Protein AF-A0A2E6H029-F1 (afdb_monomer_lite)

Foldseek 3Di:
DDDPPDPVVVVVVVVVVVVVVVVVVLLVLLLAPRSLLVDDALVSNVVSLVCNLVSPCVVDDDPLSNLLSVLLVLLLLLCDDPNVVLLVVLPDDSSLLNLLSVLQQQLVDPRLLCLQAPDDPLSQLLVQLLLLHDDPLSSVLQQVLQVVDDNLASHAWNNPDDSNLRNVLCVQQVVVSVVRSLSSSLSSLSSCVVVVNDDSVSSSSSCLQNALLQDACFFPNVCCQVPVCCVRRVVDPSQQCGNPSHNQFDPDHDNSRGGGGRHQGRALSSLSSSLSSLLCCLALSVLLNVLSVCVPPPDDALLRSSCCSLAVSLVSSLGRLVVSLVCLVPPPRRDPSSSVSSNVSSVVSSVLSVLSNVLSVVAWDWDQDPNWTKIWGRPDPPFTWIWTDDDQWTWTQGRVRDIDTDRDSVVRSVVVSVSVSVSSVVSCVVSNDSRGPVD

Sequence (439 aa):
MRNWRPLWVALTILCCAFGVYAEVSSFLSHETSQGFEAVGTKPEFESAYSKRLSIFEKTRKTKAEQSSIQHQKDVVLSVRGKLKLELEKSGFSFVNYKKGVIDSDMGKLPEFKKLLYEKSEKSDQLLSFLKLQGGEKSKKVLAEVLEKFPVKQRALLNPALSNDQLRALFKKHPVLQHYLHEFPGMADPLHFFQTGLITREEFKKQLLTNMFHNGPHAGFWKFYSEGTIPGLVGKDPKAKNFFLNTAYEGEKTKNGFISPRYPGPLSYEGYVHVVFDRLSQGTKGGVEKIFAEIRKFPGQSDVEKMASLLFDNPPGTLEQLSALYDLAEEDPYLNENERKAIKKLIQDTQSRLNLYIAFVARHFELKIEKNIPVLLLRTNQNDFLIFKSFAKEHTVKDQKSVVQNISDPIQFGDKLSNHVIELLSIEESKNGYPFSNLE

Secondary structure (DSSP, 8-state):
-----SHHHHHHHHHHHHHHHHHHHHHHHTTSHHHHTT--SHHHHHHHHHHHHHHHHHH--SHHHHHHHHHHHHHHHTS-HHHHHHHHHTT--HHHHHHHHHHHTGGGSHHHHGGGTS--HHHHHHHHHHTT-S-HHHHHHHHHHTTTS-GGG-BSS-TTS-HHHHHHHHHH-HHHHHHTTTSGGGHHHHHHHHTTSS-HHHHHHHHHHHTTTT-SS-HHHHHIIIIIHHHHHTT-GGGTTTTTTBTTEEEEEETTEEEE-PPPPSSHHHHHHHHHHHHHHTSHHHHHHHHHHHTT-TTS-HHHHHHHHHHTHHHHHHHHHHHHHHHHHH-TTS-HHHHHHHHHHHHHHHHHHHHHHHHHHHHEEEEEETTEEEEEEE-SSS-EEEEEEETTEEEEE-TT--EEE---HHHHHHHHHHHHHHHHHHHHHHH--TTT---

Radius of gyration: 24.57 Å; chains: 1; bounding box: 67×54×86 Å

Structure (mmCIF, N/CA/C/O backbone):
data_AF-A0A2E6H029-F1
#
_entry.id   AF-A0A2E6H029-F1
#
loop_
_atom_site.group_PDB
_atom_site.id
_atom_site.type_symbol
_atom_site.label_atom_id
_atom_site.label_alt_id
_atom_site.label_comp_id
_atom_site.label_asym_id
_atom_site.label_entity_id
_atom_site.label_seq_id
_atom_site.pdbx_PDB_ins_code
_atom_site.Cartn_x
_atom_site.Cartn_y
_atom_site.Cartn_z
_atom_site.occupancy
_atom_site.B_iso_or_equiv
_atom_site.auth_seq_id
_atom_site.auth_comp_id
_atom_site.auth_asym_id
_atom_site.auth_atom_id
_atom_site.pdbx_PDB_model_num
ATOM 1 N N . MET A 1 1 ? 44.359 29.288 54.928 1.00 48.56 1 MET A N 1
ATOM 2 C CA . MET A 1 1 ? 44.219 29.102 53.466 1.00 48.56 1 MET A CA 1
ATOM 3 C C . MET A 1 1 ? 44.594 27.673 53.098 1.00 48.56 1 MET A C 1
ATOM 5 O O . MET A 1 1 ? 45.777 27.367 53.103 1.00 48.56 1 MET A O 1
ATOM 9 N N . ARG A 1 2 ? 43.613 26.791 52.855 1.00 34.56 2 ARG A N 1
ATOM 10 C CA . ARG A 1 2 ? 43.801 25.474 52.210 1.00 34.56 2 ARG A CA 1
ATOM 11 C C . ARG A 1 2 ? 42.442 24.928 51.731 1.00 34.56 2 ARG A C 1
ATOM 13 O O . ARG A 1 2 ? 41.652 24.406 52.503 1.00 34.56 2 ARG A O 1
ATOM 20 N N . ASN A 1 3 ? 42.185 25.193 50.451 1.00 35.59 3 ASN A N 1
ATOM 21 C CA . ASN A 1 3 ? 41.462 24.430 49.425 1.00 35.59 3 ASN A CA 1
ATOM 22 C C . ASN A 1 3 ? 40.243 23.565 49.806 1.00 35.59 3 ASN A C 1
ATOM 24 O O . ASN A 1 3 ? 40.339 22.348 49.922 1.00 35.59 3 ASN A O 1
ATOM 28 N N . TRP A 1 4 ? 39.058 24.183 49.786 1.00 34.75 4 TRP A N 1
ATOM 29 C CA . TRP A 1 4 ? 37.748 23.520 49.669 1.00 34.75 4 TRP A CA 1
ATOM 30 C C . TRP A 1 4 ? 37.366 23.252 48.196 1.00 34.75 4 TRP A C 1
ATOM 32 O O . TRP A 1 4 ? 36.380 23.779 47.686 1.00 34.75 4 TRP A O 1
ATOM 42 N N . ARG A 1 5 ? 38.165 22.461 47.467 1.00 44.66 5 ARG A N 1
ATOM 43 C CA . ARG A 1 5 ? 37.866 22.084 46.067 1.00 44.66 5 ARG A CA 1
ATOM 44 C C . ARG A 1 5 ? 38.109 20.598 45.725 1.00 44.66 5 ARG A C 1
ATOM 46 O O . ARG A 1 5 ? 38.836 20.327 44.775 1.00 44.66 5 ARG A O 1
ATOM 53 N N . PRO A 1 6 ? 37.467 19.629 46.414 1.00 40.50 6 PRO A N 1
ATOM 54 C CA . PRO A 1 6 ? 37.199 18.364 45.718 1.00 40.50 6 PRO A CA 1
ATOM 55 C C . PRO A 1 6 ? 35.755 17.849 45.817 1.00 40.50 6 PRO A C 1
ATOM 57 O O . PRO A 1 6 ? 35.423 16.906 45.108 1.00 40.50 6 PRO A O 1
ATOM 60 N N . LEU A 1 7 ? 34.863 18.462 46.609 1.00 34.12 7 LEU A N 1
ATOM 61 C CA . LEU A 1 7 ? 33.496 17.933 46.745 1.00 34.12 7 LEU A CA 1
ATOM 62 C C . LEU A 1 7 ? 32.581 18.283 45.557 1.00 34.12 7 LEU A C 1
ATOM 64 O O . LEU A 1 7 ? 31.758 17.470 45.154 1.00 34.12 7 LEU A O 1
ATOM 68 N N . TRP A 1 8 ? 32.765 19.457 44.943 1.00 35.12 8 TRP A N 1
ATOM 69 C CA . TRP A 1 8 ? 31.944 19.881 43.801 1.00 35.12 8 TRP A CA 1
ATOM 70 C C . TRP A 1 8 ? 32.292 19.144 42.503 1.00 35.12 8 TRP A C 1
ATOM 72 O O . TRP A 1 8 ? 31.400 18.855 41.721 1.00 35.12 8 TRP A O 1
ATOM 82 N N . VAL A 1 9 ? 33.555 18.760 42.286 1.00 38.84 9 VAL A N 1
ATOM 83 C CA . VAL A 1 9 ? 33.947 17.997 41.084 1.00 38.84 9 VAL A CA 1
ATOM 84 C C . VAL A 1 9 ? 33.462 16.544 41.172 1.00 38.84 9 VAL A C 1
ATOM 86 O O . VAL A 1 9 ? 33.012 15.992 40.173 1.00 38.84 9 VAL A O 1
ATOM 89 N N . ALA A 1 10 ? 33.458 15.947 42.370 1.00 33.72 10 ALA A N 1
ATOM 90 C CA . ALA A 1 10 ? 32.924 14.601 42.579 1.00 33.72 10 ALA A CA 1
ATOM 91 C C . ALA A 1 10 ? 31.389 14.539 42.430 1.00 33.72 10 ALA A C 1
ATOM 93 O O . ALA A 1 10 ? 30.881 13.582 41.847 1.00 33.72 10 ALA A O 1
ATOM 94 N N . LEU A 1 11 ? 30.653 15.573 42.871 1.00 33.94 11 LEU A N 1
ATOM 95 C CA . LEU A 1 11 ? 29.199 15.645 42.664 1.00 33.94 11 LEU A CA 1
ATOM 96 C C . LEU A 1 11 ? 28.828 15.899 41.195 1.00 33.94 11 LEU A C 1
ATOM 98 O O . LEU A 1 11 ? 27.877 15.302 40.697 1.00 33.94 11 LEU A O 1
ATOM 102 N N . THR A 1 12 ? 29.597 16.716 40.468 1.00 36.88 12 THR A N 1
ATOM 103 C CA . THR A 1 12 ? 29.352 16.945 39.035 1.00 36.88 12 THR A CA 1
ATOM 104 C C . THR A 1 12 ? 29.661 15.700 38.200 1.00 36.88 12 THR A C 1
ATOM 106 O O . THR A 1 12 ? 28.928 15.411 37.262 1.00 36.88 12 THR A O 1
ATOM 109 N N . ILE A 1 13 ? 30.669 14.895 38.560 1.00 36.84 13 ILE A N 1
ATOM 110 C CA . ILE A 1 13 ? 30.972 13.643 37.844 1.00 36.84 13 ILE A CA 1
ATOM 111 C C . ILE A 1 13 ? 29.916 12.558 38.122 1.00 36.84 13 ILE A C 1
ATOM 113 O O . ILE A 1 13 ? 29.551 11.834 37.197 1.00 36.84 13 ILE A O 1
ATOM 117 N N . LEU A 1 14 ? 29.341 12.485 39.331 1.00 29.81 14 LEU A N 1
ATOM 118 C CA . LEU A 1 14 ? 28.211 11.580 39.596 1.00 29.81 14 LEU A CA 1
ATOM 119 C C . LEU A 1 14 ? 26.913 12.034 38.903 1.00 29.81 14 LEU A C 1
ATOM 121 O O . LEU A 1 14 ? 26.197 11.195 38.361 1.00 29.81 14 LEU A O 1
ATOM 125 N N . CYS A 1 15 ? 26.631 13.338 38.826 1.00 31.47 15 CYS A N 1
ATOM 126 C CA . CYS A 1 15 ? 25.456 13.841 38.103 1.00 31.47 15 CYS A CA 1
ATOM 127 C C . CYS A 1 15 ? 25.608 13.755 36.571 1.00 31.47 15 CYS A C 1
ATOM 129 O O . CYS A 1 15 ? 24.626 13.500 35.875 1.00 31.47 15 CYS A O 1
ATOM 131 N N . CYS A 1 16 ? 26.822 13.882 36.026 1.00 29.86 16 CYS A N 1
ATOM 132 C CA . CYS A 1 16 ? 27.069 13.702 34.591 1.00 29.86 16 CYS A CA 1
ATOM 133 C C . CYS A 1 16 ? 27.113 12.222 34.168 1.00 29.86 16 CYS A C 1
ATOM 135 O O . CYS A 1 16 ? 26.721 11.907 33.048 1.00 29.86 16 CYS A O 1
ATOM 137 N N . ALA A 1 17 ? 27.519 11.298 35.046 1.00 30.66 17 ALA A N 1
ATOM 138 C CA . ALA A 1 17 ? 27.530 9.867 34.727 1.00 30.66 17 ALA A CA 1
ATOM 139 C C . ALA A 1 17 ? 26.124 9.231 34.746 1.00 30.66 17 ALA A C 1
ATOM 141 O O . ALA A 1 17 ? 25.851 8.344 33.938 1.00 30.66 17 ALA A O 1
ATOM 142 N N . PHE A 1 18 ? 25.209 9.712 35.599 1.00 33.84 18 PHE A N 1
ATOM 143 C CA . PHE A 1 18 ? 23.820 9.228 35.628 1.00 33.84 18 PHE A CA 1
ATOM 144 C C . PHE A 1 18 ? 22.892 9.925 34.617 1.00 33.84 18 PHE A C 1
ATOM 146 O O . PHE A 1 18 ? 21.914 9.318 34.186 1.00 33.84 18 PHE A O 1
ATOM 153 N N . GLY A 1 19 ? 23.217 11.144 34.168 1.00 29.95 19 GLY A N 1
ATOM 154 C CA . GLY A 1 19 ? 22.464 11.834 33.110 1.00 29.95 19 GLY A CA 1
ATOM 155 C C . GLY A 1 19 ? 22.690 11.262 31.706 1.00 29.95 19 GLY A C 1
ATOM 156 O O . GLY A 1 19 ? 21.767 11.222 30.902 1.00 29.95 19 GLY A O 1
ATOM 157 N N . VAL A 1 20 ? 23.890 10.747 31.417 1.00 32.84 20 VAL A N 1
ATOM 158 C CA . VAL A 1 20 ? 24.241 10.272 30.064 1.00 32.84 20 VAL A CA 1
ATOM 159 C C . VAL A 1 20 ? 23.870 8.798 29.837 1.00 32.84 20 VAL A C 1
ATOM 161 O O . VAL A 1 20 ? 23.586 8.403 28.710 1.00 32.84 20 VAL A O 1
ATOM 164 N N . TYR A 1 21 ? 23.772 7.972 30.886 1.00 30.25 21 TYR A N 1
ATOM 165 C CA . TYR A 1 21 ? 23.313 6.579 30.734 1.00 30.25 21 TYR A CA 1
ATOM 166 C C . TYR A 1 21 ? 21.780 6.428 30.681 1.00 30.25 21 TYR A C 1
ATOM 168 O O . TYR A 1 21 ? 21.275 5.473 30.079 1.00 30.25 21 TYR A O 1
ATOM 176 N N . ALA A 1 22 ? 21.027 7.381 31.243 1.00 32.62 22 ALA A N 1
ATOM 177 C CA . ALA A 1 22 ? 19.568 7.415 31.126 1.00 32.62 22 ALA A CA 1
ATOM 178 C C . ALA A 1 22 ? 19.094 7.875 29.732 1.00 32.62 22 ALA A C 1
ATOM 180 O O . ALA A 1 22 ? 18.080 7.386 29.242 1.00 32.62 22 ALA A O 1
ATOM 181 N N . GLU A 1 23 ? 19.845 8.747 29.049 1.00 35.28 23 GLU A N 1
ATOM 182 C CA . GLU A 1 23 ? 19.497 9.188 27.690 1.00 35.28 23 GLU A CA 1
ATOM 183 C C . GLU A 1 23 ? 19.846 8.168 26.601 1.00 35.28 23 GLU A C 1
ATOM 185 O O . GLU A 1 23 ? 19.119 8.061 25.617 1.00 35.28 23 GLU A O 1
ATOM 190 N N . VAL A 1 24 ? 20.910 7.374 26.759 1.00 33.78 24 VAL A N 1
ATOM 191 C CA . VAL A 1 24 ? 21.267 6.365 25.744 1.00 33.78 24 VAL A CA 1
ATOM 192 C C . VAL A 1 24 ? 20.360 5.131 25.842 1.00 33.78 24 VAL A C 1
ATOM 194 O O . VAL A 1 24 ? 19.965 4.581 24.817 1.00 33.78 24 VAL A O 1
ATOM 197 N N . SER A 1 25 ? 19.958 4.719 27.051 1.00 37.50 25 SER A N 1
ATOM 198 C CA . SER A 1 25 ? 19.023 3.595 27.231 1.00 37.50 25 SER A CA 1
ATOM 199 C C . SER A 1 25 ? 17.579 3.939 26.842 1.00 37.50 25 SER A C 1
ATOM 201 O O . SER A 1 25 ? 16.901 3.094 26.253 1.00 37.50 25 SER A O 1
ATOM 203 N N . SER A 1 26 ? 17.123 5.178 27.072 1.00 44.03 26 SER A N 1
ATOM 204 C CA . SER A 1 26 ? 15.805 5.626 26.603 1.00 44.03 26 SER A CA 1
ATOM 205 C C . SER A 1 26 ? 15.755 5.717 25.076 1.00 44.03 26 SER A C 1
ATOM 207 O O . SER A 1 26 ? 14.803 5.222 24.474 1.00 44.03 26 SER A O 1
ATOM 209 N N . PHE A 1 27 ? 16.823 6.196 24.422 1.00 38.56 27 PHE A N 1
ATOM 210 C CA . PHE A 1 27 ? 16.902 6.223 22.958 1.00 38.56 27 PHE A CA 1
ATOM 211 C C . PHE A 1 27 ? 16.937 4.828 22.318 1.00 38.56 27 PHE A C 1
ATOM 213 O O . PHE A 1 27 ? 16.273 4.620 21.303 1.00 38.56 27 PHE A O 1
ATOM 220 N N . LEU A 1 28 ? 17.665 3.875 22.918 1.00 37.53 28 LEU A N 1
ATOM 221 C CA . LEU A 1 28 ? 17.724 2.481 22.450 1.00 37.53 28 LEU A CA 1
ATOM 222 C C . LEU A 1 28 ? 16.385 1.748 22.625 1.00 37.53 28 LEU A C 1
ATOM 224 O O . LEU A 1 28 ? 16.067 0.846 21.853 1.00 37.53 28 LEU A O 1
ATOM 228 N N . SER A 1 29 ? 15.565 2.143 23.604 1.00 47.00 29 SER A N 1
ATOM 229 C CA . SER A 1 29 ? 14.238 1.550 23.784 1.00 47.00 29 SER A CA 1
ATOM 230 C C . SER A 1 29 ? 13.334 1.825 22.565 1.00 47.00 29 SER A C 1
ATOM 232 O O . SER A 1 29 ? 12.658 0.920 22.066 1.00 47.00 29 SER A O 1
ATOM 234 N N . HIS A 1 30 ? 13.391 3.029 21.991 1.00 49.38 30 HIS A N 1
ATOM 235 C CA . HIS A 1 30 ? 12.529 3.446 20.878 1.00 49.38 30 HIS A CA 1
ATOM 236 C C . HIS A 1 30 ? 12.839 2.760 19.531 1.00 49.38 30 HIS A C 1
ATOM 238 O O . HIS A 1 30 ? 12.130 2.989 18.549 1.00 49.38 30 HIS A O 1
ATOM 244 N N . GLU A 1 31 ? 13.872 1.913 19.462 1.00 52.59 31 GLU A N 1
ATOM 245 C CA . GLU A 1 31 ? 14.258 1.166 18.256 1.00 52.59 31 GLU A CA 1
ATOM 246 C C . GLU A 1 31 ? 13.305 0.014 17.912 1.00 52.59 31 GLU A C 1
ATOM 248 O O . GLU A 1 31 ? 13.332 -0.503 16.792 1.00 52.59 31 GLU A O 1
ATOM 253 N N . THR A 1 32 ? 12.452 -0.380 18.859 1.00 56.41 32 THR A N 1
ATOM 254 C CA . THR A 1 32 ? 11.498 -1.485 18.716 1.00 56.41 32 THR A CA 1
ATOM 255 C C . THR A 1 32 ? 10.083 -1.035 19.071 1.00 56.41 32 THR A C 1
ATOM 257 O O . THR A 1 32 ? 9.880 -0.011 19.725 1.00 56.41 32 THR A O 1
ATOM 260 N N . SER A 1 33 ? 9.080 -1.836 18.697 1.00 53.53 33 SER A N 1
ATOM 261 C CA . SER A 1 33 ? 7.697 -1.650 19.162 1.00 53.53 33 SER A CA 1
ATOM 262 C C . SER A 1 33 ? 7.573 -1.602 20.689 1.00 53.53 33 SER A C 1
ATOM 264 O O . SER A 1 33 ? 6.618 -1.026 21.198 1.00 53.53 33 SER A O 1
ATOM 266 N N . GLN A 1 34 ? 8.509 -2.228 21.413 1.00 55.34 34 GLN A N 1
ATOM 267 C CA . GLN A 1 34 ? 8.464 -2.369 22.866 1.00 55.34 34 GLN A CA 1
ATOM 268 C C . GLN A 1 34 ? 8.900 -1.098 23.590 1.00 55.34 34 GLN A C 1
ATOM 270 O O . GLN A 1 34 ? 8.267 -0.728 24.567 1.00 55.34 34 GLN A O 1
ATOM 275 N N . GLY A 1 35 ? 9.922 -0.374 23.129 1.00 55.62 35 GLY A N 1
ATOM 276 C CA . GLY A 1 35 ? 10.305 0.862 23.823 1.00 55.62 35 GLY A CA 1
ATOM 277 C C . GLY A 1 35 ? 9.636 2.125 23.296 1.00 55.62 35 GLY A C 1
ATOM 278 O O . GLY A 1 35 ? 9.845 3.193 23.857 1.00 55.62 35 GLY A O 1
ATOM 279 N N . PHE A 1 36 ? 8.753 2.033 22.297 1.00 63.09 36 PHE A N 1
ATOM 280 C CA . PHE A 1 36 ? 7.742 3.078 22.106 1.00 63.09 36 PHE A CA 1
ATOM 281 C C . PHE A 1 36 ? 6.708 3.067 23.255 1.00 63.09 36 PHE A C 1
ATOM 283 O O . PHE A 1 36 ? 6.218 4.121 23.635 1.00 63.09 36 PHE A O 1
ATOM 290 N N . GLU A 1 37 ? 6.447 1.919 23.897 1.00 59.94 37 GLU A N 1
ATOM 291 C CA . GLU A 1 37 ? 5.558 1.824 25.077 1.00 59.94 37 GLU A CA 1
ATOM 292 C C . GLU A 1 37 ? 6.132 2.522 26.321 1.00 59.94 37 GLU A C 1
ATOM 294 O O . GLU A 1 37 ? 5.383 2.902 27.213 1.00 59.94 37 GLU A O 1
ATOM 299 N N . ALA A 1 38 ? 7.453 2.727 26.379 1.00 62.34 38 ALA A N 1
ATOM 300 C CA . ALA A 1 38 ? 8.123 3.395 27.496 1.00 62.34 38 ALA A CA 1
ATOM 301 C C . ALA A 1 38 ? 7.963 4.929 27.485 1.00 62.34 38 ALA A C 1
ATOM 303 O O . ALA A 1 38 ? 8.427 5.600 28.405 1.00 62.34 38 ALA A O 1
ATOM 304 N N . VAL A 1 39 ? 7.332 5.491 26.448 1.00 67.44 39 VAL A N 1
ATOM 305 C CA . VAL A 1 39 ? 7.093 6.932 26.328 1.00 67.44 39 VAL A CA 1
ATOM 306 C C . VAL A 1 39 ? 6.044 7.375 27.347 1.00 67.44 39 VAL A C 1
ATOM 308 O O . VAL A 1 39 ? 4.885 6.965 27.277 1.00 67.44 39 VAL A O 1
ATOM 311 N N . GLY A 1 40 ? 6.446 8.244 28.276 1.00 68.75 40 GLY A N 1
ATOM 312 C CA . GLY A 1 40 ? 5.588 8.704 29.370 1.00 68.75 40 GLY A CA 1
ATOM 313 C C . GLY A 1 40 ? 4.965 10.079 29.139 1.00 68.75 40 GLY A C 1
ATOM 314 O O . GLY A 1 40 ? 3.975 10.417 29.790 1.00 68.75 40 GLY A O 1
ATOM 315 N N . THR A 1 41 ? 5.523 10.887 28.229 1.00 76.56 41 THR A N 1
ATOM 316 C CA . THR A 1 41 ? 5.075 12.271 28.015 1.00 76.56 41 THR A CA 1
ATOM 317 C C . THR A 1 41 ? 4.799 12.605 26.549 1.00 76.56 41 THR A C 1
ATOM 319 O O . THR A 1 41 ? 5.361 12.026 25.619 1.00 76.56 41 THR A O 1
ATOM 322 N N . LYS A 1 42 ? 3.900 13.572 26.314 1.00 73.94 42 LYS A N 1
ATOM 323 C CA . LYS A 1 42 ? 3.527 14.002 24.957 1.00 73.94 42 LYS A CA 1
ATOM 324 C C . LYS A 1 42 ? 4.716 14.570 24.157 1.00 73.94 42 LYS A C 1
ATOM 326 O O . LYS A 1 42 ? 4.836 14.232 22.981 1.00 73.94 42 LYS A O 1
ATOM 331 N N . PRO A 1 43 ? 5.623 15.380 24.740 1.00 76.88 43 PRO A N 1
ATOM 332 C CA . PRO A 1 43 ? 6.827 15.823 24.035 1.00 76.88 43 PRO A CA 1
ATOM 333 C C . PRO A 1 43 ? 7.768 14.675 23.643 1.00 76.88 43 PRO A C 1
ATOM 335 O O . PRO A 1 43 ? 8.304 14.682 22.533 1.00 76.88 43 PRO A O 1
ATOM 338 N N . GLU A 1 44 ? 7.947 13.676 24.515 1.00 74.81 44 GLU A N 1
ATOM 339 C CA . GLU A 1 44 ? 8.730 12.472 24.199 1.00 74.81 44 GLU A CA 1
ATOM 340 C C . GLU A 1 44 ? 8.108 11.703 23.033 1.00 74.81 44 GLU A C 1
ATOM 342 O O . GLU A 1 44 ? 8.820 11.344 22.098 1.00 74.81 44 GLU A O 1
ATOM 347 N N . PHE A 1 45 ? 6.781 11.535 23.038 1.00 75.19 45 PHE A N 1
ATOM 348 C CA . PHE A 1 45 ? 6.040 10.901 21.948 1.00 75.19 45 PHE A CA 1
ATOM 349 C C . PHE A 1 45 ? 6.279 11.599 20.608 1.00 75.19 45 PHE A C 1
ATOM 351 O O . PHE A 1 45 ? 6.687 10.953 19.643 1.00 75.19 45 PHE A O 1
ATOM 358 N N . GLU A 1 46 ? 6.083 12.917 20.536 1.00 76.56 46 GLU A N 1
ATOM 359 C CA . GLU A 1 46 ? 6.267 13.667 19.287 1.00 76.56 46 GLU A CA 1
ATOM 360 C C . GLU A 1 46 ? 7.728 13.625 18.802 1.00 76.56 46 GLU A C 1
ATOM 362 O O . GLU A 1 46 ? 7.995 13.451 17.608 1.00 76.56 46 GLU A O 1
ATOM 367 N N . SER A 1 47 ? 8.691 13.714 19.728 1.00 76.50 47 SER A N 1
ATOM 368 C CA . SER A 1 47 ? 10.122 13.587 19.427 1.00 76.50 47 SER A CA 1
ATOM 369 C C . SER A 1 47 ? 10.459 12.200 18.873 1.00 76.50 47 SER A C 1
ATOM 371 O O . SER A 1 47 ? 11.078 12.099 17.807 1.00 76.50 47 SER A O 1
ATOM 373 N N . ALA A 1 48 ? 10.003 11.136 19.536 1.00 73.81 48 ALA A N 1
ATOM 374 C CA . ALA A 1 48 ? 10.226 9.756 19.121 1.00 73.81 48 ALA A CA 1
ATOM 375 C C . ALA A 1 48 ? 9.597 9.484 17.746 1.00 73.81 48 ALA A C 1
ATOM 377 O O . ALA A 1 48 ? 10.246 8.922 16.861 1.00 73.81 48 ALA A O 1
ATOM 378 N N . TYR A 1 49 ? 8.381 9.985 17.514 1.00 78.00 49 TYR A N 1
ATOM 379 C CA . TYR A 1 49 ? 7.684 9.845 16.239 1.00 78.00 49 TYR A CA 1
ATOM 380 C C . TYR A 1 49 ? 8.427 10.554 15.099 1.00 78.00 49 TYR A C 1
ATOM 382 O O . TYR A 1 49 ? 8.599 10.012 14.005 1.00 78.00 49 TYR A O 1
ATOM 390 N N . SER A 1 50 ? 8.941 11.760 15.358 1.00 76.75 50 SER A N 1
ATOM 391 C CA . SER A 1 50 ? 9.668 12.544 14.355 1.00 76.75 50 SER A CA 1
ATOM 392 C C . SER A 1 50 ? 10.957 11.870 13.866 1.00 76.75 50 SER A C 1
ATOM 394 O O . SER A 1 50 ? 11.316 12.044 12.698 1.00 76.75 50 SER A O 1
ATOM 396 N N . LYS A 1 51 ? 11.610 11.084 14.737 1.00 79.88 51 LYS A N 1
ATOM 397 C CA . LYS A 1 51 ? 12.892 10.397 14.498 1.00 79.88 51 LYS A CA 1
ATOM 398 C C . LYS A 1 51 ? 12.731 8.939 14.067 1.00 79.88 51 LYS A C 1
ATOM 400 O O . LYS A 1 51 ? 13.719 8.316 13.682 1.00 79.88 51 LYS A O 1
ATOM 405 N N . ARG A 1 52 ? 11.508 8.404 14.098 1.00 83.31 52 ARG A N 1
ATOM 406 C CA . ARG A 1 52 ? 11.211 6.972 13.965 1.00 83.31 52 ARG A CA 1
ATOM 407 C C . ARG A 1 52 ? 11.827 6.318 12.728 1.00 83.31 52 ARG A C 1
ATOM 409 O O . ARG A 1 52 ? 12.557 5.340 12.858 1.00 83.31 52 ARG A O 1
ATOM 416 N N . LEU A 1 53 ? 11.603 6.887 11.541 1.00 82.06 53 LEU A N 1
ATOM 417 C CA . LEU A 1 53 ? 12.153 6.342 10.290 1.00 82.06 53 LEU A CA 1
ATOM 418 C C . LEU A 1 53 ? 13.685 6.346 10.271 1.00 82.06 53 LEU A C 1
ATOM 420 O O . LEU A 1 53 ? 14.299 5.386 9.815 1.00 82.06 53 LEU A O 1
ATOM 424 N N . SER A 1 54 ? 14.309 7.405 10.790 1.00 80.38 54 SER A N 1
ATOM 425 C CA . SER A 1 54 ? 15.771 7.511 10.870 1.00 80.38 54 SER A CA 1
ATOM 426 C C . SER A 1 54 ? 16.370 6.524 11.872 1.00 80.38 54 SER A C 1
ATOM 428 O O . SER A 1 54 ? 17.483 6.049 11.670 1.00 80.38 54 SER A O 1
ATOM 430 N N . ILE A 1 55 ? 15.649 6.217 12.953 1.00 78.75 55 ILE A N 1
ATOM 431 C CA . ILE A 1 55 ? 16.046 5.182 13.911 1.00 78.75 55 ILE A CA 1
ATOM 432 C C . ILE A 1 55 ? 15.958 3.809 13.244 1.00 78.75 55 ILE A C 1
ATOM 434 O O . ILE A 1 55 ? 16.935 3.067 13.253 1.00 78.75 55 ILE A O 1
ATOM 438 N N . PHE A 1 56 ? 14.828 3.491 12.608 1.00 81.69 56 PHE A N 1
ATOM 439 C CA . PHE A 1 56 ? 14.657 2.202 11.943 1.00 81.69 56 PHE A CA 1
ATOM 440 C C . PHE A 1 56 ? 15.710 1.965 10.869 1.00 81.69 56 PHE A C 1
ATOM 442 O O . PHE A 1 56 ? 16.323 0.905 10.874 1.00 81.69 56 PHE A O 1
ATOM 449 N N . GLU A 1 57 ? 15.988 2.946 10.015 1.00 80.25 57 GLU A N 1
ATOM 450 C CA . GLU A 1 57 ? 17.032 2.838 8.993 1.00 80.25 57 GLU A CA 1
ATOM 451 C C . GLU A 1 57 ? 18.394 2.409 9.564 1.00 80.25 57 GLU A C 1
ATOM 453 O O . GLU A 1 57 ? 19.050 1.545 8.987 1.00 80.25 57 GLU A O 1
ATOM 458 N N . LYS A 1 58 ? 18.797 2.955 10.720 1.00 79.31 58 LYS A N 1
ATOM 459 C CA . LYS A 1 58 ? 20.078 2.625 11.367 1.00 79.31 58 LYS A CA 1
ATOM 460 C C . LYS A 1 58 ? 20.122 1.208 11.936 1.00 79.31 58 LYS A C 1
ATOM 462 O O . LYS A 1 58 ? 21.207 0.648 12.069 1.00 79.31 58 LYS A O 1
ATOM 467 N N . THR A 1 59 ? 18.971 0.635 12.282 1.00 75.25 59 THR A N 1
ATOM 468 C CA . THR A 1 59 ? 18.881 -0.668 12.959 1.00 75.25 59 THR A CA 1
ATOM 469 C C . THR A 1 59 ? 18.550 -1.826 12.017 1.00 75.25 59 THR A C 1
ATOM 471 O O . THR A 1 59 ? 18.714 -2.991 12.393 1.00 75.25 59 THR A O 1
ATOM 474 N N . ARG A 1 60 ? 18.117 -1.546 10.777 1.00 82.12 60 ARG A N 1
ATOM 475 C CA . ARG A 1 60 ? 17.749 -2.580 9.798 1.00 82.12 60 ARG A CA 1
ATOM 476 C C . ARG A 1 60 ? 18.962 -3.268 9.177 1.00 82.12 60 ARG A C 1
ATOM 478 O O . ARG A 1 60 ? 19.909 -2.625 8.727 1.00 82.12 60 ARG A O 1
ATOM 485 N N . LYS A 1 61 ? 18.880 -4.600 9.080 1.00 75.06 61 LYS A N 1
ATOM 486 C CA . LYS A 1 61 ? 19.971 -5.460 8.587 1.00 75.06 61 LYS A CA 1
ATOM 487 C C . LYS A 1 61 ? 19.743 -5.991 7.176 1.00 75.06 61 LYS A C 1
ATOM 489 O O . LYS A 1 61 ? 20.700 -6.409 6.531 1.00 75.06 61 LYS A O 1
ATOM 494 N N . THR A 1 62 ? 18.498 -6.021 6.697 1.00 78.56 62 THR A N 1
ATOM 495 C CA . THR A 1 62 ? 18.184 -6.557 5.367 1.00 78.56 62 THR A CA 1
ATOM 496 C C . THR A 1 62 ? 17.899 -5.445 4.361 1.00 78.56 62 THR A C 1
ATOM 498 O O . THR A 1 62 ? 17.288 -4.432 4.703 1.00 78.56 62 THR A O 1
ATOM 501 N N . LYS A 1 63 ? 18.280 -5.663 3.093 1.00 75.00 63 LYS A N 1
ATOM 502 C CA . LYS A 1 63 ? 17.970 -4.734 1.992 1.00 75.00 63 LYS A CA 1
ATOM 503 C C . LYS A 1 63 ? 16.465 -4.462 1.876 1.00 75.00 63 LYS A C 1
ATOM 505 O O . LYS A 1 63 ? 16.075 -3.322 1.699 1.00 75.00 63 LYS A O 1
ATOM 510 N N . ALA A 1 64 ? 15.624 -5.486 2.042 1.00 73.81 64 ALA A N 1
ATOM 511 C CA . ALA A 1 64 ? 14.169 -5.336 1.954 1.00 73.81 64 ALA A CA 1
ATOM 512 C C . ALA A 1 64 ? 13.609 -4.394 3.035 1.00 73.81 64 ALA A C 1
ATOM 514 O O . ALA A 1 64 ? 12.786 -3.532 2.741 1.00 73.81 64 ALA A O 1
ATOM 515 N N . GLU A 1 65 ? 14.079 -4.515 4.281 1.00 80.25 65 GLU A N 1
ATOM 516 C CA . GLU A 1 65 ? 13.671 -3.598 5.348 1.00 80.25 65 GLU A CA 1
ATOM 517 C C . GLU A 1 65 ? 14.188 -2.176 5.095 1.00 80.25 65 GLU A C 1
ATOM 519 O O . GLU A 1 65 ? 13.433 -1.221 5.254 1.00 80.25 65 GLU A O 1
ATOM 524 N N . GLN A 1 66 ? 15.446 -2.028 4.666 1.00 82.38 66 GLN A N 1
ATOM 525 C CA . GLN A 1 66 ? 16.035 -0.724 4.343 1.00 82.38 66 GLN A CA 1
ATOM 526 C C . GLN A 1 66 ? 15.274 -0.027 3.207 1.00 82.38 66 GLN A C 1
ATOM 528 O O . GLN A 1 66 ? 14.860 1.119 3.370 1.00 82.38 66 GLN A O 1
ATOM 533 N N . SER A 1 67 ? 14.997 -0.731 2.106 1.00 77.12 67 SER A N 1
ATOM 534 C CA . SER A 1 67 ? 14.201 -0.214 0.987 1.00 77.12 67 SER A CA 1
ATOM 535 C C . SER A 1 67 ? 12.771 0.133 1.406 1.00 77.12 67 SER A C 1
ATOM 537 O O . SER A 1 67 ? 12.232 1.141 0.959 1.00 77.12 67 SER A O 1
ATOM 539 N N . SER A 1 68 ? 12.153 -0.646 2.303 1.00 80.06 68 SER A N 1
ATOM 540 C CA . SER A 1 68 ? 10.819 -0.322 2.822 1.00 80.06 68 SER A CA 1
ATOM 541 C C . SER A 1 68 ? 10.811 0.957 3.665 1.00 80.06 68 SER A C 1
ATOM 543 O O . SER A 1 68 ? 9.858 1.728 3.563 1.00 80.06 68 SER A O 1
ATOM 545 N N . ILE A 1 69 ? 11.838 1.191 4.491 1.00 84.75 69 ILE A N 1
ATOM 546 C CA . ILE A 1 69 ? 11.967 2.426 5.282 1.00 84.75 69 ILE A CA 1
ATOM 547 C C . ILE A 1 69 ? 12.272 3.622 4.376 1.00 84.75 69 ILE A C 1
ATOM 549 O O . ILE A 1 69 ? 11.685 4.688 4.560 1.00 84.75 69 ILE A O 1
ATOM 553 N N . GLN A 1 70 ? 13.145 3.448 3.383 1.00 81.50 70 GLN A N 1
ATOM 554 C CA . GLN A 1 70 ? 13.453 4.504 2.422 1.00 81.50 70 GLN A CA 1
ATOM 555 C C . GLN A 1 70 ? 12.212 4.906 1.616 1.00 81.50 70 GLN A C 1
ATOM 557 O O . GLN A 1 70 ? 11.911 6.089 1.520 1.00 81.50 70 GLN A O 1
ATOM 562 N N . HIS A 1 71 ? 11.424 3.935 1.149 1.00 82.56 71 HIS A N 1
ATOM 563 C CA . HIS A 1 71 ? 10.154 4.193 0.464 1.00 82.56 71 HIS A CA 1
ATOM 564 C C . HIS A 1 71 ? 9.194 5.046 1.304 1.00 82.56 71 HIS A C 1
ATOM 566 O O . HIS A 1 71 ? 8.643 6.020 0.801 1.00 82.56 71 HIS A O 1
ATOM 572 N N . GLN A 1 72 ? 9.031 4.744 2.598 1.00 85.94 72 GLN A N 1
ATOM 573 C CA . GLN A 1 72 ? 8.198 5.569 3.486 1.00 85.94 72 GLN A CA 1
ATOM 574 C C . GLN A 1 72 ? 8.723 7.004 3.600 1.00 85.94 72 GLN A C 1
ATOM 576 O O . GLN A 1 72 ? 7.940 7.954 3.606 1.00 85.94 72 GLN A O 1
ATOM 581 N N . LYS A 1 73 ? 10.048 7.189 3.678 1.00 85.81 73 LYS A N 1
ATOM 582 C CA . LYS A 1 73 ? 10.646 8.530 3.689 1.00 85.81 73 LYS A CA 1
ATOM 583 C C . LYS A 1 73 ? 10.355 9.272 2.394 1.00 85.81 73 LYS A C 1
ATOM 585 O O . LYS A 1 73 ? 9.982 10.439 2.460 1.00 85.81 73 LYS A O 1
ATOM 590 N N . ASP A 1 74 ? 10.491 8.607 1.253 1.00 82.19 74 ASP A N 1
ATOM 591 C CA . ASP A 1 74 ? 10.246 9.207 -0.057 1.00 82.19 74 ASP A CA 1
ATOM 592 C C . ASP A 1 74 ? 8.784 9.654 -0.187 1.00 82.19 74 ASP A C 1
ATOM 594 O O . ASP A 1 74 ? 8.531 10.803 -0.558 1.00 82.19 74 ASP A O 1
ATOM 598 N N . VAL A 1 75 ? 7.834 8.812 0.242 1.00 86.81 75 VAL A N 1
ATOM 599 C CA . VAL A 1 75 ? 6.396 9.139 0.304 1.00 86.81 75 VAL A CA 1
ATOM 600 C C . VAL A 1 75 ? 6.123 10.329 1.238 1.00 86.81 75 VAL A C 1
ATOM 602 O O . VAL A 1 75 ? 5.343 11.226 0.915 1.00 86.81 75 VAL A O 1
ATOM 605 N N . VAL A 1 76 ? 6.789 10.418 2.394 1.00 87.69 76 VAL A N 1
ATOM 606 C CA . VAL A 1 76 ? 6.655 11.593 3.278 1.00 87.69 76 VAL A CA 1
ATOM 607 C C . VAL A 1 76 ? 7.234 12.852 2.626 1.00 87.69 76 VAL A C 1
ATOM 609 O O . VAL A 1 76 ? 6.628 13.922 2.696 1.00 87.69 76 VAL A O 1
ATOM 612 N N . LEU A 1 77 ? 8.394 12.736 1.979 1.00 85.31 77 LEU A N 1
ATOM 613 C CA . LEU A 1 77 ? 9.089 13.842 1.315 1.00 85.31 77 LEU A CA 1
ATOM 614 C C . LEU A 1 77 ? 8.371 14.332 0.052 1.00 85.31 77 LEU A C 1
ATOM 616 O O . LEU A 1 77 ? 8.646 15.442 -0.395 1.00 85.31 77 LEU A O 1
ATOM 620 N N . SER A 1 78 ? 7.426 13.552 -0.469 1.00 82.81 78 SER A N 1
ATOM 621 C CA . SER A 1 78 ? 6.538 13.912 -1.582 1.00 82.81 78 SER A CA 1
ATOM 622 C C . SER A 1 78 ? 5.661 15.110 -1.302 1.00 82.81 78 SER A C 1
ATOM 624 O O . SER A 1 78 ? 5.339 15.880 -2.204 1.00 82.81 78 SER A O 1
ATOM 626 N N . VAL A 1 79 ? 5.294 15.290 -0.037 1.00 87.62 79 VAL A N 1
ATOM 627 C CA . VAL A 1 79 ? 4.427 16.377 0.392 1.00 87.62 79 VAL A CA 1
ATOM 628 C C . VAL A 1 79 ? 5.282 17.461 1.028 1.00 87.62 79 VAL A C 1
ATOM 630 O O . VAL A 1 79 ? 5.407 17.569 2.248 1.00 87.62 79 VAL A O 1
ATOM 633 N N . ARG A 1 80 ? 5.905 18.280 0.181 1.00 84.94 80 ARG A N 1
ATOM 634 C CA . ARG A 1 80 ? 6.782 19.381 0.602 1.00 84.94 80 ARG A CA 1
ATOM 635 C C . ARG A 1 80 ? 6.549 20.647 -0.217 1.00 84.94 80 ARG A C 1
ATOM 637 O O . ARG A 1 80 ? 5.766 20.650 -1.163 1.00 84.94 80 ARG A O 1
ATOM 644 N N . GLY A 1 81 ? 7.227 21.726 0.175 1.00 85.12 81 GLY A N 1
ATOM 645 C CA . GLY A 1 81 ? 7.248 22.982 -0.575 1.00 85.12 81 GLY A CA 1
ATOM 646 C C . GLY A 1 81 ? 5.850 23.530 -0.872 1.00 85.12 81 GLY A C 1
ATOM 647 O O . GLY A 1 81 ? 4.980 23.551 0.001 1.00 85.12 81 GLY A O 1
ATOM 648 N N . LYS A 1 82 ? 5.646 23.966 -2.117 1.00 85.00 82 LYS A N 1
ATOM 649 C CA . LYS A 1 82 ? 4.394 24.567 -2.586 1.00 85.00 82 LYS A CA 1
ATOM 650 C C . LYS A 1 82 ? 3.215 23.598 -2.544 1.00 85.00 82 LYS A C 1
ATOM 652 O O . LYS A 1 82 ? 2.166 23.985 -2.043 1.00 85.00 82 LYS A O 1
ATOM 657 N N . LEU A 1 83 ? 3.395 22.345 -2.962 1.00 87.31 83 LEU A N 1
ATOM 658 C CA . LEU A 1 83 ? 2.347 21.323 -2.878 1.00 87.31 83 LEU A CA 1
ATOM 659 C C . LEU A 1 83 ? 1.811 21.167 -1.454 1.00 87.31 83 LEU A C 1
ATOM 661 O O . LEU A 1 83 ? 0.601 21.161 -1.245 1.00 87.31 83 LEU A O 1
ATOM 665 N N . LYS A 1 84 ? 2.703 21.064 -0.462 1.00 90.31 84 LYS A N 1
ATOM 666 C CA . LYS A 1 84 ? 2.283 20.975 0.941 1.00 90.31 84 LYS A CA 1
ATOM 667 C C . LYS A 1 84 ? 1.401 22.169 1.317 1.00 90.31 84 LYS A C 1
ATOM 669 O O . LYS A 1 84 ? 0.330 21.970 1.879 1.00 90.31 84 LYS A O 1
ATOM 674 N N . LEU A 1 85 ? 1.823 23.386 0.966 1.00 89.06 85 LEU A N 1
ATOM 675 C CA . LEU A 1 85 ? 1.059 24.606 1.239 1.00 89.06 85 LEU A CA 1
ATOM 676 C C . LEU A 1 85 ? -0.291 24.628 0.502 1.00 89.06 85 LEU A C 1
ATOM 678 O O . LEU A 1 85 ? -1.271 25.140 1.037 1.00 89.06 85 LEU A O 1
ATOM 682 N N . GLU A 1 86 ? -0.361 24.098 -0.719 1.00 89.56 86 GLU A N 1
ATOM 683 C CA . GLU A 1 86 ? -1.605 23.988 -1.489 1.00 89.56 86 GLU A CA 1
ATOM 684 C C . GLU A 1 86 ? -2.591 23.003 -0.857 1.00 89.56 86 GLU A C 1
ATOM 686 O O . GLU A 1 86 ? -3.770 23.330 -0.731 1.00 89.56 86 GLU A O 1
ATOM 691 N N . LEU A 1 87 ? -2.115 21.843 -0.402 1.00 92.56 87 LEU A N 1
ATOM 692 C CA . LEU A 1 87 ? -2.944 20.870 0.308 1.00 92.56 87 LEU A CA 1
ATOM 693 C C . LEU A 1 87 ? -3.402 21.420 1.667 1.00 92.56 87 LEU A C 1
ATOM 695 O O . LEU A 1 87 ? -4.565 21.264 2.037 1.00 92.56 87 LEU A O 1
ATOM 699 N N . GLU A 1 88 ? -2.519 22.094 2.413 1.00 94.31 88 GLU A N 1
ATOM 700 C CA . GLU A 1 88 ? -2.853 22.688 3.719 1.00 94.31 88 GLU A CA 1
ATOM 701 C C . GLU A 1 88 ? -3.951 23.759 3.593 1.00 94.31 88 GLU A C 1
ATOM 703 O O . GLU A 1 88 ? -4.817 23.854 4.464 1.00 94.31 88 GLU A O 1
ATOM 708 N N . LYS A 1 89 ? -3.999 24.508 2.479 1.00 93.69 89 LYS A N 1
ATOM 709 C CA . LYS A 1 89 ? -5.081 25.473 2.200 1.00 93.69 89 LYS A CA 1
ATOM 710 C C . LYS A 1 89 ? -6.462 24.829 2.073 1.00 93.69 89 LYS A C 1
ATOM 712 O O . LYS A 1 89 ? -7.453 25.513 2.316 1.00 93.69 89 LYS A O 1
ATOM 717 N N . SER A 1 90 ? -6.548 23.555 1.697 1.00 93.12 90 SER A N 1
ATOM 718 C CA . SER A 1 90 ? -7.814 22.816 1.629 1.00 93.12 90 SER A CA 1
ATOM 719 C C . SER A 1 90 ? -8.097 21.963 2.869 1.00 93.12 90 SER A C 1
ATOM 721 O O . SER A 1 90 ? -9.075 21.227 2.867 1.00 93.12 90 SER A O 1
ATOM 723 N N . GLY A 1 91 ? -7.302 22.092 3.939 1.00 91.94 91 GLY A N 1
ATOM 724 C CA . GLY A 1 91 ? -7.557 21.435 5.229 1.00 91.94 91 GLY A CA 1
ATOM 725 C C . GLY A 1 91 ? -6.668 20.229 5.541 1.00 91.94 91 GLY A C 1
ATOM 726 O O . GLY A 1 91 ? -6.839 19.610 6.588 1.00 91.94 91 GLY A O 1
ATOM 727 N N . PHE A 1 92 ? -5.694 19.909 4.684 1.00 95.00 92 PHE A N 1
ATOM 728 C CA . PHE A 1 92 ? -4.757 18.803 4.901 1.00 95.00 92 PHE A CA 1
ATOM 729 C C . PHE A 1 92 ? -3.881 19.024 6.140 1.00 95.00 92 PHE A C 1
ATOM 731 O O . PHE A 1 92 ? -3.316 20.103 6.326 1.00 95.00 92 PHE A O 1
ATOM 738 N N . SER A 1 93 ? -3.671 17.976 6.941 1.00 94.50 93 SER A N 1
ATOM 739 C CA . SER A 1 93 ? -2.696 17.989 8.031 1.00 94.50 93 SER A CA 1
ATOM 740 C C . SER A 1 93 ? -1.465 17.140 7.716 1.00 94.50 93 SER A C 1
ATOM 742 O O . SER A 1 93 ? -1.474 15.915 7.856 1.00 94.50 93 SER A O 1
ATOM 744 N N . PHE A 1 94 ? -0.339 17.798 7.419 1.00 91.88 94 PHE A N 1
ATOM 745 C CA . PHE A 1 94 ? 0.933 17.102 7.182 1.00 91.88 94 PHE A CA 1
ATOM 746 C C . PHE A 1 94 ? 1.393 16.254 8.380 1.00 91.88 94 PHE A C 1
ATOM 748 O O . PHE A 1 94 ? 2.015 15.208 8.208 1.00 91.88 94 PHE A O 1
ATOM 755 N N . VAL A 1 95 ? 1.075 16.684 9.605 1.00 90.38 95 VAL A N 1
ATOM 756 C CA . VAL A 1 95 ? 1.411 15.931 10.821 1.00 90.38 95 VAL A CA 1
ATOM 757 C C . VAL A 1 95 ? 0.656 14.602 10.864 1.00 90.38 95 VAL A C 1
ATOM 759 O O . VAL A 1 95 ? 1.276 13.572 11.126 1.00 90.38 95 VAL A O 1
ATOM 762 N N . ASN A 1 96 ? -0.650 14.604 10.576 1.00 91.88 96 ASN A N 1
ATOM 763 C CA . ASN A 1 96 ? -1.449 13.374 10.560 1.00 91.88 96 ASN A CA 1
ATOM 764 C C . ASN A 1 96 ? -1.052 12.473 9.395 1.00 91.88 96 ASN A C 1
ATOM 766 O O . ASN A 1 96 ? -0.875 11.278 9.601 1.00 91.88 96 ASN A O 1
ATOM 770 N N . TYR A 1 97 ? -0.829 13.056 8.214 1.00 93.25 97 TYR A N 1
ATOM 771 C CA . TYR A 1 97 ? -0.300 12.360 7.043 1.00 93.25 97 TYR A CA 1
ATOM 772 C C . TYR A 1 97 ? 0.992 11.608 7.359 1.00 93.25 97 TYR A C 1
ATOM 774 O O . TYR A 1 97 ? 1.058 10.392 7.201 1.00 93.25 97 TYR A O 1
ATOM 782 N N . LYS A 1 98 ? 2.003 12.313 7.884 1.00 91.31 98 LYS A N 1
ATOM 783 C CA . LYS A 1 98 ? 3.291 11.710 8.237 1.00 91.31 98 LYS A CA 1
ATOM 784 C C . LYS A 1 98 ? 3.119 10.573 9.245 1.00 91.31 98 LYS A C 1
ATOM 786 O O . LYS A 1 98 ? 3.807 9.565 9.126 1.00 91.31 98 LYS A O 1
ATOM 791 N N . LYS A 1 99 ? 2.220 10.733 10.223 1.00 89.94 99 LYS A N 1
ATOM 792 C CA . LYS A 1 99 ? 1.895 9.675 11.186 1.00 89.94 99 LYS A CA 1
ATOM 793 C C . LYS A 1 99 ? 1.256 8.462 10.501 1.00 89.94 99 LYS A C 1
ATOM 795 O O . LYS A 1 99 ? 1.770 7.358 10.596 1.00 89.94 99 LYS A O 1
ATOM 800 N N . GLY A 1 100 ? 0.218 8.665 9.700 1.00 91.00 100 GLY A N 1
ATOM 801 C CA . GLY A 1 100 ? -0.424 7.562 8.986 1.00 91.00 100 GLY A CA 1
ATOM 802 C C . GLY A 1 100 ? 0.517 6.790 8.057 1.00 91.00 100 GLY A C 1
ATOM 803 O O . GLY A 1 100 ? 0.496 5.567 8.097 1.00 91.00 100 GLY A O 1
ATOM 804 N N . VAL A 1 101 ? 1.378 7.478 7.293 1.00 90.38 101 VAL A N 1
ATOM 805 C CA . VAL A 1 101 ? 2.377 6.840 6.405 1.00 90.38 101 VAL A CA 1
ATOM 806 C C . VAL A 1 101 ? 3.379 5.999 7.194 1.00 90.38 101 VAL A C 1
ATOM 808 O O . VAL A 1 101 ? 3.734 4.896 6.785 1.00 90.38 101 VAL A O 1
ATOM 811 N N . ILE A 1 102 ? 3.866 6.534 8.318 1.00 89.06 102 ILE A N 1
ATOM 812 C CA . ILE A 1 102 ? 4.820 5.816 9.160 1.00 89.06 102 ILE A CA 1
ATOM 813 C C . ILE A 1 102 ? 4.150 4.571 9.729 1.00 89.06 102 ILE A C 1
ATOM 815 O O . ILE A 1 102 ? 4.718 3.495 9.584 1.00 89.06 102 ILE A O 1
ATOM 819 N N . ASP A 1 103 ? 2.959 4.701 10.322 1.00 89.62 103 ASP A N 1
ATOM 820 C CA . ASP A 1 103 ? 2.263 3.594 10.982 1.00 89.62 103 ASP A CA 1
ATOM 821 C C . ASP A 1 103 ? 1.825 2.496 9.998 1.00 89.62 103 ASP A C 1
ATOM 823 O O . ASP A 1 103 ? 1.964 1.309 10.302 1.00 89.62 103 ASP A O 1
ATOM 827 N N . SER A 1 104 ? 1.350 2.857 8.805 1.00 88.38 104 SER A N 1
ATOM 828 C CA . SER A 1 104 ? 0.762 1.906 7.854 1.00 88.38 104 SER A CA 1
ATOM 829 C C . SER A 1 104 ? 1.721 0.839 7.354 1.00 88.38 104 SER A C 1
ATOM 831 O O . SER A 1 104 ? 1.318 -0.302 7.142 1.00 88.38 104 SER A O 1
ATOM 833 N N . ASP A 1 105 ? 2.999 1.178 7.209 1.00 87.06 105 ASP A N 1
ATOM 834 C CA . ASP A 1 105 ? 4.017 0.254 6.722 1.00 87.06 105 ASP A CA 1
ATOM 835 C C . ASP A 1 105 ? 4.804 -0.420 7.855 1.00 87.06 105 ASP A C 1
ATOM 837 O O . ASP A 1 105 ? 5.638 -1.294 7.597 1.00 87.06 105 ASP A O 1
ATOM 841 N N . MET A 1 106 ? 4.530 -0.091 9.121 1.00 83.75 106 MET A N 1
ATOM 842 C CA . MET A 1 106 ? 5.238 -0.687 10.258 1.00 83.75 106 MET A CA 1
ATOM 843 C C . MET A 1 106 ? 5.076 -2.195 10.336 1.00 83.75 106 MET A C 1
ATOM 845 O O . MET A 1 106 ? 6.031 -2.901 10.657 1.00 83.75 106 MET A O 1
ATOM 849 N N . GLY A 1 107 ? 3.894 -2.716 10.001 1.00 86.06 107 GLY A N 1
ATOM 850 C CA . GLY A 1 107 ? 3.662 -4.156 9.964 1.00 86.06 107 GLY A CA 1
ATOM 851 C C . GLY A 1 107 ? 4.406 -4.871 8.840 1.00 86.06 107 GLY A C 1
ATOM 852 O O . GLY A 1 107 ? 4.224 -6.072 8.677 1.00 86.06 107 GLY A O 1
ATOM 853 N N . LYS A 1 108 ? 5.273 -4.196 8.070 1.00 85.38 108 LYS A N 1
ATOM 854 C CA . LYS A 1 108 ? 6.275 -4.849 7.212 1.00 85.38 108 LYS A CA 1
ATOM 855 C C . LYS A 1 108 ? 7.504 -5.306 8.008 1.00 85.38 108 LYS A C 1
ATOM 857 O O . LYS A 1 108 ? 8.167 -6.257 7.582 1.00 85.38 108 LYS A O 1
ATOM 862 N N . LEU A 1 109 ? 7.765 -4.714 9.174 1.00 85.19 109 LEU A N 1
ATOM 863 C CA . LEU A 1 109 ? 8.908 -5.032 10.030 1.00 85.19 109 LEU A CA 1
ATOM 864 C C . LEU A 1 109 ? 8.647 -6.276 10.904 1.00 85.19 109 LEU A C 1
ATOM 866 O O . LEU A 1 109 ? 7.531 -6.443 11.409 1.00 85.19 109 LEU A O 1
ATOM 870 N N . PRO A 1 110 ? 9.644 -7.161 11.111 1.00 86.31 110 PRO A N 1
ATOM 871 C CA . PRO A 1 110 ? 9.456 -8.422 11.833 1.00 86.31 110 PRO A CA 1
ATOM 872 C C . PRO A 1 110 ? 8.882 -8.270 13.246 1.00 86.31 110 PRO A C 1
ATOM 874 O O . PRO A 1 110 ? 8.005 -9.038 13.634 1.00 86.31 110 PRO A O 1
ATOM 877 N N . GLU A 1 111 ? 9.343 -7.286 14.015 1.00 85.38 111 GLU A N 1
ATOM 878 C CA . GLU A 1 111 ? 8.909 -7.062 15.396 1.00 85.38 111 GLU A CA 1
ATOM 879 C C . GLU A 1 111 ? 7.430 -6.661 15.500 1.00 85.38 111 GLU A C 1
ATOM 881 O O . GLU A 1 111 ? 6.747 -7.086 16.429 1.00 85.38 111 GLU A O 1
ATOM 886 N N . PHE A 1 112 ? 6.904 -5.939 14.507 1.00 89.25 112 PHE A N 1
ATOM 887 C CA . PHE A 1 112 ? 5.491 -5.570 14.446 1.00 89.25 112 PHE A CA 1
ATOM 888 C C . PHE A 1 112 ? 4.643 -6.700 13.859 1.00 89.25 112 PHE A C 1
ATOM 890 O O . PHE A 1 112 ? 3.571 -6.995 14.384 1.00 89.25 112 PHE A O 1
ATOM 897 N N . LYS A 1 113 ? 5.136 -7.414 12.834 1.00 91.31 113 LYS A N 1
ATOM 898 C CA . LYS A 1 113 ? 4.455 -8.599 12.270 1.00 91.31 113 LYS A CA 1
ATOM 899 C C . LYS A 1 113 ? 4.113 -9.634 13.334 1.00 91.31 113 LYS A C 1
ATOM 901 O O . LYS A 1 113 ? 3.020 -10.200 13.314 1.00 91.31 113 LYS A O 1
ATOM 906 N N . LYS A 1 114 ? 5.027 -9.851 14.284 1.00 94.06 114 LYS A N 1
ATOM 907 C CA . LYS A 1 114 ? 4.842 -10.778 15.407 1.00 94.06 114 LYS A CA 1
ATOM 908 C C . LYS A 1 114 ? 3.591 -10.493 16.229 1.00 94.06 114 LYS A C 1
ATOM 910 O O . LYS A 1 114 ? 2.995 -11.443 16.723 1.00 94.06 114 LYS A O 1
ATOM 915 N N . LEU A 1 115 ? 3.120 -9.245 16.304 1.00 95.19 115 LEU A N 1
ATOM 916 C CA . LEU A 1 115 ? 1.881 -8.902 17.015 1.00 95.19 115 LEU A CA 1
ATOM 917 C C . LEU A 1 115 ? 0.643 -9.618 16.451 1.00 95.19 115 LEU A C 1
ATOM 919 O O . LEU A 1 115 ? -0.339 -9.787 17.172 1.00 95.19 115 LEU A O 1
ATOM 923 N N . LEU A 1 116 ? 0.685 -10.081 15.196 1.00 96.62 116 LEU A N 1
ATOM 924 C CA . LEU A 1 116 ? -0.411 -10.830 14.578 1.00 96.62 116 LEU A CA 1
ATOM 925 C C . LEU A 1 116 ? -0.420 -12.322 14.944 1.00 96.62 116 LEU A C 1
ATOM 927 O O . LEU A 1 116 ? -1.467 -12.957 14.838 1.0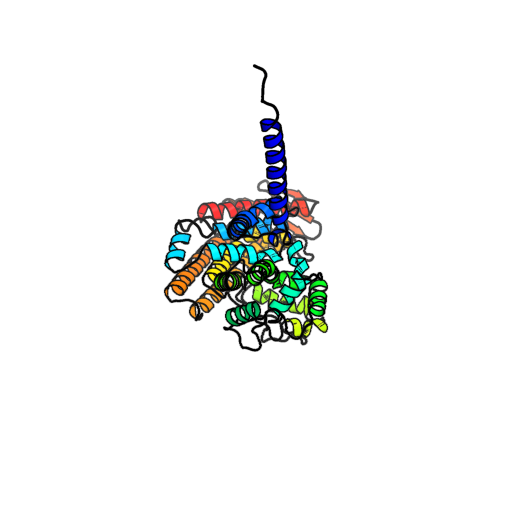0 96.62 116 LEU A O 1
ATOM 931 N N . TYR A 1 117 ? 0.715 -12.909 15.347 1.00 96.06 117 TYR A N 1
ATOM 932 C CA . TYR A 1 117 ? 0.840 -14.370 15.476 1.00 96.06 117 TYR A CA 1
ATOM 933 C C . TYR A 1 117 ? 1.564 -14.880 16.732 1.00 96.06 117 TYR A C 1
ATOM 935 O O . TYR A 1 117 ? 1.429 -16.060 17.062 1.00 96.06 117 TYR A O 1
ATOM 943 N N . GLU A 1 118 ? 2.305 -14.037 17.450 1.00 95.69 118 GLU A N 1
ATOM 944 C CA . GLU A 1 118 ? 2.898 -14.354 18.753 1.00 95.69 118 GLU A CA 1
ATOM 945 C C . GLU A 1 118 ? 1.987 -13.840 19.872 1.00 95.69 118 GLU A C 1
ATOM 947 O O . GLU A 1 118 ? 1.396 -12.764 19.781 1.00 95.69 118 GLU A O 1
ATOM 952 N N . LYS A 1 119 ? 1.823 -14.639 20.930 1.00 96.12 119 LYS A N 1
ATOM 953 C CA . LYS A 1 119 ? 0.963 -14.277 22.058 1.00 96.12 119 LYS A CA 1
ATOM 954 C C . LYS A 1 119 ? 1.690 -13.299 22.979 1.00 96.12 119 LYS A C 1
ATOM 956 O O . LYS A 1 119 ? 2.778 -13.595 23.459 1.00 96.12 119 LYS A O 1
ATOM 961 N N . SER A 1 120 ? 1.056 -12.164 23.239 1.00 93.94 120 SER A N 1
ATOM 962 C CA . SER A 1 120 ? 1.479 -11.140 24.195 1.00 93.94 120 SER A CA 1
ATOM 963 C C . SER A 1 120 ? 0.272 -10.282 24.577 1.00 93.94 120 SER A C 1
ATOM 965 O O . SER A 1 120 ? -0.728 -10.277 23.855 1.00 93.94 120 SER A O 1
ATOM 967 N N . GLU A 1 121 ? 0.368 -9.526 25.670 1.00 91.50 121 GLU A N 1
ATOM 968 C CA . GLU A 1 121 ? -0.690 -8.597 26.090 1.00 91.50 121 GLU A CA 1
ATOM 969 C C . GLU A 1 121 ? -1.020 -7.578 24.990 1.00 91.50 121 GLU A C 1
ATOM 971 O O . GLU A 1 121 ? -2.181 -7.401 24.624 1.00 91.50 121 GLU A O 1
ATOM 976 N N . LYS A 1 122 ? 0.008 -6.993 24.367 1.00 89.94 122 LYS A N 1
ATOM 977 C CA . LYS A 1 122 ? -0.148 -6.059 23.245 1.00 89.94 122 LYS A CA 1
ATOM 978 C C . LYS A 1 122 ? -0.778 -6.703 22.010 1.00 89.94 122 LYS A C 1
ATOM 980 O O . LYS A 1 122 ? -1.615 -6.087 21.354 1.00 89.94 122 LYS A O 1
ATOM 985 N N . SER A 1 123 ? -0.425 -7.954 21.705 1.00 94.81 123 SER A N 1
ATOM 986 C CA . SER A 1 123 ? -1.088 -8.718 20.641 1.00 94.81 123 SER A CA 1
ATOM 987 C C . SER A 1 123 ? -2.569 -8.944 20.965 1.00 94.81 123 SER A C 1
ATOM 989 O O . SER A 1 123 ? -3.420 -8.745 20.102 1.00 94.81 123 SER A O 1
ATOM 991 N N . ASP A 1 124 ? -2.905 -9.324 22.202 1.00 95.62 124 ASP A N 1
ATOM 992 C CA . ASP A 1 124 ? -4.299 -9.520 22.615 1.00 95.62 124 ASP A CA 1
ATOM 993 C C . ASP A 1 124 ? -5.104 -8.217 22.572 1.00 95.62 124 ASP A C 1
ATOM 995 O O . ASP A 1 124 ? -6.240 -8.221 22.089 1.00 95.62 124 ASP A O 1
ATOM 999 N N . GLN A 1 125 ? -4.513 -7.102 23.005 1.00 94.88 125 GLN A N 1
ATOM 1000 C CA . GLN A 1 125 ? -5.110 -5.771 22.930 1.00 94.88 125 GLN A CA 1
ATOM 1001 C C . GLN A 1 125 ? -5.397 -5.373 21.474 1.00 94.88 125 GLN A C 1
ATOM 1003 O O . GLN A 1 125 ? -6.523 -4.982 21.161 1.00 94.88 125 GLN A O 1
ATOM 1008 N N . LEU A 1 126 ? -4.414 -5.535 20.579 1.00 96.25 126 LEU A N 1
ATOM 1009 C CA . LEU A 1 126 ? -4.550 -5.234 19.155 1.00 96.25 126 LEU A CA 1
ATOM 1010 C C . LEU A 1 126 ? -5.616 -6.112 18.488 1.00 96.25 126 LEU A C 1
ATOM 1012 O O . LEU A 1 126 ? -6.559 -5.592 17.899 1.00 96.25 126 LEU A O 1
ATOM 1016 N N . LEU A 1 127 ? -5.504 -7.441 18.585 1.00 98.06 127 LEU A N 1
ATOM 1017 C CA . LEU A 1 127 ? -6.428 -8.361 17.910 1.00 98.06 127 LEU A CA 1
ATOM 1018 C C . LEU A 1 127 ? -7.865 -8.218 18.427 1.00 98.06 127 LEU A C 1
ATOM 1020 O O . LEU A 1 127 ? -8.810 -8.333 17.647 1.00 98.06 127 LEU A O 1
ATOM 1024 N N . SER A 1 128 ? -8.044 -7.933 19.720 1.00 97.75 128 SER A N 1
ATOM 1025 C CA . SER A 1 128 ? -9.369 -7.644 20.277 1.00 97.75 128 SER A CA 1
ATOM 1026 C C . SER A 1 128 ? -9.921 -6.341 19.708 1.00 97.75 128 SER A C 1
ATOM 1028 O O . SER A 1 128 ? -11.038 -6.337 19.195 1.00 97.75 128 SER A O 1
ATOM 1030 N N . PHE A 1 129 ? -9.125 -5.267 19.708 1.00 97.69 129 PHE A N 1
ATOM 1031 C CA . PHE A 1 129 ? -9.519 -3.980 19.137 1.00 97.69 129 PHE A CA 1
ATOM 1032 C C . PHE A 1 129 ? -9.959 -4.112 17.672 1.00 97.69 129 PHE A C 1
ATOM 1034 O O . PHE A 1 129 ? -11.050 -3.667 17.326 1.00 97.69 129 PHE A O 1
ATOM 1041 N N . LEU A 1 130 ? -9.186 -4.820 16.840 1.00 97.69 130 LEU A N 1
ATOM 1042 C CA . LEU A 1 130 ? -9.495 -5.049 15.420 1.00 97.69 130 LEU A CA 1
ATOM 1043 C C . LEU A 1 130 ? -10.792 -5.844 15.193 1.00 97.69 130 LEU A C 1
ATOM 1045 O O . LEU A 1 130 ? -11.402 -5.741 14.131 1.00 97.69 130 LEU A O 1
ATOM 1049 N N . LYS A 1 131 ? -11.245 -6.614 16.185 1.00 97.50 131 LYS A N 1
ATOM 1050 C CA . LYS A 1 131 ? -12.535 -7.321 16.179 1.00 97.50 131 LYS A CA 1
ATOM 1051 C C . LYS A 1 131 ? -13.696 -6.494 16.743 1.00 97.50 131 LYS A C 1
ATOM 1053 O O . LYS A 1 131 ? -14.769 -7.049 16.971 1.00 97.50 131 LYS A O 1
ATOM 1058 N N . LEU A 1 132 ? -13.493 -5.205 17.042 1.00 95.38 132 LEU A N 1
ATOM 1059 C CA . LEU A 1 132 ? -14.411 -4.401 17.862 1.00 95.38 132 LEU A CA 1
ATOM 1060 C C . LEU A 1 132 ? -14.710 -5.054 19.230 1.00 95.38 132 LEU A C 1
ATOM 1062 O O . LEU A 1 132 ? -15.840 -5.044 19.730 1.00 95.38 132 LEU A O 1
ATOM 1066 N N . GLN A 1 133 ? -13.685 -5.636 19.847 1.00 92.12 133 GLN A N 1
ATOM 1067 C CA . GLN A 1 133 ? -13.702 -6.224 21.188 1.00 92.12 133 GLN A CA 1
ATOM 1068 C C . GLN A 1 133 ? -12.657 -5.523 22.079 1.00 92.12 133 GLN A C 1
ATOM 1070 O O . GLN A 1 133 ? -11.789 -4.799 21.596 1.00 92.12 133 GLN A O 1
ATOM 1075 N N . GLY A 1 134 ? -12.729 -5.726 23.396 1.00 85.50 134 GLY A N 1
ATOM 1076 C CA . GLY A 1 134 ? -11.805 -5.106 24.354 1.00 85.50 134 GLY A CA 1
ATOM 1077 C C . GLY A 1 134 ? -12.300 -3.761 24.898 1.00 85.50 134 GLY A C 1
ATOM 1078 O O . GLY A 1 134 ? -13.484 -3.613 25.191 1.00 85.50 134 GLY A O 1
ATOM 1079 N N . GLY A 1 135 ? -11.387 -2.804 25.091 1.00 86.88 135 GLY A N 1
ATOM 1080 C CA . GLY A 1 135 ? -11.661 -1.540 25.784 1.00 86.88 135 GLY A CA 1
ATOM 1081 C C . GLY A 1 135 ? -12.776 -0.703 25.144 1.00 86.88 135 GLY A C 1
ATOM 1082 O O . GLY A 1 135 ? -12.711 -0.347 23.969 1.00 86.88 135 GLY A O 1
ATOM 1083 N N . GLU A 1 136 ? -13.776 -0.322 25.942 1.00 89.62 136 GLU A N 1
ATOM 1084 C CA . GLU A 1 136 ? -14.991 0.349 25.450 1.00 89.62 136 GLU A CA 1
ATOM 1085 C C . GLU A 1 136 ? -14.700 1.686 24.746 1.00 89.62 136 GLU A C 1
ATOM 1087 O O . GLU A 1 136 ? -15.315 2.015 23.732 1.00 89.62 136 GLU A O 1
ATOM 1092 N N . LYS A 1 137 ? -13.721 2.455 25.241 1.00 93.44 137 LYS A N 1
ATOM 1093 C CA . LYS A 1 137 ? -13.348 3.749 24.646 1.00 93.44 137 LYS A CA 1
ATOM 1094 C C . LYS A 1 137 ? -12.746 3.593 23.246 1.00 93.44 137 LYS A C 1
ATOM 1096 O O . LYS A 1 137 ? -13.154 4.310 22.339 1.00 93.44 137 LYS A O 1
ATOM 1101 N N . SER A 1 138 ? -11.794 2.676 23.054 1.00 94.19 138 SER A N 1
ATOM 1102 C CA . SER A 1 138 ? -11.129 2.470 21.756 1.00 94.19 138 SER A CA 1
ATOM 1103 C C . SER A 1 138 ? -12.064 1.819 20.744 1.00 94.19 138 SER A C 1
ATOM 1105 O O . SER A 1 138 ? -12.110 2.254 19.595 1.00 94.19 138 SER A O 1
ATOM 1107 N N . LYS A 1 139 ? -12.889 0.861 21.183 1.00 94.50 139 LYS A N 1
ATOM 1108 C CA . LYS A 1 139 ? -13.921 0.241 20.346 1.00 94.50 139 LYS A CA 1
ATOM 1109 C C . LYS A 1 139 ? -14.883 1.268 19.746 1.00 94.50 139 LYS A C 1
ATOM 1111 O O . LYS A 1 139 ? -15.185 1.177 18.559 1.00 94.50 139 LYS A O 1
ATOM 1116 N N . LYS A 1 140 ? -15.354 2.243 20.536 1.00 95.12 140 LYS A N 1
ATOM 1117 C CA . LYS A 1 140 ? -16.239 3.310 20.035 1.00 95.12 140 LYS A CA 1
ATOM 1118 C C . LYS A 1 140 ? -15.577 4.119 18.924 1.00 95.12 140 LYS A C 1
ATOM 1120 O O . LYS A 1 140 ? -16.193 4.320 17.885 1.00 95.12 140 LYS A O 1
ATOM 1125 N N . VAL A 1 141 ? -14.309 4.495 19.103 1.00 96.69 141 VAL A N 1
ATOM 1126 C CA . VAL A 1 141 ? -13.563 5.232 18.072 1.00 96.69 141 VAL A CA 1
ATOM 1127 C C . VAL A 1 141 ? -13.436 4.410 16.789 1.00 96.69 141 VAL A C 1
ATOM 1129 O O . VAL A 1 141 ? -13.702 4.940 15.717 1.00 96.69 141 VAL A O 1
ATOM 1132 N N . LEU A 1 142 ? -13.099 3.119 16.873 1.00 96.75 142 LEU A N 1
ATOM 1133 C CA . LEU A 1 142 ? -13.013 2.275 15.675 1.00 96.75 142 LEU A CA 1
ATOM 1134 C C . LEU A 1 142 ? -14.372 2.109 14.979 1.00 96.75 142 LEU A C 1
ATOM 1136 O O . LEU A 1 142 ? -14.442 2.164 13.755 1.00 96.75 142 LEU A O 1
ATOM 1140 N N . ALA A 1 143 ? -15.454 1.943 15.744 1.00 95.44 143 ALA A N 1
ATOM 1141 C CA . ALA A 1 143 ? -16.801 1.829 15.189 1.00 95.44 143 ALA A CA 1
ATOM 1142 C C . ALA A 1 143 ? -17.236 3.097 14.436 1.00 95.44 143 ALA A C 1
ATOM 1144 O O . ALA A 1 143 ? -17.934 2.987 13.430 1.00 95.44 143 ALA A O 1
ATOM 1145 N N . GLU A 1 144 ? -16.811 4.274 14.904 1.00 95.06 144 GLU A N 1
ATOM 1146 C CA . GLU A 1 144 ? -17.010 5.548 14.205 1.00 95.06 144 GLU A CA 1
ATOM 1147 C C . GLU A 1 144 ? -16.128 5.678 12.963 1.00 95.06 144 GLU A C 1
ATOM 1149 O O . GLU A 1 144 ? -16.610 6.070 11.911 1.00 95.06 144 GLU A O 1
ATOM 1154 N N . VAL A 1 145 ? -14.844 5.315 13.049 1.00 95.19 145 VAL A N 1
ATOM 1155 C CA . VAL A 1 145 ? -13.930 5.301 11.888 1.00 95.19 145 VAL A CA 1
ATOM 1156 C C . VAL A 1 145 ? -14.478 4.421 10.760 1.00 95.19 145 VAL A C 1
ATOM 1158 O O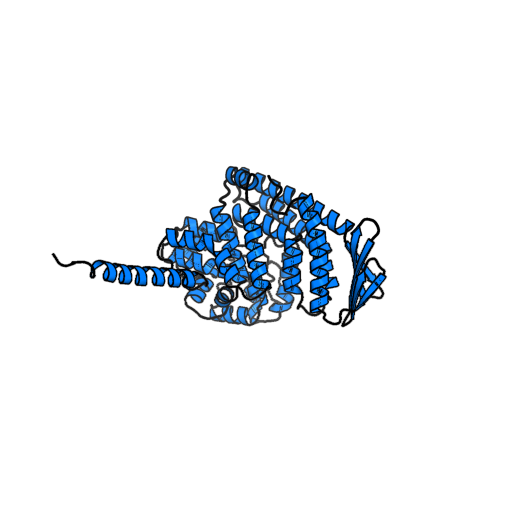 . VAL A 1 145 ? -14.304 4.723 9.582 1.00 95.19 145 VAL A O 1
ATOM 1161 N N . LEU A 1 146 ? -15.172 3.341 11.119 1.00 95.38 146 LEU A N 1
ATOM 1162 C CA . LEU A 1 146 ? -15.765 2.385 10.191 1.00 95.38 146 LEU A CA 1
ATOM 1163 C C . LEU A 1 146 ? -17.260 2.616 9.951 1.00 95.38 146 LEU A C 1
ATOM 1165 O O . LEU A 1 146 ? -17.939 1.737 9.421 1.00 95.38 146 LEU A O 1
ATOM 1169 N N . GLU A 1 147 ? -17.800 3.786 10.297 1.00 93.38 147 GLU A N 1
ATOM 1170 C CA . GLU A 1 147 ? -19.241 4.034 10.204 1.00 93.38 147 GLU A CA 1
ATOM 1171 C C . GLU A 1 147 ? -19.781 3.975 8.767 1.00 93.38 147 GLU A C 1
ATOM 1173 O O . GLU A 1 147 ? -20.937 3.592 8.568 1.00 93.38 147 GLU A O 1
ATOM 1178 N N . LYS A 1 148 ? -18.923 4.245 7.770 1.00 88.44 148 LYS A N 1
ATOM 1179 C CA . LYS A 1 148 ? -19.250 4.128 6.339 1.00 88.44 148 LYS A CA 1
ATOM 1180 C C . LYS A 1 148 ? -19.569 2.699 5.892 1.00 88.44 148 LYS A C 1
ATOM 1182 O O . LYS A 1 148 ? -20.219 2.507 4.869 1.00 88.44 148 LYS A O 1
ATOM 1187 N N . PHE A 1 149 ? -19.121 1.695 6.644 1.00 92.06 149 PHE A N 1
ATOM 1188 C CA . PHE A 1 149 ? -19.411 0.295 6.354 1.00 92.06 149 PHE A CA 1
ATOM 1189 C C . PHE A 1 149 ? -20.728 -0.133 7.021 1.00 92.06 149 PHE A C 1
ATOM 1191 O O . PHE A 1 149 ? -21.079 0.379 8.095 1.00 92.06 149 PHE A O 1
ATOM 1198 N N . PRO A 1 150 ? -21.457 -1.108 6.442 1.00 92.19 150 PRO A N 1
ATOM 1199 C CA . PRO A 1 150 ? -22.620 -1.709 7.088 1.00 92.19 150 PRO A CA 1
ATOM 1200 C C . PRO A 1 150 ? -22.283 -2.173 8.505 1.00 92.19 150 PRO A C 1
ATOM 1202 O O . PRO A 1 150 ? -21.197 -2.696 8.729 1.00 92.19 150 PRO A O 1
ATOM 1205 N N . VAL A 1 151 ? -23.218 -2.051 9.454 1.00 91.06 151 VAL A N 1
ATOM 1206 C CA . VAL A 1 151 ? -22.990 -2.373 10.883 1.00 91.06 151 VAL A CA 1
ATOM 1207 C C . VAL A 1 151 ? -22.319 -3.739 11.082 1.00 91.06 151 VAL A C 1
ATOM 1209 O O . VAL A 1 151 ? -21.387 -3.860 11.874 1.00 91.06 151 VAL A O 1
ATOM 1212 N N . LYS A 1 152 ? -22.737 -4.751 10.312 1.00 91.50 152 LYS A N 1
ATOM 1213 C CA . LYS A 1 152 ? -22.177 -6.112 10.354 1.00 91.50 152 LYS A CA 1
ATOM 1214 C C . LYS A 1 152 ? -20.718 -6.228 9.876 1.00 91.50 152 LYS A C 1
ATOM 1216 O O . LYS A 1 152 ? -20.078 -7.221 10.177 1.00 91.50 152 LYS A O 1
ATOM 1221 N N . GLN A 1 153 ? -20.204 -5.240 9.146 1.00 92.94 153 GLN A N 1
ATOM 1222 C CA . GLN A 1 153 ? -18.872 -5.199 8.524 1.00 92.94 153 GLN A CA 1
ATOM 1223 C C . GLN A 1 153 ? -17.936 -4.173 9.179 1.00 92.94 153 GLN A C 1
ATOM 1225 O O . GLN A 1 153 ? -16.858 -3.902 8.665 1.00 92.94 153 GLN A O 1
ATOM 1230 N N . ARG A 1 154 ? -18.301 -3.598 10.331 1.00 93.62 154 ARG A N 1
ATOM 1231 C CA . ARG A 1 154 ? -17.483 -2.567 10.999 1.00 93.62 154 ARG A CA 1
ATOM 1232 C C . ARG A 1 154 ? -16.298 -3.114 11.802 1.00 93.62 154 ARG A C 1
ATOM 1234 O O . ARG A 1 154 ? -15.710 -2.377 12.580 1.00 93.62 154 ARG A O 1
ATOM 1241 N N . ALA A 1 155 ? -15.944 -4.388 11.653 1.00 96.75 155 ALA A N 1
ATOM 1242 C CA . ALA A 1 155 ? -14.719 -4.947 12.221 1.00 96.75 155 ALA A CA 1
ATOM 1243 C C . ALA A 1 155 ? -13.619 -5.049 11.152 1.00 96.75 155 ALA A C 1
ATOM 1245 O O . ALA A 1 155 ? -13.895 -5.090 9.957 1.00 96.75 155 ALA A O 1
ATOM 1246 N N . LEU A 1 156 ? -12.360 -5.120 11.571 1.00 97.38 156 LEU A N 1
ATOM 1247 C CA . LEU A 1 156 ? -11.212 -5.335 10.679 1.00 97.38 156 LEU A CA 1
ATOM 1248 C C . LEU A 1 156 ? -10.759 -6.793 10.654 1.00 97.38 156 LEU A C 1
ATOM 1250 O O . LEU A 1 156 ? -10.213 -7.258 9.657 1.00 97.38 156 LEU A O 1
ATOM 1254 N N . LEU A 1 157 ? -11.040 -7.526 11.729 1.00 97.94 157 LEU A N 1
ATOM 1255 C CA . LEU A 1 157 ? -10.901 -8.975 11.821 1.00 97.94 157 LEU A CA 1
ATOM 1256 C C . LEU A 1 157 ? -12.244 -9.592 12.193 1.00 97.94 157 LEU A C 1
ATOM 1258 O O . LEU A 1 157 ? -13.035 -8.970 12.901 1.00 97.94 157 LEU A O 1
ATOM 1262 N N . ASN A 1 158 ? -12.490 -10.826 11.746 1.00 97.69 158 ASN A N 1
ATOM 1263 C CA . ASN A 1 158 ? -13.756 -11.497 12.019 1.00 97.69 158 ASN A CA 1
ATOM 1264 C C . ASN A 1 158 ? -13.996 -11.605 13.544 1.00 97.69 158 ASN A C 1
ATOM 1266 O O . ASN A 1 158 ? -13.230 -12.290 14.235 1.00 97.69 158 ASN A O 1
ATOM 1270 N N . PRO A 1 159 ? -15.071 -10.989 14.075 1.00 96.31 159 PRO A N 1
ATOM 1271 C CA . PRO A 1 159 ? -15.344 -10.953 15.510 1.00 96.31 159 PRO A CA 1
ATOM 1272 C C . PRO A 1 159 ? -15.667 -12.326 16.117 1.00 96.31 159 PRO A C 1
ATOM 1274 O O . PRO A 1 159 ? -15.533 -12.499 17.328 1.00 96.31 159 PRO A O 1
ATOM 1277 N N . ALA A 1 160 ? -16.066 -13.308 15.304 1.00 96.44 160 ALA A N 1
ATOM 1278 C CA . ALA A 1 160 ? -16.363 -14.666 15.753 1.00 96.44 160 ALA A CA 1
ATOM 1279 C C . ALA A 1 160 ? -15.104 -15.520 15.992 1.00 96.44 160 ALA A C 1
ATOM 1281 O O . ALA A 1 160 ? -15.197 -16.575 16.618 1.00 96.44 160 ALA A O 1
ATOM 1282 N N . LEU A 1 161 ? -13.933 -15.096 15.500 1.00 97.19 161 LEU A N 1
ATOM 1283 C CA . LEU A 1 161 ? -12.680 -15.820 15.708 1.00 97.19 161 LEU A CA 1
ATOM 1284 C C . LEU A 1 161 ? -12.011 -15.401 17.026 1.00 97.19 161 LEU A C 1
ATOM 1286 O O . LEU A 1 161 ? -11.880 -14.215 17.356 1.00 97.19 161 LEU A O 1
ATOM 1290 N N . SER A 1 162 ? -11.531 -16.384 17.788 1.00 97.50 162 SER A N 1
ATOM 1291 C CA . SER A 1 162 ? -10.691 -16.123 18.958 1.00 97.50 162 SER A CA 1
ATOM 1292 C C . SER A 1 162 ? -9.317 -15.589 18.535 1.00 97.50 162 SER A C 1
ATOM 1294 O O . SER A 1 162 ? -8.860 -15.823 17.412 1.00 97.50 162 SER A O 1
ATOM 1296 N N . ASN A 1 163 ? -8.618 -14.890 19.436 1.00 98.31 163 ASN A N 1
ATOM 1297 C CA . ASN A 1 163 ? -7.271 -14.387 19.137 1.00 98.31 163 ASN A CA 1
ATOM 1298 C C . ASN A 1 163 ? -6.311 -15.537 18.798 1.00 98.31 163 ASN A C 1
ATOM 1300 O O . ASN A 1 163 ? -5.505 -15.412 17.884 1.00 98.31 163 ASN A O 1
ATOM 1304 N N . ASP A 1 164 ? -6.439 -16.688 19.462 1.00 98.38 164 ASP A N 1
ATOM 1305 C CA . ASP A 1 164 ? -5.595 -17.854 19.183 1.00 98.38 164 ASP A CA 1
ATOM 1306 C C . ASP A 1 164 ? -5.909 -18.491 17.818 1.00 98.38 164 ASP A C 1
ATOM 1308 O O . ASP A 1 164 ? -4.993 -18.933 17.121 1.00 98.38 164 ASP A O 1
ATOM 1312 N N . GLN A 1 165 ? -7.173 -18.473 17.374 1.00 98.12 165 GLN A N 1
ATOM 1313 C CA . GLN A 1 165 ? -7.532 -18.871 16.007 1.00 98.12 165 GLN A CA 1
ATOM 1314 C C . GLN A 1 165 ? -6.934 -17.916 14.968 1.00 98.12 165 GLN A C 1
ATOM 1316 O O . GLN A 1 165 ? -6.368 -18.377 13.976 1.00 98.12 165 GLN A O 1
ATOM 1321 N N . LEU A 1 166 ? -7.013 -16.602 15.206 1.00 98.31 166 LEU A N 1
ATOM 1322 C CA . LEU A 1 166 ? -6.407 -15.592 14.335 1.00 98.31 166 LEU A CA 1
ATOM 1323 C C . LEU A 1 166 ? -4.889 -15.774 14.244 1.00 98.31 166 LEU A C 1
ATOM 1325 O O . LEU A 1 166 ? -4.356 -15.859 13.139 1.00 98.31 166 LEU A O 1
ATOM 1329 N N . ARG A 1 167 ? -4.200 -15.932 15.380 1.00 98.44 167 ARG A N 1
ATOM 1330 C CA . ARG A 1 167 ? -2.753 -16.197 15.419 1.00 98.44 167 ARG A CA 1
ATOM 1331 C C . ARG A 1 167 ? -2.381 -17.451 14.641 1.00 98.44 167 ARG A C 1
ATOM 1333 O O . ARG A 1 167 ? -1.417 -17.435 13.879 1.00 98.44 167 ARG A O 1
ATOM 1340 N N . ALA A 1 168 ? -3.150 -18.531 14.798 1.00 98.19 168 ALA A N 1
ATOM 1341 C CA . ALA A 1 168 ? -2.924 -19.768 14.058 1.00 98.19 168 ALA A CA 1
ATOM 1342 C C . ALA A 1 168 ? -3.064 -19.564 12.541 1.00 98.19 168 ALA A C 1
ATOM 1344 O O . ALA A 1 168 ? -2.246 -20.084 11.781 1.00 98.19 168 ALA A O 1
ATOM 1345 N N . LEU A 1 169 ? -4.056 -18.783 12.097 1.00 97.94 169 LEU A N 1
ATOM 1346 C CA . LEU A 1 169 ? -4.244 -18.447 10.685 1.00 97.94 169 LEU A CA 1
ATOM 1347 C C . LEU A 1 169 ? -3.116 -17.559 10.154 1.00 97.94 169 LEU A C 1
ATOM 1349 O O . LEU A 1 169 ? -2.540 -17.897 9.124 1.00 97.94 169 LEU A O 1
ATOM 1353 N N . PHE A 1 170 ? -2.735 -16.497 10.867 1.00 97.81 170 PHE A N 1
ATOM 1354 C CA . PHE A 1 170 ? -1.612 -15.643 10.472 1.00 97.81 170 PHE A CA 1
ATOM 1355 C C . PHE A 1 170 ? -0.296 -16.419 10.406 1.00 97.81 170 PHE A C 1
ATOM 1357 O O . PHE A 1 170 ? 0.452 -16.266 9.442 1.00 97.81 170 PHE A O 1
ATOM 1364 N N . LYS A 1 171 ? -0.014 -17.285 11.388 1.00 96.56 171 LYS A N 1
ATOM 1365 C CA . LYS A 1 171 ? 1.201 -18.113 11.413 1.00 96.56 171 LYS A CA 1
ATOM 1366 C C . LYS A 1 171 ? 1.241 -19.111 10.256 1.00 96.56 171 LYS A C 1
ATOM 1368 O O . LYS A 1 171 ? 2.301 -19.332 9.679 1.00 96.56 171 LYS A O 1
ATOM 1373 N N . LYS A 1 172 ? 0.096 -19.716 9.928 1.00 97.06 172 LYS A N 1
ATOM 1374 C CA . LYS A 1 172 ? -0.025 -20.689 8.835 1.00 97.06 172 LYS A CA 1
ATOM 1375 C C . LYS A 1 172 ? 0.005 -20.030 7.454 1.00 97.06 172 LYS A C 1
ATOM 1377 O O . LYS A 1 172 ? 0.543 -20.622 6.524 1.00 97.06 172 LYS A O 1
ATOM 1382 N N . HIS A 1 173 ? -0.544 -18.822 7.330 1.00 95.38 173 HIS A N 1
ATOM 1383 C CA . HIS A 1 173 ? -0.701 -18.101 6.066 1.00 95.38 173 HIS A CA 1
ATOM 1384 C C . HIS A 1 173 ? 0.000 -16.733 6.115 1.00 95.38 173 HIS A C 1
ATOM 1386 O O . HIS A 1 173 ? -0.673 -15.707 6.245 1.00 95.38 173 HIS A O 1
ATOM 1392 N N . PRO A 1 174 ? 1.340 -16.671 5.959 1.00 91.50 174 PRO A N 1
ATOM 1393 C CA . PRO A 1 174 ? 2.093 -15.410 5.980 1.00 91.50 174 PRO A CA 1
ATOM 1394 C C . PRO A 1 174 ? 1.600 -14.363 4.974 1.00 91.50 174 PRO A C 1
ATOM 1396 O O . PRO A 1 174 ? 1.719 -13.167 5.222 1.00 91.50 174 PRO A O 1
ATOM 1399 N N . VAL A 1 175 ? 0.981 -14.794 3.870 1.00 89.62 175 VAL A N 1
ATOM 1400 C CA . VAL A 1 175 ? 0.342 -13.906 2.886 1.00 89.62 175 VAL A CA 1
ATOM 1401 C C . VAL A 1 175 ? -0.694 -12.963 3.523 1.00 89.62 175 VAL A C 1
ATOM 1403 O O . VAL A 1 175 ? -0.793 -11.810 3.119 1.00 89.62 175 VAL A O 1
ATOM 1406 N N . LEU A 1 176 ? -1.405 -13.397 4.574 1.00 94.38 176 LEU A N 1
ATOM 1407 C CA . LEU A 1 176 ? -2.350 -12.548 5.309 1.00 94.38 176 LEU A CA 1
ATOM 1408 C C . LEU A 1 176 ? -1.638 -11.464 6.126 1.00 94.38 176 LEU A C 1
ATOM 1410 O O . LEU A 1 176 ? -2.163 -10.364 6.256 1.00 94.38 176 LEU A O 1
ATOM 1414 N N . GLN A 1 177 ? -0.439 -11.751 6.645 1.00 93.25 177 GLN A N 1
ATOM 1415 C CA . GLN A 1 177 ? 0.378 -10.760 7.356 1.00 93.25 177 GLN A CA 1
ATOM 1416 C C . GLN A 1 177 ? 0.841 -9.654 6.400 1.00 93.25 177 GLN A C 1
ATOM 1418 O O . GLN A 1 177 ? 0.870 -8.488 6.771 1.00 93.25 177 GLN A O 1
ATOM 1423 N N . HIS A 1 178 ? 1.182 -10.023 5.161 1.00 88.06 178 HIS A N 1
ATOM 1424 C CA . HIS A 1 178 ? 1.535 -9.067 4.113 1.00 88.06 178 HIS A CA 1
ATOM 1425 C C . HIS A 1 178 ? 0.326 -8.268 3.628 1.00 88.06 178 HIS A C 1
ATOM 1427 O O . HIS A 1 178 ? 0.434 -7.062 3.443 1.00 88.06 178 HIS A O 1
ATOM 1433 N N . TYR A 1 179 ? -0.822 -8.919 3.445 1.00 91.31 179 TYR A N 1
ATOM 1434 C CA . TYR A 1 179 ? -2.044 -8.258 2.993 1.00 91.31 179 TYR A CA 1
ATOM 1435 C C . TYR A 1 179 ? -2.579 -7.249 4.021 1.00 91.31 179 TYR A C 1
ATOM 1437 O O . TYR A 1 179 ? -3.059 -6.191 3.641 1.00 91.31 179 TYR A O 1
ATOM 1445 N N . LEU A 1 180 ? -2.451 -7.550 5.318 1.00 94.62 180 LEU A N 1
ATOM 1446 C CA . LEU A 1 180 ? -2.980 -6.747 6.429 1.00 94.62 180 LEU A CA 1
ATOM 1447 C C . LEU A 1 180 ? -1.870 -6.056 7.236 1.00 94.62 180 LEU A C 1
ATOM 1449 O O . LEU A 1 180 ? -1.965 -5.914 8.456 1.00 94.62 180 LEU A O 1
ATOM 1453 N N . HIS A 1 181 ? -0.788 -5.652 6.571 1.00 92.25 181 HIS A N 1
ATOM 1454 C CA . HIS A 1 181 ? 0.390 -5.079 7.231 1.00 92.25 181 HIS A CA 1
ATOM 1455 C C . HIS A 1 181 ? 0.142 -3.706 7.880 1.00 92.25 181 HIS A C 1
ATOM 1457 O O . HIS A 1 181 ? 0.942 -3.281 8.706 1.00 92.25 181 HIS A O 1
ATOM 1463 N N . GLU A 1 182 ? -0.971 -3.041 7.572 1.00 93.31 182 GLU A N 1
ATOM 1464 C CA . GLU A 1 182 ? -1.406 -1.823 8.271 1.00 93.31 182 GLU A CA 1
ATOM 1465 C C . GLU A 1 182 ? -1.876 -2.105 9.712 1.00 93.31 182 GLU A C 1
ATOM 1467 O O . GLU A 1 182 ? -1.845 -1.225 10.575 1.00 93.31 182 GLU A O 1
ATOM 1472 N N . PHE A 1 183 ? -2.253 -3.355 10.024 1.00 95.62 183 PHE A N 1
ATOM 1473 C CA . PHE A 1 183 ? -2.817 -3.700 11.330 1.00 95.62 183 PHE A CA 1
ATOM 1474 C C . PHE A 1 183 ? -1.847 -3.533 12.499 1.00 95.62 183 PHE A C 1
ATOM 1476 O O . PHE A 1 183 ? -2.211 -2.872 13.475 1.00 95.62 183 PHE A O 1
ATOM 1483 N N . PRO A 1 184 ? -0.614 -4.067 12.439 1.00 93.62 184 PRO A N 1
ATOM 1484 C CA . PRO A 1 184 ? 0.362 -3.853 13.500 1.00 93.62 184 PRO A CA 1
ATOM 1485 C C . PRO A 1 184 ? 0.695 -2.384 13.775 1.00 93.62 184 PRO A C 1
ATOM 1487 O O . PRO A 1 184 ? 1.018 -2.053 14.914 1.00 93.62 184 PRO A O 1
ATOM 1490 N N . GLY A 1 185 ? 0.579 -1.508 12.771 1.00 89.75 185 GLY A N 1
ATOM 1491 C CA . GLY A 1 185 ? 0.809 -0.067 12.908 1.00 89.75 185 GLY A CA 1
ATOM 1492 C C . GLY A 1 185 ? -0.118 0.623 13.906 1.00 89.75 185 GLY A C 1
ATOM 1493 O O . GLY A 1 185 ? 0.218 1.666 14.451 1.00 89.75 185 GLY A O 1
ATOM 1494 N N . MET A 1 186 ? -1.273 0.023 14.208 1.00 91.56 186 MET A N 1
ATOM 1495 C CA . MET A 1 186 ? -2.234 0.570 15.170 1.00 91.56 186 MET A CA 1
ATOM 1496 C C . MET A 1 186 ? -1.898 0.247 16.629 1.00 91.56 186 MET A C 1
ATOM 1498 O O . MET A 1 186 ? -2.530 0.802 17.525 1.00 91.56 186 MET A O 1
ATOM 1502 N N . ALA A 1 187 ? -0.934 -0.639 16.895 1.00 91.69 187 ALA A N 1
ATOM 1503 C CA . ALA A 1 187 ? -0.670 -1.119 18.249 1.00 91.69 187 ALA A CA 1
ATOM 1504 C C . ALA A 1 187 ? -0.188 -0.007 19.195 1.00 91.69 187 ALA A C 1
ATOM 1506 O O . ALA A 1 187 ? -0.675 0.085 20.322 1.00 91.69 187 ALA A O 1
ATOM 1507 N N . ASP A 1 188 ? 0.729 0.854 18.742 1.00 87.69 188 ASP A N 1
ATOM 1508 C CA . ASP A 1 188 ? 1.247 1.950 19.574 1.00 87.69 188 ASP A CA 1
ATOM 1509 C C . ASP A 1 188 ? 0.214 3.075 19.750 1.00 87.69 188 ASP A C 1
ATOM 1511 O O . ASP A 1 188 ? -0.065 3.426 20.898 1.00 87.69 188 ASP A O 1
ATOM 1515 N N . PRO A 1 189 ? -0.437 3.593 18.681 1.00 89.81 189 PRO A N 1
ATOM 1516 C CA . PRO A 1 189 ? -1.552 4.532 18.823 1.00 89.81 189 PRO A CA 1
ATOM 1517 C C . PRO A 1 189 ? -2.640 4.046 19.785 1.00 89.81 189 PRO A C 1
ATOM 1519 O O . PRO A 1 189 ? -3.129 4.808 20.620 1.00 89.81 189 PRO A O 1
ATOM 1522 N N . LEU A 1 190 ? -3.001 2.761 19.697 1.00 93.00 190 LEU A N 1
ATOM 1523 C CA . LEU A 1 190 ? -3.992 2.143 20.570 1.00 93.00 190 LEU A CA 1
ATOM 1524 C C . LEU A 1 190 ? -3.538 2.155 22.030 1.00 93.00 190 LEU A C 1
ATOM 1526 O O . LEU A 1 190 ? -4.326 2.520 22.903 1.00 93.00 190 LEU A O 1
ATOM 1530 N N . HIS A 1 191 ? -2.290 1.766 22.292 1.00 89.25 191 HIS A N 1
ATOM 1531 C CA . HIS A 1 191 ? -1.719 1.791 23.632 1.00 89.25 191 HIS A CA 1
ATOM 1532 C C . HIS A 1 191 ? -1.745 3.212 24.213 1.00 89.25 191 HIS A C 1
ATOM 1534 O O . HIS A 1 191 ? -2.308 3.421 25.286 1.00 89.25 191 HIS A O 1
ATOM 1540 N N . PHE A 1 192 ? -1.247 4.205 23.472 1.00 88.00 192 PHE A N 1
ATOM 1541 C CA . PHE A 1 192 ? -1.201 5.601 23.920 1.00 88.00 192 PHE A CA 1
ATOM 1542 C C . PHE A 1 192 ? -2.570 6.223 24.149 1.00 88.00 192 PHE A C 1
ATOM 1544 O O . PHE A 1 192 ? -2.744 7.044 25.049 1.00 88.00 192 PHE A O 1
ATOM 1551 N N . PHE A 1 193 ? -3.562 5.841 23.350 1.00 92.44 193 PHE A N 1
ATOM 1552 C CA . PHE A 1 193 ? -4.924 6.287 23.589 1.00 92.44 193 PHE A CA 1
ATOM 1553 C C . PHE A 1 193 ? -5.489 5.677 24.877 1.00 92.44 193 PHE A C 1
ATOM 1555 O O . PHE A 1 193 ? -6.148 6.364 25.659 1.00 92.44 193 PHE A O 1
ATOM 1562 N N . GLN A 1 194 ? -5.211 4.397 25.134 1.00 89.38 194 GLN A N 1
ATOM 1563 C CA . GLN A 1 194 ? -5.679 3.721 26.345 1.00 89.38 194 GLN A CA 1
ATOM 1564 C C . GLN A 1 194 ? -5.003 4.240 27.618 1.00 89.38 194 GLN A C 1
ATOM 1566 O O . GLN A 1 194 ? -5.667 4.320 28.651 1.00 89.38 194 GLN A O 1
ATOM 1571 N N . THR A 1 195 ? -3.735 4.648 27.542 1.00 87.00 195 THR A N 1
ATOM 1572 C CA . THR A 1 195 ? -3.002 5.260 28.662 1.00 87.00 195 THR A CA 1
ATOM 1573 C C . THR A 1 195 ? -3.260 6.762 28.816 1.00 87.00 195 THR A C 1
ATOM 1575 O O . THR A 1 195 ? -2.805 7.366 29.783 1.00 87.00 195 THR A O 1
ATOM 1578 N N . GLY A 1 196 ? -4.029 7.374 27.907 1.00 89.69 196 GLY A N 1
ATOM 1579 C CA . GLY A 1 196 ? -4.394 8.793 27.963 1.00 89.69 196 GLY A CA 1
ATOM 1580 C C . GLY A 1 196 ? -3.303 9.752 27.480 1.00 89.69 196 GLY A C 1
ATOM 1581 O O . GLY A 1 196 ? -3.433 10.960 27.672 1.00 89.69 196 GLY A O 1
ATOM 1582 N N . LEU A 1 197 ? -2.251 9.236 26.842 1.00 88.62 197 LEU A N 1
ATOM 1583 C CA . LEU A 1 197 ? -1.159 10.037 26.293 1.00 88.62 197 LEU A CA 1
ATOM 1584 C C . LEU A 1 197 ? -1.589 10.841 25.057 1.00 88.62 197 LEU A C 1
ATOM 1586 O O . LEU A 1 197 ? -1.138 11.971 24.860 1.00 88.62 197 LEU A O 1
ATOM 1590 N N . ILE A 1 198 ? -2.476 10.269 24.238 1.00 90.56 198 ILE A N 1
ATOM 1591 C CA . ILE A 1 198 ? -3.103 10.958 23.105 1.00 90.56 198 ILE A CA 1
ATOM 1592 C C . ILE A 1 198 ? -4.611 11.075 23.306 1.00 90.56 198 ILE A C 1
ATOM 1594 O O . ILE A 1 198 ? -5.259 10.236 23.934 1.00 90.56 198 ILE A O 1
ATOM 1598 N N . THR A 1 199 ? -5.183 12.135 22.751 1.00 94.19 199 THR A N 1
ATOM 1599 C CA . THR A 1 199 ? -6.622 12.387 22.790 1.00 94.19 199 THR A CA 1
ATOM 1600 C C . THR A 1 199 ? -7.384 11.455 21.848 1.00 94.19 199 THR A C 1
ATOM 1602 O O . THR A 1 199 ? -6.833 10.853 20.926 1.00 94.19 199 THR A O 1
ATOM 1605 N N . ARG A 1 200 ? -8.704 11.386 22.042 1.00 96.25 200 ARG A N 1
ATOM 1606 C CA . ARG A 1 200 ? -9.621 10.667 21.149 1.00 96.25 200 ARG A CA 1
ATOM 1607 C C . ARG A 1 200 ? -9.520 11.141 19.697 1.00 96.25 200 ARG A C 1
ATOM 1609 O O . ARG A 1 200 ? -9.504 10.308 18.797 1.00 96.25 200 ARG A O 1
ATOM 1616 N N . GLU A 1 201 ? -9.441 12.453 19.478 1.00 95.44 201 GLU A N 1
ATOM 1617 C CA . GLU A 1 201 ? -9.355 13.030 18.131 1.00 95.44 201 GLU A CA 1
ATOM 1618 C C . GLU A 1 201 ? -8.021 12.713 17.455 1.00 95.44 201 GLU A C 1
ATOM 1620 O O . GLU A 1 201 ? -7.994 12.391 16.269 1.00 95.44 201 GLU A O 1
ATOM 1625 N N . GLU A 1 202 ? -6.917 12.743 18.205 1.00 93.12 202 GLU A N 1
ATOM 1626 C CA . GLU A 1 202 ? -5.605 12.329 17.694 1.00 93.12 202 GLU A CA 1
ATOM 1627 C C . GLU A 1 202 ? -5.603 10.846 17.312 1.00 93.12 202 GLU A C 1
ATOM 1629 O O . GLU A 1 202 ? -5.126 10.496 16.233 1.00 93.12 202 GLU A O 1
ATOM 1634 N N . PHE A 1 203 ? -6.192 9.983 18.147 1.00 94.81 203 PHE A N 1
ATOM 1635 C CA . PHE A 1 203 ? -6.317 8.559 17.845 1.00 94.81 203 PHE A CA 1
ATOM 1636 C C . PHE A 1 203 ? -7.201 8.306 16.616 1.00 94.81 203 PHE A C 1
ATOM 1638 O O . PHE A 1 203 ? -6.796 7.583 15.708 1.00 94.81 203 PHE A O 1
ATOM 1645 N N . LYS A 1 204 ? -8.370 8.959 16.530 1.00 95.81 204 LYS A N 1
ATOM 1646 C CA . LYS A 1 204 ? -9.269 8.869 15.368 1.00 95.81 204 LYS A CA 1
ATOM 1647 C C . LYS A 1 204 ? -8.549 9.264 14.074 1.00 95.81 204 LYS A C 1
ATOM 1649 O O . LYS A 1 204 ? -8.614 8.527 13.096 1.00 95.81 204 LYS A O 1
ATOM 1654 N N . LYS A 1 205 ? -7.814 10.382 14.077 1.00 93.50 205 LYS A N 1
ATOM 1655 C CA . LYS A 1 205 ? -7.043 10.864 12.915 1.00 93.50 205 LYS A CA 1
ATOM 1656 C C . LYS A 1 205 ? -5.942 9.893 12.483 1.00 93.50 205 LYS A C 1
ATOM 1658 O O . LYS A 1 205 ? -5.760 9.683 11.283 1.00 93.50 205 LYS A O 1
ATOM 1663 N N . GLN A 1 206 ? -5.240 9.276 13.435 1.00 92.06 206 GLN A N 1
ATOM 1664 C CA . GLN A 1 206 ? -4.228 8.259 13.131 1.00 92.06 206 GLN A CA 1
ATOM 1665 C C . GLN A 1 206 ? -4.850 7.018 12.479 1.00 92.06 206 GLN A C 1
ATOM 1667 O O . GLN A 1 206 ? -4.345 6.564 11.456 1.00 92.06 206 GLN A O 1
ATOM 1672 N N . LEU A 1 207 ? -5.985 6.525 12.992 1.00 94.69 207 LEU A N 1
ATOM 1673 C CA . LEU A 1 207 ? -6.702 5.398 12.382 1.00 94.69 207 LEU A CA 1
ATOM 1674 C C . LEU A 1 207 ? -7.155 5.709 10.950 1.00 94.69 207 LEU A C 1
ATOM 1676 O O . LEU A 1 207 ? -6.890 4.923 10.045 1.00 94.69 207 LEU A O 1
ATOM 1680 N N . LEU A 1 208 ? -7.788 6.869 10.739 1.00 94.31 208 LEU A N 1
ATOM 1681 C CA . LEU A 1 208 ? -8.297 7.272 9.423 1.00 94.31 208 LEU A CA 1
ATOM 1682 C C . LEU A 1 208 ? -7.194 7.370 8.357 1.00 94.31 208 LEU A C 1
ATOM 1684 O O . LEU A 1 208 ? -7.441 7.053 7.198 1.00 94.31 208 LEU A O 1
ATOM 1688 N N . THR A 1 209 ? -5.990 7.797 8.752 1.00 92.00 209 THR A N 1
ATOM 1689 C CA . THR A 1 209 ? -4.868 7.999 7.822 1.00 92.00 209 THR A CA 1
ATOM 1690 C C . THR A 1 209 ? -4.056 6.722 7.577 1.00 92.00 209 THR A C 1
ATOM 1692 O O . THR A 1 209 ? -3.527 6.529 6.484 1.00 92.00 209 THR A O 1
ATOM 1695 N N . ASN A 1 210 ? -3.931 5.855 8.587 1.00 91.88 210 ASN A N 1
ATOM 1696 C CA . ASN A 1 210 ? -3.218 4.577 8.488 1.00 91.88 210 ASN A CA 1
ATOM 1697 C C . ASN A 1 210 ? -3.998 3.568 7.620 1.00 91.88 210 ASN A C 1
ATOM 1699 O O . ASN A 1 210 ? -3.440 2.896 6.748 1.00 91.88 210 ASN A O 1
ATOM 1703 N N . MET A 1 211 ? -5.304 3.459 7.862 1.00 91.50 211 MET A N 1
ATOM 1704 C CA . MET A 1 211 ? -6.110 2.388 7.293 1.00 91.50 211 MET A CA 1
ATOM 1705 C C . MET A 1 211 ? -6.369 2.563 5.800 1.00 91.50 211 MET A C 1
ATOM 1707 O O . MET A 1 211 ? -6.652 3.652 5.303 1.00 91.50 211 MET A O 1
ATOM 1711 N N . PHE A 1 212 ? -6.370 1.431 5.104 1.00 93.38 212 PHE A N 1
ATOM 1712 C CA . PHE A 1 212 ? -6.787 1.306 3.718 1.00 93.38 212 PHE A CA 1
ATOM 1713 C C . PHE A 1 212 ? -5.915 2.021 2.671 1.00 93.38 212 PHE A C 1
ATOM 1715 O O . PHE A 1 212 ? -6.370 2.265 1.554 1.00 93.38 212 PHE A O 1
ATOM 1722 N N . HIS A 1 213 ? -4.642 2.291 2.977 1.00 90.19 213 HIS A N 1
ATOM 1723 C CA . HIS A 1 213 ? -3.712 2.983 2.063 1.00 90.19 213 HIS A CA 1
ATOM 1724 C C . HIS A 1 213 ? -3.365 2.196 0.776 1.00 90.19 213 HIS A C 1
ATOM 1726 O O . HIS A 1 213 ? -2.826 2.735 -0.191 1.00 90.19 213 HIS A O 1
ATOM 1732 N N . ASN A 1 214 ? -3.679 0.902 0.747 1.00 88.69 214 ASN A N 1
ATOM 1733 C CA . ASN A 1 214 ? -3.554 0.055 -0.439 1.00 88.69 214 ASN A CA 1
ATOM 1734 C C . ASN A 1 214 ? -4.797 0.085 -1.337 1.00 88.69 214 ASN A C 1
ATOM 1736 O O . ASN A 1 214 ? -4.755 -0.391 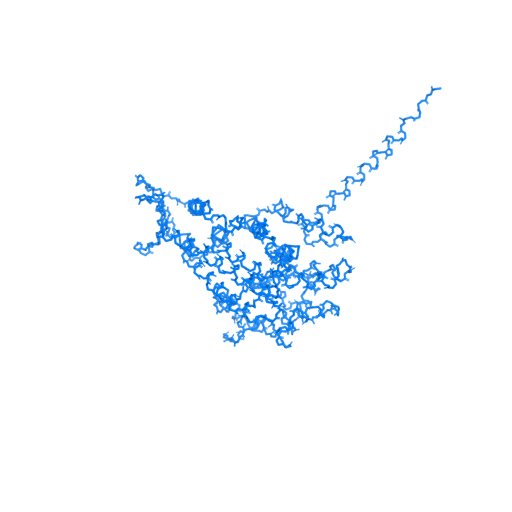-2.467 1.00 88.69 214 ASN A O 1
ATOM 1740 N N . GLY A 1 215 ? -5.906 0.635 -0.849 1.00 89.12 215 GLY A N 1
ATOM 1741 C CA . GLY A 1 215 ? -7.133 0.761 -1.615 1.00 89.12 215 GLY A CA 1
ATOM 1742 C C . GLY A 1 215 ? -7.059 1.764 -2.766 1.00 89.12 215 GLY A C 1
ATOM 1743 O O . GLY A 1 215 ? -6.123 2.558 -2.839 1.00 89.12 215 GLY A O 1
ATOM 1744 N N . PRO A 1 216 ? -8.088 1.792 -3.630 1.00 92.75 216 PRO A N 1
ATOM 1745 C CA . PRO A 1 216 ? -9.263 0.915 -3.623 1.00 92.75 216 PRO A CA 1
ATOM 1746 C C . PRO A 1 216 ? -8.993 -0.448 -4.294 1.00 92.75 216 PRO A C 1
ATOM 1748 O O . PRO A 1 216 ? -7.933 -0.682 -4.871 1.00 92.75 216 PRO A O 1
ATOM 1751 N N . HIS A 1 217 ? -9.970 -1.363 -4.236 1.00 92.69 217 HIS A N 1
ATOM 1752 C CA . HIS A 1 217 ? -9.942 -2.692 -4.880 1.00 92.69 217 HIS A CA 1
ATOM 1753 C C . HIS A 1 217 ? -9.956 -2.620 -6.422 1.00 92.69 217 HIS A C 1
ATOM 1755 O O . HIS A 1 217 ? -10.937 -2.977 -7.076 1.00 92.69 217 HIS A O 1
ATOM 1761 N N . ALA A 1 218 ? -8.851 -2.166 -7.004 1.00 91.81 218 ALA A N 1
ATOM 1762 C CA . ALA A 1 218 ? -8.594 -2.060 -8.440 1.00 91.81 218 ALA A CA 1
ATOM 1763 C C . ALA A 1 218 ? -7.144 -2.479 -8.752 1.00 91.81 218 ALA A C 1
ATOM 1765 O O . ALA A 1 218 ? -6.338 -2.654 -7.828 1.00 91.81 218 ALA A O 1
ATOM 1766 N N . GLY A 1 219 ? -6.808 -2.682 -10.032 1.00 87.31 219 GLY A N 1
ATOM 1767 C CA . GLY A 1 219 ? -5.448 -3.014 -10.483 1.00 87.31 219 GLY A CA 1
ATOM 1768 C C . GLY A 1 219 ? -4.801 -4.175 -9.710 1.00 87.31 219 GLY A C 1
ATOM 1769 O O . GLY A 1 219 ? -5.419 -5.227 -9.508 1.00 87.31 219 GLY A O 1
ATOM 1770 N N . PHE A 1 220 ? -3.568 -3.977 -9.222 1.00 82.31 220 PHE A N 1
ATOM 1771 C CA . PHE A 1 220 ? -2.808 -4.997 -8.480 1.00 82.31 220 PHE A CA 1
ATOM 1772 C C . PHE A 1 220 ? -3.572 -5.564 -7.274 1.00 82.31 220 PHE A C 1
ATOM 1774 O O . PHE A 1 220 ? -3.622 -6.779 -7.089 1.00 82.31 220 PHE A O 1
ATOM 1781 N N . TRP A 1 221 ? -4.208 -4.712 -6.468 1.00 86.94 221 TRP A N 1
ATOM 1782 C CA . TRP A 1 221 ? -4.907 -5.147 -5.256 1.00 86.94 221 TRP A CA 1
ATOM 1783 C C . TRP A 1 221 ? -6.167 -5.951 -5.561 1.00 86.94 221 TRP A C 1
ATOM 1785 O O . TRP A 1 221 ? -6.437 -6.934 -4.875 1.00 86.94 221 TRP A O 1
ATOM 1795 N N . LYS A 1 222 ? -6.881 -5.631 -6.644 1.00 90.06 222 LYS A N 1
ATOM 1796 C CA . LYS A 1 222 ? -7.980 -6.473 -7.134 1.00 90.06 222 LYS A CA 1
ATOM 1797 C C . LYS A 1 222 ? -7.483 -7.847 -7.576 1.00 90.06 222 LYS A C 1
ATOM 1799 O O . LYS A 1 222 ? -8.050 -8.861 -7.168 1.00 90.06 222 LYS A O 1
ATOM 1804 N N . PHE A 1 223 ? -6.403 -7.892 -8.359 1.00 86.88 223 PHE A N 1
ATOM 1805 C CA . PHE A 1 223 ? -5.762 -9.149 -8.759 1.00 86.88 223 PHE A CA 1
ATOM 1806 C C . PHE A 1 223 ? -5.338 -9.979 -7.539 1.00 86.88 223 PHE A C 1
ATOM 1808 O O . PHE A 1 223 ? -5.637 -11.172 -7.453 1.00 86.88 223 PHE A O 1
ATOM 1815 N N . TYR A 1 224 ? -4.687 -9.345 -6.566 1.00 85.94 224 TYR A N 1
ATOM 1816 C CA . TYR A 1 224 ? -4.192 -10.015 -5.372 1.00 85.94 224 TYR A CA 1
ATOM 1817 C C . TYR A 1 224 ? -5.335 -10.589 -4.525 1.00 85.94 224 TYR A C 1
ATOM 1819 O O . TYR A 1 224 ? -5.270 -11.735 -4.073 1.0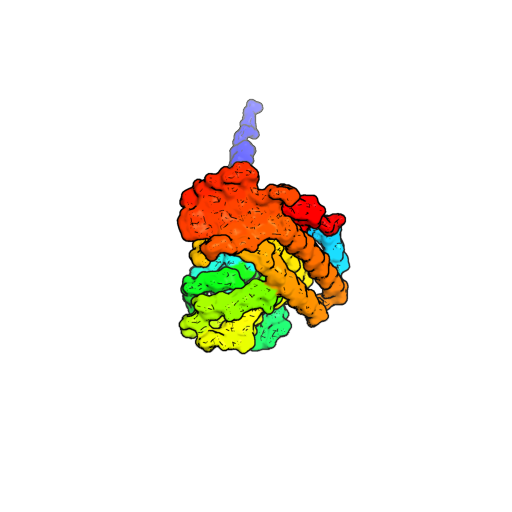0 85.94 224 TYR A O 1
ATOM 1827 N N . SER A 1 225 ? -6.412 -9.826 -4.363 1.00 90.12 225 SER A N 1
ATOM 1828 C CA . SER A 1 225 ? -7.575 -10.198 -3.563 1.00 90.12 225 SER A CA 1
ATOM 1829 C C . SER A 1 225 ? -8.485 -11.240 -4.217 1.00 90.12 225 SER A C 1
ATOM 1831 O O . SER A 1 225 ? -9.028 -12.092 -3.517 1.00 90.12 225 SER A O 1
ATOM 1833 N N . GLU A 1 226 ? -8.647 -11.225 -5.544 1.00 89.44 226 GLU A N 1
ATOM 1834 C CA . GLU A 1 226 ? -9.508 -12.182 -6.264 1.00 89.44 226 GLU A CA 1
ATOM 1835 C C . GLU A 1 226 ? -8.751 -13.436 -6.749 1.00 89.44 226 GLU A C 1
ATOM 1837 O O . GLU A 1 226 ? -9.340 -14.512 -6.912 1.00 89.44 226 GLU A O 1
ATOM 1842 N N . GLY A 1 227 ? -7.440 -13.318 -6.968 1.00 85.25 227 GLY A N 1
ATOM 1843 C CA . GLY A 1 227 ? -6.574 -14.386 -7.464 1.00 85.25 227 GLY A CA 1
ATOM 1844 C C . GLY A 1 227 ? -5.703 -14.998 -6.371 1.00 85.25 227 GLY A C 1
ATOM 1845 O O . GLY A 1 227 ? -5.897 -16.157 -5.986 1.00 85.25 227 GLY A O 1
ATOM 1846 N N . THR A 1 228 ? -4.744 -14.214 -5.875 1.00 85.81 228 THR A N 1
ATOM 1847 C CA . THR A 1 228 ? -3.648 -14.687 -5.014 1.00 85.81 228 THR A CA 1
ATOM 1848 C C . THR A 1 228 ? -4.132 -15.159 -3.646 1.00 85.81 228 THR A C 1
ATOM 1850 O O . THR A 1 228 ? -3.849 -16.294 -3.254 1.00 85.81 228 THR A O 1
ATOM 1853 N N . ILE A 1 229 ? -4.901 -14.336 -2.927 1.00 91.00 229 ILE A N 1
ATOM 1854 C CA . ILE A 1 229 ? -5.382 -14.669 -1.581 1.00 91.00 229 ILE A CA 1
ATOM 1855 C C . ILE A 1 229 ? -6.264 -15.931 -1.590 1.00 91.00 229 ILE A C 1
ATOM 1857 O O . ILE A 1 229 ? -5.943 -16.871 -0.856 1.00 91.00 229 ILE A O 1
ATOM 1861 N N . PRO A 1 230 ? -7.304 -16.055 -2.440 1.00 91.31 230 PRO A N 1
ATOM 1862 C CA . PRO A 1 230 ? -8.094 -17.282 -2.516 1.00 91.31 230 PRO A CA 1
ATOM 1863 C C . PRO A 1 230 ? -7.272 -18.507 -2.937 1.00 91.31 230 PRO A C 1
ATOM 1865 O O . PRO A 1 230 ? -7.543 -19.612 -2.470 1.00 91.31 230 PRO A O 1
ATOM 1868 N N . GLY A 1 231 ? -6.265 -18.334 -3.802 1.00 88.94 231 GLY A N 1
ATOM 1869 C CA . GLY A 1 231 ? -5.386 -19.420 -4.244 1.00 88.94 231 GLY A CA 1
ATOM 1870 C C . GLY A 1 231 ? -4.491 -19.978 -3.134 1.00 88.94 231 GLY A C 1
ATOM 1871 O O . GLY A 1 231 ? -4.312 -21.196 -3.052 1.00 88.94 231 GLY A O 1
ATOM 1872 N N . LEU A 1 232 ? -3.967 -19.103 -2.270 1.00 88.75 232 LEU A N 1
ATOM 1873 C CA . LEU A 1 232 ? -3.037 -19.463 -1.194 1.00 88.75 232 LEU A CA 1
ATOM 1874 C C . LEU A 1 232 ? -3.742 -19.845 0.113 1.00 88.75 232 LEU A C 1
ATOM 1876 O O . LEU A 1 232 ? -3.288 -20.745 0.814 1.00 88.75 232 LEU A O 1
ATOM 1880 N N . VAL A 1 233 ? -4.861 -19.191 0.428 1.00 92.75 233 VAL A N 1
ATOM 1881 C CA . VAL A 1 233 ? -5.551 -19.323 1.723 1.00 92.75 233 VAL A CA 1
ATOM 1882 C C . VAL A 1 233 ? -6.866 -20.091 1.595 1.00 92.75 233 VAL A C 1
ATOM 1884 O O . VAL A 1 233 ? -7.229 -20.857 2.487 1.00 92.75 233 VAL A O 1
ATOM 1887 N N . GLY A 1 234 ? -7.574 -19.945 0.472 1.00 89.94 234 GLY A N 1
ATOM 1888 C CA . GLY A 1 234 ? -8.967 -20.383 0.326 1.00 89.94 234 GLY A CA 1
ATOM 1889 C C . GLY A 1 234 ? -9.204 -21.895 0.365 1.00 89.94 234 GLY A C 1
ATOM 1890 O O . GLY A 1 234 ? -10.344 -22.330 0.509 1.00 89.94 234 GLY A O 1
ATOM 1891 N N . LYS A 1 235 ? -8.147 -22.713 0.279 1.00 90.62 235 LYS A N 1
ATOM 1892 C CA . LYS A 1 235 ? -8.231 -24.173 0.466 1.00 90.62 235 LYS A CA 1
ATOM 1893 C C . LYS A 1 235 ? -8.276 -24.589 1.938 1.00 90.62 235 LYS A C 1
ATOM 1895 O O . LYS A 1 235 ? -8.626 -25.730 2.221 1.00 90.62 235 LYS A O 1
ATOM 1900 N N . ASP A 1 236 ? -7.913 -23.707 2.871 1.00 94.25 236 ASP A N 1
ATOM 1901 C CA . ASP A 1 236 ? -7.945 -24.001 4.301 1.00 94.25 236 ASP A CA 1
ATOM 1902 C C . ASP A 1 236 ? -9.373 -23.857 4.855 1.00 94.25 236 ASP A C 1
ATOM 1904 O O . ASP A 1 236 ? -9.895 -22.740 4.914 1.00 94.25 236 ASP A O 1
ATOM 1908 N N . PRO A 1 237 ? -10.008 -24.944 5.335 1.00 92.94 237 PRO A N 1
ATOM 1909 C CA . PRO A 1 237 ? -11.350 -24.871 5.905 1.00 92.94 237 PRO A CA 1
ATOM 1910 C C . PRO A 1 237 ? -11.455 -23.891 7.078 1.00 92.94 237 PRO A C 1
ATOM 1912 O O . PRO A 1 237 ? -12.502 -23.273 7.257 1.00 92.94 237 PRO A O 1
ATOM 1915 N N . LYS A 1 238 ? -10.371 -23.708 7.849 1.00 94.88 238 LYS A N 1
ATOM 1916 C CA . LYS A 1 238 ? -10.337 -22.783 8.992 1.00 94.88 238 LYS A CA 1
ATOM 1917 C C . LYS A 1 238 ? -10.287 -21.314 8.567 1.00 94.88 238 LYS A C 1
ATOM 1919 O O . LYS A 1 238 ? -10.598 -20.449 9.377 1.00 94.88 238 LYS A O 1
ATOM 1924 N N . ALA A 1 239 ? -9.906 -21.031 7.322 1.00 94.69 239 ALA A N 1
ATOM 1925 C CA . ALA A 1 239 ? -9.772 -19.674 6.806 1.00 94.69 239 ALA A CA 1
ATOM 1926 C C . ALA A 1 239 ? -10.998 -19.196 6.012 1.00 94.69 239 ALA A C 1
ATOM 1928 O O . ALA A 1 239 ? -11.071 -18.018 5.679 1.00 94.69 239 ALA A O 1
ATOM 1929 N N . LYS A 1 240 ? -11.973 -20.075 5.726 1.00 93.44 240 LYS A N 1
ATOM 1930 C CA . LYS A 1 240 ? -13.154 -19.770 4.891 1.00 93.44 240 LYS A CA 1
ATOM 1931 C C . LYS A 1 240 ? -13.868 -18.473 5.275 1.00 93.44 240 LYS A C 1
ATOM 1933 O O . LYS A 1 240 ? -14.210 -17.676 4.406 1.00 93.44 240 LYS A O 1
ATOM 1938 N N . ASN A 1 241 ? -14.014 -18.256 6.580 1.00 93.19 241 ASN A N 1
ATOM 1939 C CA . ASN A 1 241 ? -14.718 -17.109 7.143 1.00 93.19 241 ASN A CA 1
ATOM 1940 C C . ASN A 1 241 ? -13.773 -15.999 7.618 1.00 93.19 241 ASN A C 1
ATOM 1942 O O . ASN A 1 241 ? -14.215 -15.119 8.343 1.00 93.19 241 ASN A O 1
ATOM 1946 N N . PHE A 1 242 ? -12.484 -16.018 7.272 1.00 96.50 242 PHE A N 1
ATOM 1947 C CA . PHE A 1 242 ? -11.514 -15.065 7.825 1.00 96.50 242 PHE A CA 1
ATOM 1948 C C . PHE A 1 242 ? -11.906 -13.595 7.584 1.00 96.50 242 PHE A C 1
ATOM 1950 O O . PHE A 1 242 ? -11.800 -12.785 8.499 1.00 96.50 242 PHE A O 1
ATOM 1957 N N . PHE A 1 243 ? -12.433 -13.281 6.396 1.00 96.81 243 PHE A N 1
ATOM 1958 C CA . PHE A 1 243 ? -12.893 -11.937 6.026 1.00 96.81 243 PHE A CA 1
ATOM 1959 C C . PHE A 1 243 ? -14.394 -11.693 6.253 1.00 96.81 243 PHE A C 1
ATOM 1961 O O . PHE A 1 243 ? -14.873 -10.594 5.986 1.00 96.81 243 PHE A O 1
ATOM 1968 N N . LEU A 1 244 ? -15.145 -12.682 6.749 1.00 95.31 244 LEU A N 1
ATOM 1969 C CA . LEU A 1 244 ? -16.577 -12.525 7.023 1.00 95.31 244 LEU A CA 1
ATOM 1970 C C . LEU A 1 244 ? -16.814 -11.464 8.104 1.00 95.31 244 LEU A C 1
ATOM 1972 O O . LEU A 1 244 ? -16.135 -11.495 9.134 1.00 95.31 244 LEU A O 1
ATOM 1976 N N . ASN A 1 245 ? -17.822 -10.605 7.919 1.00 95.19 245 ASN A N 1
ATOM 1977 C CA . ASN A 1 245 ? -18.189 -9.542 8.858 1.00 95.19 245 ASN A CA 1
ATOM 1978 C C . ASN A 1 245 ? -17.048 -8.542 9.107 1.00 95.19 245 ASN A C 1
ATOM 1980 O O . ASN A 1 245 ? -16.915 -7.989 10.200 1.00 95.19 245 ASN A O 1
ATOM 1984 N N . THR A 1 246 ? -16.204 -8.322 8.097 1.00 97.25 246 THR A N 1
ATOM 1985 C CA . THR A 1 246 ? -15.120 -7.334 8.150 1.00 97.25 246 THR A CA 1
ATOM 1986 C C . THR A 1 246 ? -15.295 -6.264 7.082 1.00 97.25 246 THR A C 1
ATOM 1988 O O . THR A 1 246 ? -15.993 -6.482 6.095 1.00 97.25 246 THR A O 1
ATOM 1991 N N . ALA A 1 247 ? -14.601 -5.136 7.223 1.00 96.25 247 ALA A N 1
ATOM 1992 C CA . ALA A 1 247 ? -14.563 -4.092 6.202 1.00 96.25 247 ALA A CA 1
ATOM 1993 C C . ALA A 1 247 ? -13.985 -4.602 4.867 1.00 96.25 247 ALA A C 1
ATOM 1995 O O . ALA A 1 247 ? -14.251 -4.020 3.822 1.00 96.25 247 ALA A O 1
ATOM 1996 N N . TYR A 1 248 ? -13.232 -5.708 4.899 1.00 96.25 248 TYR A N 1
ATOM 1997 C CA . TYR A 1 248 ? -12.667 -6.371 3.726 1.00 96.25 248 TYR A CA 1
ATOM 1998 C C . TYR A 1 248 ? -13.588 -7.444 3.140 1.00 96.25 248 TYR A C 1
ATOM 2000 O O . TYR A 1 248 ? -13.172 -8.135 2.216 1.00 96.25 248 TYR A O 1
ATOM 2008 N N . GLU A 1 249 ? -14.790 -7.667 3.674 1.00 95.25 249 GLU A N 1
ATOM 2009 C CA . GLU A 1 249 ? -15.693 -8.702 3.168 1.00 95.25 249 GLU A CA 1
ATOM 2010 C C . GLU A 1 249 ? -16.068 -8.414 1.704 1.00 95.25 249 GLU A C 1
ATOM 2012 O O . GLU A 1 249 ? -16.738 -7.428 1.402 1.00 95.25 249 GLU A O 1
ATOM 2017 N N . GLY A 1 250 ? -15.624 -9.269 0.780 1.00 91.12 250 GLY A N 1
ATOM 2018 C CA . GLY A 1 250 ? -16.010 -9.184 -0.623 1.00 91.12 250 GLY A CA 1
ATOM 2019 C C . GLY A 1 250 ? -17.287 -9.966 -0.924 1.00 91.12 250 GLY A C 1
ATOM 2020 O O . GLY A 1 250 ? -17.658 -10.905 -0.226 1.00 91.12 250 GLY A O 1
ATOM 2021 N N . GLU A 1 251 ? -17.943 -9.606 -2.024 1.00 84.31 251 GLU A N 1
ATOM 2022 C CA . GLU A 1 251 ? -19.197 -10.234 -2.466 1.00 84.31 251 GLU A CA 1
ATOM 2023 C C . GLU A 1 251 ? -18.990 -11.652 -3.024 1.00 84.31 251 GLU A C 1
ATOM 2025 O O . GLU A 1 251 ? -19.907 -12.472 -3.038 1.00 84.31 251 GLU A O 1
ATOM 2030 N N . LYS A 1 252 ? -17.778 -11.959 -3.502 1.00 80.69 252 LYS A N 1
ATOM 2031 C CA . LYS A 1 252 ? -17.472 -13.222 -4.179 1.00 80.69 252 LYS A CA 1
ATOM 2032 C C . LYS A 1 252 ? -16.982 -14.283 -3.201 1.00 80.69 252 LYS A C 1
ATOM 2034 O O . LYS A 1 252 ? -15.984 -14.108 -2.496 1.00 80.69 252 LYS A O 1
ATOM 2039 N N . THR A 1 253 ? -17.605 -15.454 -3.266 1.00 81.31 253 THR A N 1
ATOM 2040 C CA . THR A 1 253 ? -17.117 -16.664 -2.599 1.00 81.31 253 THR A CA 1
ATOM 2041 C C . THR A 1 253 ? -16.449 -17.595 -3.610 1.00 81.31 253 THR A C 1
ATOM 2043 O O . THR A 1 253 ? -17.021 -17.896 -4.655 1.00 81.31 253 THR A O 1
ATOM 2046 N N . LYS A 1 254 ? -15.250 -18.099 -3.304 1.00 78.31 254 LYS A N 1
ATOM 2047 C CA . LYS A 1 254 ? -14.534 -19.085 -4.130 1.00 78.31 254 LYS A CA 1
ATOM 2048 C C . LYS A 1 254 ? -14.222 -20.309 -3.280 1.00 78.31 254 LYS A C 1
ATOM 2050 O O . LYS A 1 254 ? -13.514 -20.202 -2.288 1.00 78.31 254 LYS A O 1
ATOM 2055 N N . ASN A 1 255 ? -14.777 -21.470 -3.631 1.00 79.25 255 ASN A N 1
ATOM 2056 C CA . ASN A 1 255 ? -14.642 -22.713 -2.848 1.00 79.25 255 ASN A CA 1
ATOM 2057 C C . ASN A 1 255 ? -15.074 -22.578 -1.367 1.00 79.25 255 ASN A C 1
ATOM 2059 O O . ASN A 1 255 ? -14.527 -23.229 -0.475 1.00 79.25 255 ASN A O 1
ATOM 2063 N N . GLY A 1 256 ? -16.058 -21.715 -1.090 1.00 84.12 256 GLY A N 1
ATOM 2064 C CA . GLY A 1 256 ? -16.524 -21.418 0.268 1.00 84.12 256 GLY A CA 1
ATOM 2065 C C . GLY A 1 256 ? -15.635 -20.451 1.061 1.00 84.12 256 GLY A C 1
ATOM 2066 O O . GLY A 1 256 ? -15.932 -20.203 2.222 1.00 84.12 256 GLY A O 1
ATOM 2067 N N . PHE A 1 257 ? -14.565 -19.916 0.468 1.00 91.50 257 PHE A N 1
ATOM 2068 C CA . PHE A 1 257 ? -13.769 -18.828 1.033 1.00 91.50 257 PHE A CA 1
ATOM 2069 C C . PHE A 1 257 ? -14.293 -17.474 0.552 1.00 91.50 257 PHE A C 1
ATOM 2071 O O . PHE A 1 257 ? -14.499 -17.281 -0.650 1.00 91.50 257 PHE A O 1
ATOM 2078 N N . ILE A 1 258 ? -14.494 -16.543 1.482 1.00 93.12 258 ILE A N 1
ATOM 2079 C CA . ILE A 1 258 ? -14.898 -15.167 1.175 1.00 93.12 258 ILE A CA 1
ATOM 2080 C C . ILE A 1 258 ? -13.667 -14.401 0.704 1.00 93.12 258 ILE A C 1
ATOM 2082 O O . ILE A 1 258 ? -12.739 -14.165 1.478 1.00 93.12 258 ILE A O 1
ATOM 2086 N N . SER A 1 259 ? -13.650 -14.046 -0.581 1.00 91.25 259 SER A N 1
ATOM 2087 C CA . SER A 1 259 ? -12.529 -13.298 -1.152 1.00 91.25 259 SER A CA 1
ATOM 2088 C C . SER A 1 259 ? -12.557 -11.875 -0.604 1.00 91.25 259 SER A C 1
ATOM 2090 O O . SER A 1 259 ? -13.637 -11.283 -0.569 1.00 91.25 259 SER A O 1
ATOM 2092 N N . PRO A 1 260 ? -11.420 -11.315 -0.162 1.00 94.62 260 PRO A N 1
ATOM 2093 C CA . PRO A 1 260 ? -11.430 -9.964 0.360 1.00 94.62 260 PRO A CA 1
ATOM 2094 C C . PRO A 1 260 ? -11.688 -8.937 -0.748 1.00 94.62 260 PRO A C 1
ATOM 2096 O O . PRO A 1 260 ? -11.404 -9.176 -1.923 1.00 94.62 260 PRO A O 1
ATOM 2099 N N . ARG A 1 261 ? -12.183 -7.766 -0.360 1.00 93.38 261 ARG A N 1
ATOM 2100 C CA . ARG A 1 261 ? -12.244 -6.555 -1.176 1.00 93.38 261 ARG A CA 1
ATOM 2101 C C . ARG A 1 261 ? -11.513 -5.449 -0.428 1.00 93.38 261 ARG A C 1
ATOM 2103 O O . ARG A 1 261 ? -11.945 -5.076 0.655 1.00 93.38 261 ARG A O 1
ATOM 2110 N N . TYR A 1 262 ? -10.394 -4.955 -0.960 1.00 92.94 262 TYR A N 1
ATOM 2111 C CA . TYR A 1 262 ? -9.611 -3.928 -0.259 1.00 92.94 262 TYR A CA 1
ATOM 2112 C C . TYR A 1 262 ? -10.383 -2.591 -0.249 1.00 92.94 262 TYR A C 1
ATOM 2114 O O . TYR A 1 262 ? -10.699 -2.075 -1.327 1.00 92.94 262 TYR A O 1
ATOM 2122 N N . PRO A 1 263 ? -10.728 -2.018 0.918 1.00 93.56 263 PRO A N 1
ATOM 2123 C CA . PRO A 1 263 ? -11.475 -0.762 0.960 1.00 93.56 263 PRO A CA 1
ATOM 2124 C C . PRO A 1 263 ? -10.625 0.416 0.493 1.00 93.56 263 PRO A C 1
ATOM 2126 O O . PRO A 1 263 ? -9.407 0.315 0.473 1.00 93.56 263 PRO A O 1
ATOM 2129 N N . GLY A 1 264 ? -11.256 1.534 0.134 1.00 93.19 264 GLY A N 1
ATOM 2130 C CA . GLY A 1 264 ? -10.553 2.794 -0.122 1.00 93.19 264 GLY A CA 1
ATOM 2131 C C . GLY A 1 264 ? -10.324 3.633 1.146 1.00 93.19 264 GLY A C 1
ATOM 2132 O O . GLY A 1 264 ? -10.935 3.333 2.183 1.00 93.19 264 GLY A O 1
ATOM 2133 N N . PRO A 1 265 ? -9.496 4.692 1.053 1.00 94.62 265 PRO A N 1
ATOM 2134 C CA . PRO A 1 265 ? -9.101 5.547 2.178 1.00 94.62 265 PRO A CA 1
ATOM 2135 C C . PRO A 1 265 ? -10.292 6.160 2.937 1.00 94.62 265 PRO A C 1
ATOM 2137 O O . PRO A 1 265 ? -11.430 6.166 2.460 1.00 94.62 265 PRO A O 1
ATOM 2140 N N . LEU A 1 266 ? -10.035 6.627 4.164 1.00 92.38 266 LEU A N 1
ATOM 2141 C CA . LEU A 1 266 ? -11.066 7.132 5.090 1.00 92.38 266 LEU A CA 1
ATOM 2142 C C . LEU A 1 266 ? -10.946 8.622 5.429 1.00 92.38 266 LEU A C 1
ATOM 2144 O O . LEU A 1 266 ? -11.820 9.160 6.102 1.00 92.38 266 LEU A O 1
ATOM 2148 N N . SER A 1 267 ? -9.873 9.284 5.012 1.00 94.62 267 SER A N 1
ATOM 2149 C CA . SER A 1 267 ? -9.663 10.715 5.235 1.00 94.62 267 SER A CA 1
ATOM 2150 C C . SER A 1 267 ? -8.959 11.354 4.057 1.00 94.62 267 SER A C 1
ATOM 2152 O O . SER A 1 267 ? -8.328 10.666 3.251 1.00 94.62 267 SER A O 1
ATOM 2154 N N . TYR A 1 268 ? -9.002 12.684 4.016 1.00 95.62 268 TYR A N 1
ATOM 2155 C CA . TYR A 1 268 ? -8.246 13.477 3.061 1.00 95.62 268 TYR A CA 1
ATOM 2156 C C . TYR A 1 268 ? -6.748 13.115 3.073 1.00 95.62 268 TYR A C 1
ATOM 2158 O O . TYR A 1 268 ? -6.182 12.831 2.019 1.00 95.62 268 TYR A O 1
ATOM 2166 N N . GLU A 1 269 ? -6.113 12.997 4.246 1.00 96.00 269 GLU A N 1
ATOM 2167 C CA . GLU A 1 269 ? -4.719 12.542 4.349 1.00 96.00 269 GLU A CA 1
ATOM 2168 C C . GLU A 1 269 ? -4.517 11.108 3.838 1.00 96.00 269 GLU A C 1
ATOM 2170 O O . GLU A 1 269 ? -3.488 10.823 3.226 1.00 96.00 269 GLU A O 1
ATOM 2175 N N . GLY A 1 270 ? -5.493 10.220 4.053 1.00 95.25 270 GLY A N 1
ATOM 2176 C CA . GLY A 1 270 ? -5.482 8.861 3.515 1.00 95.25 270 GLY A CA 1
ATOM 2177 C C . GLY A 1 270 ? -5.490 8.846 1.984 1.00 95.25 270 GLY A C 1
ATOM 2178 O O . GLY A 1 270 ? -4.709 8.114 1.383 1.00 95.25 270 GLY A O 1
ATOM 2179 N N . TYR A 1 271 ? -6.298 9.695 1.336 1.00 96.19 271 TYR A N 1
ATOM 2180 C CA . TYR A 1 271 ? -6.264 9.854 -0.124 1.00 96.19 271 TYR A CA 1
ATOM 2181 C C . TYR A 1 271 ? -4.902 10.345 -0.606 1.00 96.19 271 TYR A C 1
ATOM 2183 O O . TYR A 1 271 ? -4.335 9.754 -1.522 1.00 96.19 271 TYR A O 1
ATOM 2191 N N . VAL A 1 272 ? -4.358 11.392 0.022 1.00 95.25 272 VAL A N 1
ATOM 2192 C CA . VAL A 1 272 ? -3.032 11.925 -0.325 1.00 95.25 272 VAL A CA 1
ATOM 2193 C C . VAL A 1 272 ? -1.966 10.827 -0.223 1.00 95.25 272 VAL A C 1
ATOM 2195 O O . VAL A 1 272 ? -1.158 10.664 -1.135 1.00 95.25 272 VAL A O 1
ATOM 2198 N N . HIS A 1 273 ? -2.004 10.027 0.845 1.00 94.12 273 HIS A N 1
ATOM 2199 C CA . HIS A 1 273 ? -1.099 8.896 1.038 1.00 94.12 273 HIS A CA 1
ATOM 2200 C C . HIS A 1 273 ? -1.235 7.850 -0.063 1.00 94.12 273 HIS A C 1
ATOM 2202 O O . HIS A 1 273 ? -0.228 7.509 -0.682 1.00 94.12 273 HIS A O 1
ATOM 2208 N N . VAL A 1 274 ? -2.454 7.398 -0.364 1.00 94.00 274 VAL A N 1
ATOM 2209 C CA . VAL A 1 274 ? -2.684 6.440 -1.452 1.00 94.00 274 VAL A CA 1
ATOM 2210 C C . VAL A 1 274 ? -2.099 6.982 -2.755 1.00 94.00 274 VAL A C 1
ATOM 2212 O O . VAL A 1 274 ? -1.338 6.274 -3.403 1.00 94.00 274 VAL A O 1
ATOM 2215 N N . VAL A 1 275 ? -2.387 8.234 -3.131 1.00 93.88 275 VAL A N 1
ATOM 2216 C CA . VAL A 1 275 ? -1.908 8.809 -4.400 1.00 93.88 275 VAL A CA 1
ATOM 2217 C C . VAL A 1 275 ? -0.384 8.752 -4.514 1.00 93.88 275 VAL A C 1
ATOM 2219 O O . VAL A 1 275 ? 0.133 8.275 -5.528 1.00 93.88 275 VAL A O 1
ATOM 2222 N N . PHE A 1 276 ? 0.342 9.183 -3.480 1.00 90.50 276 PHE A N 1
ATOM 2223 C CA . PHE A 1 276 ? 1.806 9.167 -3.513 1.00 90.50 276 PHE A CA 1
ATOM 2224 C C . PHE A 1 276 ? 2.395 7.760 -3.413 1.00 90.50 276 PHE A C 1
ATOM 2226 O O . PHE A 1 276 ? 3.382 7.473 -4.092 1.00 90.50 276 PHE A O 1
ATOM 2233 N N . ASP A 1 277 ? 1.784 6.856 -2.644 1.00 89.38 277 ASP A N 1
ATOM 2234 C CA . ASP A 1 277 ? 2.220 5.460 -2.597 1.00 89.38 277 ASP A CA 1
ATOM 2235 C C . ASP A 1 277 ? 2.029 4.773 -3.960 1.00 89.38 277 ASP A C 1
ATOM 2237 O O . ASP A 1 277 ? 2.955 4.135 -4.463 1.00 89.38 277 ASP A O 1
ATOM 2241 N N . ARG A 1 278 ? 0.876 4.980 -4.617 1.00 89.00 278 ARG A N 1
ATOM 2242 C CA . ARG A 1 278 ? 0.610 4.505 -5.984 1.00 89.00 278 ARG A CA 1
ATOM 2243 C C . ARG A 1 278 ? 1.635 5.066 -6.968 1.00 89.00 278 ARG A C 1
ATOM 2245 O O . ARG A 1 278 ? 2.206 4.306 -7.745 1.00 89.00 278 ARG A O 1
ATOM 2252 N N . LEU A 1 279 ? 1.903 6.370 -6.916 1.00 87.56 279 LEU A N 1
ATOM 2253 C CA . LEU A 1 279 ? 2.868 7.012 -7.802 1.00 87.56 279 LEU A CA 1
ATOM 2254 C C . LEU A 1 279 ? 4.293 6.467 -7.611 1.00 87.56 279 LEU A C 1
ATOM 2256 O O . LEU A 1 279 ? 4.959 6.173 -8.604 1.00 87.56 279 LEU A O 1
ATOM 2260 N N . SER A 1 280 ? 4.753 6.281 -6.367 1.00 86.19 280 SER A N 1
ATOM 2261 C CA . SER A 1 280 ? 6.039 5.609 -6.111 1.00 86.19 280 SER A CA 1
ATOM 2262 C C . SER A 1 280 ? 6.036 4.216 -6.728 1.00 86.19 280 SER A C 1
ATOM 2264 O O . SER A 1 280 ? 6.933 3.877 -7.498 1.00 86.19 280 SER A O 1
ATOM 2266 N N . GLN A 1 281 ? 4.995 3.424 -6.446 1.00 83.31 281 GLN A N 1
ATOM 2267 C CA . GLN A 1 281 ? 4.916 2.044 -6.912 1.00 83.31 281 GLN A CA 1
ATOM 2268 C C . GLN A 1 281 ? 4.902 1.931 -8.439 1.00 83.31 281 GLN A C 1
ATOM 2270 O O . GLN A 1 281 ? 5.500 1.001 -8.968 1.00 83.31 281 GLN A O 1
ATOM 2275 N N . GLY A 1 282 ? 4.266 2.865 -9.149 1.00 86.44 282 GLY A N 1
ATOM 2276 C CA . GLY A 1 282 ? 4.196 2.884 -10.613 1.00 86.44 282 GLY A CA 1
ATOM 2277 C C . GLY A 1 282 ? 5.429 3.457 -11.322 1.00 86.44 282 GLY A C 1
ATOM 2278 O O . GLY A 1 282 ? 5.443 3.502 -12.549 1.00 86.44 282 GLY A O 1
ATOM 2279 N N . THR A 1 283 ? 6.443 3.921 -10.586 1.00 87.81 283 THR A N 1
ATOM 2280 C CA . THR A 1 283 ? 7.635 4.587 -11.142 1.00 87.81 283 THR A CA 1
ATOM 2281 C C . THR A 1 283 ? 8.930 3.919 -10.658 1.00 87.81 283 THR A C 1
ATOM 2283 O O . THR A 1 283 ? 8.918 2.771 -10.207 1.00 87.81 283 THR A O 1
ATOM 2286 N N . LYS A 1 284 ? 10.077 4.607 -10.768 1.00 87.00 284 LYS A N 1
ATOM 2287 C CA . LYS A 1 284 ? 11.403 4.077 -10.412 1.00 87.00 284 LYS A CA 1
ATOM 2288 C C . LYS A 1 284 ? 11.453 3.492 -8.999 1.00 87.00 284 LYS A C 1
ATOM 2290 O O . LYS A 1 284 ? 12.006 2.409 -8.824 1.00 87.00 284 LYS A O 1
ATOM 2295 N N . GLY A 1 285 ? 10.871 4.185 -8.015 1.00 79.12 285 GLY A N 1
ATOM 2296 C CA . GLY A 1 285 ? 10.879 3.749 -6.614 1.00 79.12 285 GLY A CA 1
ATOM 2297 C C . GLY A 1 285 ? 10.234 2.373 -6.430 1.00 79.12 285 GLY A C 1
ATOM 2298 O O . GLY A 1 285 ? 10.790 1.494 -5.769 1.00 79.12 285 GLY A O 1
ATOM 2299 N N . GLY A 1 286 ? 9.101 2.146 -7.093 1.00 80.06 286 GLY A N 1
ATOM 2300 C CA . GLY A 1 286 ? 8.422 0.859 -7.138 1.00 80.06 286 GLY A CA 1
ATOM 2301 C C . GLY A 1 286 ? 9.211 -0.215 -7.871 1.00 80.06 286 GLY A C 1
ATOM 2302 O O . GLY A 1 286 ? 9.315 -1.329 -7.362 1.00 80.06 286 GLY A O 1
ATOM 2303 N N . VAL A 1 287 ? 9.817 0.111 -9.017 1.00 86.50 287 VAL A N 1
ATOM 2304 C CA . VAL A 1 287 ? 10.674 -0.833 -9.754 1.00 86.50 287 VAL A CA 1
ATOM 2305 C C . VAL A 1 287 ? 11.822 -1.317 -8.867 1.00 86.50 287 VAL A C 1
ATOM 2307 O O . VAL A 1 287 ? 12.011 -2.522 -8.726 1.00 86.50 287 VAL A O 1
ATOM 2310 N N . GLU A 1 288 ? 12.544 -0.405 -8.215 1.00 83.44 288 GLU A N 1
ATOM 2311 C CA . GLU A 1 288 ? 13.681 -0.740 -7.351 1.00 83.44 288 GLU A CA 1
ATOM 2312 C C . GLU A 1 288 ? 13.260 -1.614 -6.161 1.00 83.44 288 GLU A C 1
ATOM 2314 O O . GLU A 1 288 ? 13.820 -2.691 -5.926 1.00 83.44 288 GLU A O 1
ATOM 2319 N N . LYS A 1 289 ? 12.230 -1.174 -5.431 1.00 79.38 289 LYS A N 1
ATOM 2320 C CA . LYS A 1 289 ? 11.745 -1.857 -4.230 1.00 79.38 289 LYS A CA 1
ATOM 2321 C C . LYS A 1 289 ? 11.124 -3.213 -4.550 1.00 79.38 289 LYS A C 1
ATOM 2323 O O . LYS A 1 289 ? 11.524 -4.223 -3.971 1.00 79.38 289 LYS A O 1
ATOM 2328 N N . ILE A 1 290 ? 10.142 -3.250 -5.451 1.00 80.56 290 ILE A N 1
ATOM 2329 C CA . ILE A 1 290 ? 9.371 -4.468 -5.723 1.00 80.56 290 ILE A CA 1
ATOM 2330 C C . ILE A 1 290 ? 10.281 -5.510 -6.370 1.00 80.56 290 ILE A C 1
ATOM 2332 O O . ILE A 1 290 ? 10.203 -6.680 -6.000 1.00 80.56 290 ILE A O 1
ATOM 2336 N N . PHE A 1 291 ? 11.204 -5.109 -7.254 1.00 84.81 291 PHE A N 1
ATOM 2337 C CA . PHE A 1 291 ? 12.169 -6.045 -7.828 1.00 84.81 291 PHE A CA 1
ATOM 2338 C C . PHE A 1 291 ? 13.011 -6.716 -6.739 1.00 84.81 291 PHE A C 1
ATOM 2340 O O . PHE A 1 291 ? 13.116 -7.943 -6.725 1.00 84.81 291 PHE A O 1
ATOM 2347 N N . ALA A 1 292 ? 13.542 -5.947 -5.780 1.00 80.81 292 ALA A N 1
ATOM 2348 C CA . ALA A 1 292 ? 14.310 -6.488 -4.659 1.00 80.81 292 ALA A CA 1
ATOM 2349 C C . ALA A 1 292 ? 13.500 -7.474 -3.791 1.00 80.81 292 ALA A C 1
ATOM 2351 O O . ALA A 1 292 ? 14.060 -8.455 -3.290 1.00 80.81 292 ALA A O 1
ATOM 2352 N N . GLU A 1 293 ? 12.192 -7.246 -3.637 1.00 73.88 293 GLU A N 1
ATOM 2353 C CA . GLU A 1 293 ? 11.280 -8.113 -2.881 1.00 73.88 293 GLU A CA 1
ATOM 2354 C C . GLU A 1 293 ? 10.957 -9.422 -3.624 1.00 73.88 293 GLU A C 1
ATOM 2356 O O . GLU A 1 293 ? 11.064 -10.507 -3.043 1.00 73.88 293 GLU A O 1
ATOM 2361 N N . ILE A 1 294 ? 10.597 -9.347 -4.911 1.00 76.69 294 ILE A N 1
ATOM 2362 C CA . ILE A 1 294 ? 10.096 -10.503 -5.678 1.00 76.69 294 ILE A CA 1
ATOM 2363 C C . ILE A 1 294 ? 11.202 -11.335 -6.322 1.00 76.69 294 ILE A C 1
ATOM 2365 O O . ILE A 1 294 ? 10.942 -12.424 -6.833 1.00 76.69 294 ILE A O 1
ATOM 2369 N N . ARG A 1 295 ? 12.449 -10.861 -6.310 1.00 76.25 295 ARG A N 1
ATOM 2370 C CA . ARG A 1 295 ? 13.562 -11.516 -7.006 1.00 76.25 295 ARG A CA 1
ATOM 2371 C C . ARG A 1 295 ? 13.717 -12.995 -6.668 1.00 76.25 295 ARG A C 1
ATOM 2373 O O . ARG A 1 295 ? 13.956 -13.820 -7.547 1.00 76.25 295 ARG A O 1
ATOM 2380 N N . LYS A 1 296 ? 13.525 -13.340 -5.395 1.00 72.19 296 LYS A N 1
ATOM 2381 C CA . LYS A 1 296 ? 13.661 -14.712 -4.885 1.00 72.19 296 LYS A CA 1
ATOM 2382 C C . LYS A 1 296 ? 12.459 -15.607 -5.203 1.00 72.19 296 LYS A C 1
ATOM 2384 O O . LYS A 1 296 ? 12.498 -16.790 -4.875 1.00 72.19 296 LYS A O 1
ATOM 2389 N N . PHE A 1 297 ? 11.391 -15.076 -5.801 1.00 68.38 297 PHE A N 1
ATOM 2390 C CA . PHE A 1 297 ? 10.203 -15.867 -6.107 1.00 68.38 297 PHE A CA 1
ATOM 2391 C C . PHE A 1 297 ? 10.486 -16.831 -7.268 1.00 68.38 297 PHE A C 1
ATOM 2393 O O . PHE A 1 297 ? 11.045 -16.413 -8.289 1.00 68.38 297 PHE A O 1
ATOM 2400 N N . PRO A 1 298 ? 10.140 -18.122 -7.124 1.00 68.19 298 PRO A N 1
ATOM 2401 C CA . PRO A 1 298 ? 10.351 -19.110 -8.172 1.00 68.19 298 PRO A CA 1
ATOM 2402 C C . PRO A 1 298 ? 9.373 -18.899 -9.337 1.00 68.19 298 PRO A C 1
ATOM 2404 O O . PRO A 1 298 ? 8.302 -18.324 -9.164 1.00 68.19 298 PRO A O 1
ATOM 2407 N N . GLY A 1 299 ? 9.720 -19.415 -10.518 1.00 72.56 299 GLY A N 1
ATOM 2408 C CA . GLY A 1 299 ? 8.805 -19.493 -11.666 1.00 72.56 299 GLY A CA 1
ATOM 2409 C C . GLY A 1 299 ? 8.849 -18.321 -12.650 1.00 72.56 299 GLY A C 1
ATOM 2410 O O . GLY A 1 299 ? 8.204 -18.410 -13.686 1.00 72.56 299 GLY A O 1
ATOM 2411 N N . GLN A 1 300 ? 9.626 -17.271 -12.373 1.00 81.31 300 GLN A N 1
ATOM 2412 C CA . GLN A 1 300 ? 9.900 -16.177 -13.312 1.00 81.31 300 GLN A CA 1
ATOM 2413 C C . GLN A 1 300 ? 11.386 -15.807 -13.274 1.00 81.31 300 GLN A C 1
ATOM 2415 O O . GLN A 1 300 ? 11.991 -15.732 -12.197 1.00 81.31 300 GLN A O 1
ATOM 2420 N N . SER A 1 301 ? 11.968 -15.553 -14.441 1.00 87.75 301 SER A N 1
ATOM 2421 C CA . SER A 1 301 ? 13.307 -14.981 -14.580 1.00 87.75 301 SER A CA 1
ATOM 2422 C C . SER A 1 301 ? 13.349 -13.529 -14.087 1.00 87.75 301 SER A C 1
ATOM 2424 O O . SER A 1 301 ? 12.334 -12.833 -14.041 1.00 87.75 301 SER A O 1
ATOM 2426 N N . ASP A 1 302 ? 14.545 -13.043 -13.749 1.00 89.50 302 ASP A N 1
ATOM 2427 C CA . ASP A 1 302 ? 14.753 -11.631 -13.393 1.00 89.50 302 ASP A CA 1
ATOM 2428 C C . ASP A 1 302 ? 14.350 -10.683 -14.543 1.00 89.50 302 ASP A C 1
ATOM 2430 O O . ASP A 1 302 ? 13.879 -9.578 -14.288 1.00 89.50 302 ASP A O 1
ATOM 2434 N N . VAL A 1 303 ? 14.449 -11.134 -15.801 1.00 92.19 303 VAL A N 1
ATOM 2435 C CA . VAL A 1 303 ? 13.999 -10.370 -16.977 1.00 92.19 303 VAL A CA 1
ATOM 2436 C C . VAL A 1 303 ? 12.475 -10.243 -17.006 1.00 92.19 303 VAL A C 1
ATOM 2438 O O . VAL A 1 303 ? 11.973 -9.140 -17.193 1.00 92.19 303 VAL A O 1
ATOM 2441 N N . GLU A 1 304 ? 11.733 -11.330 -16.784 1.00 89.75 304 GLU A N 1
ATOM 2442 C CA . GLU A 1 304 ? 10.260 -11.301 -16.750 1.00 89.75 304 GLU A CA 1
ATOM 2443 C C . GLU A 1 304 ? 9.732 -10.449 -15.600 1.00 89.75 304 GLU A C 1
ATOM 2445 O O . GLU A 1 304 ? 8.836 -9.633 -15.797 1.00 89.75 304 GLU A O 1
ATOM 2450 N N . LYS A 1 305 ? 10.323 -10.602 -14.409 1.00 88.81 305 LYS A N 1
ATOM 2451 C CA . LYS A 1 305 ? 9.983 -9.788 -13.236 1.00 88.81 305 LYS A CA 1
ATOM 2452 C C . LYS A 1 305 ? 10.182 -8.306 -13.532 1.00 88.81 305 LYS A C 1
ATOM 2454 O O . LYS A 1 305 ? 9.270 -7.514 -13.324 1.00 88.81 305 LYS A O 1
ATOM 2459 N N . MET A 1 306 ? 11.353 -7.939 -14.053 1.00 92.88 306 MET A N 1
ATOM 2460 C CA . MET A 1 306 ? 11.661 -6.551 -14.393 1.00 92.88 306 MET A CA 1
ATOM 2461 C C . MET A 1 306 ? 10.732 -6.012 -15.484 1.00 92.88 306 MET A C 1
ATOM 2463 O O . MET A 1 306 ? 10.223 -4.902 -15.369 1.00 92.88 306 MET A O 1
ATOM 2467 N N . ALA A 1 307 ? 10.466 -6.806 -16.522 1.00 91.88 307 ALA A N 1
ATOM 2468 C CA . ALA A 1 307 ? 9.561 -6.412 -17.589 1.00 91.88 307 ALA A CA 1
ATOM 2469 C C . ALA A 1 307 ? 8.140 -6.162 -17.066 1.00 91.88 307 ALA A C 1
ATOM 2471 O O . ALA A 1 307 ? 7.545 -5.147 -17.409 1.00 91.88 307 ALA A O 1
ATOM 2472 N N . SER A 1 308 ? 7.625 -7.011 -16.174 1.00 89.25 308 SER A N 1
ATOM 2473 C CA . SER A 1 308 ? 6.303 -6.793 -15.579 1.00 89.25 308 SER A CA 1
ATOM 2474 C C . SER A 1 308 ? 6.241 -5.495 -14.760 1.00 89.25 308 SER A C 1
ATOM 2476 O O . SER A 1 308 ? 5.277 -4.736 -14.859 1.00 89.25 308 SER A O 1
ATOM 2478 N N . LEU A 1 309 ? 7.309 -5.161 -14.025 1.00 90.94 309 LEU A N 1
ATOM 2479 C CA . LEU A 1 309 ? 7.401 -3.896 -13.284 1.00 90.94 309 LEU A CA 1
ATOM 2480 C C . LEU A 1 309 ? 7.477 -2.660 -14.190 1.00 90.94 309 LEU A C 1
ATOM 2482 O O . LEU A 1 309 ? 7.006 -1.593 -13.800 1.00 90.94 309 LEU A O 1
ATOM 2486 N N . LEU A 1 310 ? 8.059 -2.792 -15.382 1.00 93.12 310 LEU A N 1
ATOM 2487 C CA . LEU A 1 310 ? 8.165 -1.704 -16.353 1.00 93.12 310 LEU A CA 1
ATOM 2488 C C . LEU A 1 310 ? 6.882 -1.529 -17.176 1.00 93.12 310 LEU A C 1
ATOM 2490 O O . LEU A 1 310 ? 6.459 -0.397 -17.400 1.00 93.12 310 LEU A O 1
ATOM 2494 N N . PHE A 1 311 ? 6.272 -2.625 -17.631 1.00 91.94 311 PHE A N 1
ATOM 2495 C CA . PHE A 1 311 ? 5.205 -2.589 -18.635 1.00 91.94 311 PHE A CA 1
ATOM 2496 C C . PHE A 1 311 ? 3.803 -2.841 -18.073 1.00 91.94 311 PHE A C 1
ATOM 2498 O O . PHE A 1 311 ? 2.863 -2.207 -18.543 1.00 91.94 311 PHE A O 1
ATOM 2505 N N . ASP A 1 312 ? 3.644 -3.704 -17.066 1.00 88.69 312 ASP A N 1
ATOM 2506 C CA . ASP A 1 312 ? 2.316 -4.088 -16.556 1.00 88.69 312 ASP A CA 1
ATOM 2507 C C . ASP A 1 312 ? 1.911 -3.267 -15.327 1.00 88.69 312 ASP A C 1
ATOM 2509 O O . ASP A 1 312 ? 0.751 -2.883 -15.158 1.00 88.69 312 ASP A O 1
ATOM 2513 N N . ASN A 1 313 ? 2.880 -2.984 -14.455 1.00 87.56 313 ASN A N 1
ATOM 2514 C CA . ASN A 1 313 ? 2.631 -2.321 -13.184 1.00 87.56 313 ASN A CA 1
ATOM 2515 C C . ASN A 1 313 ? 2.145 -0.861 -13.340 1.00 87.56 313 ASN A C 1
ATOM 2517 O O . ASN A 1 313 ? 1.115 -0.544 -12.743 1.00 87.56 313 ASN A O 1
ATOM 2521 N N . PRO A 1 314 ? 2.753 0.015 -14.172 1.00 90.38 314 PRO A N 1
ATOM 2522 C CA . PRO A 1 314 ? 2.268 1.390 -14.321 1.00 90.38 314 PRO A CA 1
ATOM 2523 C C . PRO A 1 314 ? 0.829 1.491 -14.876 1.00 90.38 314 PRO A C 1
ATOM 2525 O O . PRO A 1 314 ? 0.038 2.249 -14.310 1.00 90.38 314 PRO A O 1
ATOM 2528 N N . PRO A 1 315 ? 0.410 0.719 -15.903 1.00 89.75 315 PRO A N 1
ATOM 2529 C CA . PRO A 1 315 ? -1.001 0.659 -16.296 1.00 89.75 315 PRO A CA 1
ATOM 2530 C C . PRO A 1 315 ? -1.935 0.185 -15.172 1.00 89.75 315 PRO A C 1
ATOM 2532 O O . PRO A 1 315 ? -2.999 0.772 -14.974 1.00 89.75 315 PRO A O 1
ATOM 2535 N N . GLY A 1 316 ? -1.529 -0.821 -14.388 1.00 88.69 316 GLY A N 1
ATOM 2536 C CA . GLY A 1 316 ? -2.290 -1.261 -13.213 1.00 88.69 316 GLY A CA 1
ATOM 2537 C C . GLY A 1 316 ? -2.416 -0.173 -12.137 1.00 88.69 316 GLY A C 1
ATOM 2538 O O . GLY A 1 316 ? -3.456 -0.050 -11.487 1.00 88.69 316 GLY A O 1
ATOM 2539 N N . THR A 1 317 ? -1.385 0.659 -11.972 1.00 91.19 317 THR A N 1
ATOM 2540 C CA . THR A 1 317 ? -1.419 1.846 -11.109 1.00 91.19 317 THR A CA 1
ATOM 2541 C C . THR A 1 317 ? -2.373 2.921 -11.648 1.00 91.19 317 THR A C 1
ATOM 2543 O O . THR A 1 317 ? -3.110 3.514 -10.862 1.00 91.19 317 THR A O 1
ATOM 2546 N N . LEU A 1 318 ? -2.425 3.156 -12.967 1.00 93.31 318 LEU A N 1
ATOM 2547 C CA . LEU A 1 318 ? -3.403 4.076 -13.569 1.00 93.31 318 LEU A CA 1
ATOM 2548 C C . LEU A 1 318 ? -4.845 3.631 -13.304 1.00 93.31 318 LEU A C 1
ATOM 2550 O O . LEU A 1 318 ? -5.673 4.466 -12.946 1.00 93.31 318 LEU A O 1
ATOM 2554 N N . GLU A 1 319 ? -5.137 2.332 -13.423 1.00 93.62 319 GLU A N 1
ATOM 2555 C CA . GLU A 1 319 ? -6.460 1.778 -13.101 1.00 93.62 319 GLU A CA 1
ATOM 2556 C C . GLU A 1 319 ? -6.850 2.077 -11.644 1.00 93.62 319 GLU A C 1
ATOM 2558 O O . GLU A 1 319 ? -7.971 2.506 -11.369 1.00 93.62 319 GLU A O 1
ATOM 2563 N N . GLN A 1 320 ? -5.908 1.915 -10.708 1.00 93.56 320 GLN A N 1
ATOM 2564 C CA . GLN A 1 320 ? -6.131 2.239 -9.296 1.00 93.56 320 GLN A CA 1
ATOM 2565 C C . GLN A 1 320 ? -6.373 3.729 -9.063 1.00 93.56 320 GLN A C 1
ATOM 2567 O O . GLN A 1 320 ? -7.260 4.079 -8.288 1.00 93.56 320 GLN A O 1
ATOM 2572 N N . LEU A 1 321 ? -5.617 4.604 -9.731 1.00 95.19 321 LEU A N 1
ATOM 2573 C CA . LEU A 1 321 ? -5.806 6.053 -9.635 1.00 95.19 321 LEU A CA 1
ATOM 2574 C C . LEU A 1 321 ? -7.164 6.489 -10.198 1.00 95.19 321 LEU A C 1
ATOM 2576 O O . LEU A 1 321 ? -7.811 7.342 -9.601 1.00 95.19 321 LEU A O 1
ATOM 2580 N N . SER A 1 322 ? -7.630 5.878 -11.291 1.00 96.00 322 SER A N 1
ATOM 2581 C CA . SER A 1 322 ? -8.973 6.134 -11.827 1.00 96.00 322 SER A CA 1
ATOM 2582 C C . SER A 1 322 ? -10.062 5.699 -10.846 1.00 96.00 322 SER A C 1
ATOM 2584 O O . SER A 1 322 ? -10.946 6.484 -10.528 1.00 96.00 322 SER A O 1
ATOM 2586 N N . ALA A 1 323 ? -9.949 4.500 -10.268 1.00 96.06 323 ALA A N 1
ATOM 2587 C CA . ALA A 1 323 ? -10.893 4.049 -9.246 1.00 96.06 323 ALA A CA 1
ATOM 2588 C C . ALA A 1 323 ? -10.863 4.932 -7.982 1.00 96.06 323 ALA A C 1
ATOM 2590 O O . ALA A 1 323 ? -11.885 5.113 -7.323 1.00 96.06 323 ALA A O 1
ATOM 2591 N N . LEU A 1 324 ? -9.697 5.483 -7.629 1.00 96.50 324 LEU A N 1
ATOM 2592 C CA . LEU A 1 324 ? -9.561 6.426 -6.521 1.00 96.50 324 LEU A CA 1
ATOM 2593 C C . LEU A 1 324 ? -10.212 7.780 -6.839 1.00 96.50 324 LEU A C 1
ATOM 2595 O O . LEU A 1 324 ? -10.773 8.396 -5.938 1.00 96.50 324 LEU A O 1
ATOM 2599 N N . TYR A 1 325 ? -10.154 8.229 -8.096 1.00 97.19 325 TYR A N 1
ATOM 2600 C CA . TYR A 1 325 ? -10.835 9.438 -8.559 1.00 97.19 325 TYR A CA 1
ATOM 2601 C C . TYR A 1 325 ? -12.350 9.306 -8.406 1.00 97.19 325 TYR A C 1
ATOM 2603 O O . TYR A 1 325 ? -12.982 10.186 -7.824 1.00 97.19 325 TYR A O 1
ATOM 2611 N N . ASP A 1 326 ? -12.907 8.188 -8.871 1.00 96.19 326 ASP A N 1
ATOM 2612 C CA . ASP A 1 326 ? -14.340 7.900 -8.767 1.00 96.19 326 ASP A CA 1
ATOM 2613 C C . ASP A 1 326 ? -14.769 7.802 -7.297 1.00 96.19 326 ASP A C 1
ATOM 2615 O O . ASP A 1 326 ? -15.768 8.389 -6.891 1.00 96.19 326 ASP A O 1
ATOM 2619 N N . LEU A 1 327 ? -13.958 7.142 -6.460 1.00 95.19 327 LEU A N 1
ATOM 2620 C CA . LEU A 1 327 ? -14.217 7.070 -5.024 1.00 95.19 327 LEU A CA 1
ATOM 2621 C C . LEU A 1 327 ? -14.214 8.462 -4.376 1.00 95.19 327 LEU A C 1
ATOM 2623 O O . LEU A 1 327 ? -15.119 8.775 -3.607 1.00 95.19 327 LEU A O 1
ATOM 2627 N N . ALA A 1 328 ? -13.229 9.303 -4.704 1.00 95.69 328 ALA A N 1
ATOM 2628 C CA . ALA A 1 328 ? -13.159 10.668 -4.199 1.00 95.69 328 ALA A CA 1
ATOM 2629 C C . ALA A 1 328 ? -14.365 11.505 -4.645 1.00 95.69 328 ALA A C 1
ATOM 2631 O O . ALA A 1 328 ? -14.753 12.411 -3.917 1.00 95.69 328 ALA A O 1
ATOM 2632 N N . GLU A 1 329 ? -14.970 11.219 -5.803 1.00 94.12 329 GLU A N 1
ATOM 2633 C CA . GLU A 1 329 ? -16.163 11.920 -6.290 1.00 94.12 329 GLU A CA 1
ATOM 2634 C C . GLU A 1 329 ? -17.413 11.615 -5.468 1.00 94.12 329 GLU A C 1
ATOM 2636 O O . GLU A 1 329 ? -18.244 12.502 -5.284 1.00 94.12 329 GLU A O 1
ATOM 2641 N N . GLU A 1 330 ? -17.508 10.421 -4.892 1.00 91.06 330 GLU A N 1
ATOM 2642 C CA . GLU A 1 330 ? -18.685 9.967 -4.146 1.00 91.06 330 GLU A CA 1
ATOM 2643 C C . GLU A 1 330 ? -18.493 10.007 -2.621 1.00 91.06 330 GLU A C 1
ATOM 2645 O O . GLU A 1 330 ? -19.452 9.831 -1.871 1.00 91.06 330 GLU A O 1
ATOM 2650 N N . ASP A 1 331 ? -17.271 10.259 -2.135 1.00 91.56 331 ASP A N 1
ATOM 2651 C CA . ASP A 1 331 ? -16.947 10.159 -0.709 1.00 91.56 331 ASP A CA 1
ATOM 2652 C C . ASP A 1 331 ? -17.621 11.270 0.121 1.00 91.56 331 ASP A C 1
ATOM 2654 O O . ASP A 1 331 ? -17.256 12.438 -0.032 1.00 91.56 331 ASP A O 1
ATOM 2658 N N . PRO A 1 332 ? -18.574 10.969 1.022 1.00 88.25 332 PRO A N 1
ATOM 2659 C CA . PRO A 1 332 ? -19.275 11.993 1.796 1.00 88.25 332 PRO A CA 1
ATOM 2660 C C . PRO A 1 332 ? -18.404 12.649 2.880 1.00 88.25 332 PRO A C 1
ATOM 2662 O O . PRO A 1 332 ? -18.818 13.655 3.452 1.00 88.25 332 PRO A O 1
ATOM 2665 N N . TYR A 1 333 ? -17.218 12.104 3.175 1.00 87.06 333 TYR A N 1
ATOM 2666 C CA . TYR A 1 333 ? -16.311 12.639 4.196 1.00 87.06 333 TYR A CA 1
ATOM 2667 C C . TYR A 1 333 ? -15.333 13.680 3.652 1.00 87.06 333 TYR A C 1
ATOM 2669 O O . TYR A 1 333 ? -14.651 14.327 4.443 1.00 87.06 333 TYR A O 1
ATOM 2677 N N . LEU A 1 334 ? -15.272 13.862 2.329 1.00 93.31 334 LEU A N 1
ATOM 2678 C CA . LEU A 1 334 ? -14.515 14.944 1.708 1.00 93.31 334 LEU A CA 1
ATOM 2679 C C . LEU A 1 334 ? -15.414 16.163 1.507 1.00 93.31 334 LEU A C 1
ATOM 2681 O O . LEU A 1 334 ? -16.429 16.100 0.805 1.00 93.31 334 LEU A O 1
ATOM 2685 N N . ASN A 1 335 ? -15.015 17.305 2.058 1.00 94.94 335 ASN A N 1
ATOM 2686 C CA . ASN A 1 335 ? -15.653 18.568 1.700 1.00 94.94 335 ASN A CA 1
ATOM 2687 C C . ASN A 1 335 ? -15.303 18.970 0.249 1.00 94.94 335 ASN A C 1
ATOM 2689 O O . ASN A 1 335 ? -14.431 18.380 -0.391 1.00 94.94 335 ASN A O 1
ATOM 2693 N N . GLU A 1 336 ? -15.988 19.974 -0.301 1.00 95.31 336 GLU A N 1
ATOM 2694 C CA . GLU A 1 336 ? -15.812 20.385 -1.703 1.00 95.31 336 GLU A CA 1
ATOM 2695 C C . GLU A 1 336 ? -14.362 20.786 -2.039 1.00 95.31 336 GLU A C 1
ATOM 2697 O O . GLU A 1 336 ? -13.839 20.418 -3.096 1.00 95.31 336 GLU A O 1
ATOM 2702 N N . ASN A 1 337 ? -13.681 21.485 -1.124 1.00 95.75 337 ASN A N 1
ATOM 2703 C CA . ASN A 1 337 ? -12.296 21.914 -1.320 1.00 95.75 337 ASN A CA 1
ATOM 2704 C C . ASN A 1 337 ? -11.329 20.725 -1.303 1.00 95.75 337 ASN A C 1
ATOM 2706 O O . ASN A 1 337 ? -10.440 20.649 -2.152 1.00 95.75 337 ASN A O 1
ATOM 2710 N N . GLU A 1 338 ? -11.511 19.793 -0.367 1.00 96.44 338 GLU A N 1
ATOM 2711 C CA . GLU A 1 338 ? -10.721 18.559 -0.273 1.00 96.44 338 GLU A CA 1
ATOM 2712 C C . GLU A 1 338 ? -10.921 17.690 -1.515 1.00 96.44 338 GLU A C 1
ATOM 2714 O O . GLU A 1 338 ? -9.949 17.266 -2.138 1.00 96.44 338 GLU A O 1
ATOM 2719 N N . ARG A 1 339 ? -12.176 17.498 -1.940 1.00 96.56 339 ARG A N 1
ATOM 2720 C CA . ARG A 1 339 ? -12.532 16.739 -3.145 1.00 96.56 339 ARG A CA 1
ATOM 2721 C C . ARG A 1 339 ? -11.865 17.323 -4.383 1.00 96.56 339 ARG A C 1
ATOM 2723 O O . ARG A 1 339 ? -11.216 16.602 -5.139 1.00 96.56 339 ARG A O 1
ATOM 2730 N N . LYS A 1 340 ? -11.961 18.641 -4.577 1.00 95.88 340 LYS A N 1
ATOM 2731 C CA . LYS A 1 340 ? -11.315 19.332 -5.700 1.00 95.88 340 LYS A CA 1
ATOM 2732 C C . LYS A 1 340 ? -9.793 19.178 -5.665 1.00 95.88 340 LYS A C 1
ATOM 2734 O O . LYS A 1 340 ? -9.189 18.918 -6.706 1.00 95.88 340 LYS A O 1
ATOM 2739 N N . ALA A 1 341 ? -9.184 19.322 -4.488 1.00 95.06 341 ALA A N 1
ATOM 2740 C CA . ALA A 1 341 ? -7.744 19.170 -4.313 1.00 95.06 341 ALA A CA 1
ATOM 2741 C C . ALA A 1 341 ? -7.276 17.737 -4.619 1.00 95.06 341 ALA A C 1
ATOM 2743 O O . ALA A 1 341 ? -6.328 17.568 -5.384 1.00 95.06 341 ALA A O 1
ATOM 2744 N N . ILE A 1 342 ? -7.971 16.713 -4.110 1.00 96.38 342 ILE A N 1
ATOM 2745 C CA . ILE A 1 342 ? -7.666 15.303 -4.394 1.00 96.38 342 ILE A CA 1
ATOM 2746 C C . ILE A 1 342 ? -7.836 14.973 -5.868 1.00 96.38 342 ILE A C 1
ATOM 2748 O O . ILE A 1 342 ? -6.938 14.382 -6.458 1.00 96.38 342 ILE A O 1
ATOM 2752 N N . LYS A 1 343 ? -8.945 15.379 -6.491 1.00 96.44 343 LYS A N 1
ATOM 2753 C CA . LYS A 1 343 ? -9.178 15.114 -7.916 1.00 96.44 343 LYS A CA 1
ATOM 2754 C C . LYS A 1 343 ? -8.076 15.714 -8.780 1.00 96.44 343 LYS A C 1
ATOM 2756 O O . LYS A 1 343 ? -7.556 15.027 -9.656 1.00 96.44 343 LYS A O 1
ATOM 2761 N N . LYS A 1 344 ? -7.671 16.956 -8.490 1.00 94.69 344 LYS A N 1
ATOM 2762 C CA . LYS A 1 344 ? -6.533 17.593 -9.159 1.00 94.69 344 LYS A CA 1
ATOM 2763 C C . LYS A 1 344 ? -5.242 16.804 -8.925 1.00 94.69 344 LYS A C 1
ATOM 2765 O O . LYS A 1 344 ? -4.545 16.498 -9.884 1.00 94.69 344 LYS A O 1
ATOM 2770 N N . LEU A 1 345 ? -4.948 16.437 -7.676 1.00 94.25 345 LEU A N 1
ATOM 2771 C CA . LEU A 1 345 ? -3.744 15.678 -7.332 1.00 94.25 345 LEU A CA 1
ATOM 2772 C C . LEU A 1 345 ? -3.691 14.326 -8.072 1.00 94.25 345 LEU A C 1
ATOM 2774 O O . LEU A 1 345 ? -2.645 13.956 -8.606 1.00 94.25 345 LEU A O 1
ATOM 2778 N N . ILE A 1 346 ? -4.816 13.610 -8.158 1.00 95.81 346 ILE A N 1
ATOM 2779 C CA . ILE A 1 346 ? -4.932 12.347 -8.899 1.00 95.81 346 ILE A CA 1
ATOM 2780 C C . ILE A 1 346 ? -4.685 12.569 -10.396 1.00 95.81 346 ILE A C 1
ATOM 2782 O O . ILE A 1 346 ? -3.918 11.821 -10.995 1.00 95.81 346 ILE A O 1
ATOM 2786 N N . GLN A 1 347 ? -5.274 13.604 -10.998 1.00 94.94 347 GLN A N 1
ATOM 2787 C CA . GLN A 1 347 ? -5.081 13.928 -12.418 1.00 94.94 347 GLN A CA 1
ATOM 2788 C C . GLN A 1 347 ? -3.632 14.316 -12.742 1.00 94.94 347 GLN A C 1
ATOM 2790 O O . GLN A 1 347 ? -3.072 13.857 -13.744 1.00 94.94 347 GLN A O 1
ATOM 2795 N N . ASP A 1 348 ? -3.002 15.119 -11.883 1.00 91.31 348 ASP A N 1
ATOM 2796 C CA . ASP A 1 348 ? -1.586 15.476 -12.003 1.00 91.31 348 ASP A CA 1
ATOM 2797 C C . ASP A 1 348 ? -0.712 14.213 -11.918 1.00 91.31 348 ASP A C 1
ATOM 2799 O O . ASP A 1 348 ? 0.210 14.017 -12.713 1.00 91.31 348 ASP A O 1
ATOM 2803 N N . THR A 1 349 ? -1.065 13.298 -11.012 1.00 91.31 349 THR A N 1
ATOM 2804 C CA . THR A 1 349 ? -0.380 12.013 -10.829 1.00 91.31 349 THR A CA 1
ATOM 2805 C C . THR A 1 349 ? -0.544 11.094 -12.037 1.00 91.31 349 THR A C 1
ATOM 2807 O O . THR A 1 349 ? 0.435 10.522 -12.516 1.00 91.31 349 THR A O 1
ATOM 2810 N N . GLN A 1 350 ? -1.755 10.975 -12.585 1.00 93.88 350 GLN A N 1
ATOM 2811 C CA . GLN A 1 350 ? -2.013 10.215 -13.809 1.00 93.88 350 GLN A CA 1
ATOM 2812 C C . GLN A 1 350 ? -1.219 10.789 -14.989 1.00 93.88 350 GLN A C 1
ATOM 2814 O O . GLN A 1 350 ? -0.612 10.040 -15.753 1.00 93.88 350 GLN A O 1
ATOM 2819 N N . SER A 1 351 ? -1.159 12.118 -15.109 1.00 91.69 351 SER A N 1
ATOM 2820 C CA . SER A 1 351 ? -0.364 12.798 -16.137 1.00 91.69 351 SER A CA 1
ATOM 2821 C C . SER A 1 351 ? 1.128 12.483 -15.986 1.00 91.69 351 SER A C 1
ATOM 2823 O O . SER A 1 351 ? 1.785 12.113 -16.961 1.00 91.69 351 SER A O 1
ATOM 2825 N N . ARG A 1 352 ? 1.657 12.533 -14.756 1.00 88.12 352 ARG A N 1
ATOM 2826 C CA . ARG A 1 352 ? 3.047 12.167 -14.444 1.00 88.12 352 ARG A CA 1
ATOM 2827 C C . ARG A 1 352 ? 3.357 10.709 -14.781 1.00 88.12 352 ARG A C 1
ATOM 2829 O O . ARG A 1 352 ? 4.435 10.424 -15.306 1.00 88.12 352 ARG A O 1
ATOM 2836 N N . LEU A 1 353 ? 2.427 9.803 -14.496 1.00 91.25 353 LEU A N 1
ATOM 2837 C CA . LEU A 1 353 ? 2.576 8.377 -14.769 1.00 91.25 353 LEU A CA 1
ATOM 2838 C C . LEU A 1 353 ? 2.505 8.073 -16.273 1.00 91.25 353 LEU A C 1
ATOM 2840 O O . LEU A 1 353 ? 3.270 7.251 -16.767 1.00 91.25 353 LEU A O 1
ATOM 2844 N N . ASN A 1 354 ? 1.681 8.796 -17.033 1.00 92.56 354 ASN A N 1
ATOM 2845 C CA . ASN A 1 354 ? 1.664 8.702 -18.496 1.00 92.56 354 ASN A CA 1
ATOM 2846 C C . ASN A 1 354 ? 2.996 9.143 -19.126 1.00 92.56 354 ASN A C 1
ATOM 2848 O O . ASN A 1 354 ? 3.464 8.509 -20.073 1.00 92.56 354 ASN A O 1
ATOM 2852 N N . LEU A 1 355 ? 3.651 10.180 -18.583 1.00 90.88 355 LEU A N 1
ATOM 2853 C CA . LEU A 1 355 ? 5.004 10.565 -19.010 1.00 90.88 355 LEU A CA 1
ATOM 2854 C C . LEU A 1 355 ? 6.024 9.452 -18.739 1.00 90.88 355 LEU A C 1
ATOM 2856 O O . LEU A 1 355 ? 6.860 9.168 -19.600 1.00 90.88 355 LEU A O 1
ATOM 2860 N N . TYR A 1 356 ? 5.916 8.794 -17.581 1.00 91.38 356 TYR A N 1
ATOM 2861 C CA . TYR A 1 356 ? 6.751 7.648 -17.232 1.00 91.38 356 TYR A CA 1
ATOM 2862 C C . TYR A 1 356 ? 6.517 6.468 -18.187 1.00 91.38 356 TYR A C 1
ATOM 2864 O O . TYR A 1 356 ? 7.472 5.935 -18.744 1.00 91.38 356 TYR A O 1
ATOM 2872 N N . ILE A 1 357 ? 5.261 6.111 -18.474 1.00 93.12 357 ILE A N 1
ATOM 2873 C CA . ILE A 1 357 ? 4.911 5.050 -19.436 1.00 93.12 357 ILE A CA 1
ATOM 2874 C C . ILE A 1 357 ? 5.477 5.364 -20.827 1.00 93.12 357 ILE A C 1
ATOM 2876 O O . ILE A 1 357 ? 6.091 4.506 -21.461 1.00 93.12 357 ILE A O 1
ATOM 2880 N N . ALA A 1 358 ? 5.340 6.608 -21.291 1.00 93.31 358 ALA A N 1
ATOM 2881 C CA . ALA A 1 358 ? 5.902 7.041 -22.568 1.00 93.31 358 ALA A CA 1
ATOM 2882 C C . ALA A 1 358 ? 7.441 7.030 -22.575 1.00 93.31 358 ALA A C 1
ATOM 2884 O O . ALA A 1 358 ? 8.066 6.816 -23.616 1.00 93.31 358 ALA A O 1
ATOM 2885 N N . PHE A 1 359 ? 8.089 7.278 -21.434 1.00 93.31 359 PHE A N 1
ATOM 2886 C CA . PHE A 1 359 ? 9.528 7.080 -21.294 1.00 93.31 359 PHE A CA 1
ATOM 2887 C C . PHE A 1 359 ? 9.888 5.596 -21.383 1.00 93.31 359 PHE A C 1
ATOM 2889 O O . PHE A 1 359 ? 10.752 5.243 -22.186 1.00 93.31 359 PHE A O 1
ATOM 2896 N N . VAL A 1 360 ? 9.188 4.730 -20.642 1.00 94.25 360 VAL A N 1
ATOM 2897 C CA . VAL A 1 360 ? 9.429 3.285 -20.656 1.00 94.25 360 VAL A CA 1
ATOM 2898 C C . VAL A 1 360 ? 9.306 2.729 -22.075 1.00 94.25 360 VAL A C 1
ATOM 2900 O O . VAL A 1 360 ? 10.236 2.097 -22.563 1.00 94.25 360 VAL A O 1
ATOM 2903 N N . ALA A 1 361 ? 8.228 3.056 -22.789 1.00 93.81 361 ALA A N 1
ATOM 2904 C CA . ALA A 1 361 ? 8.004 2.596 -24.161 1.00 93.81 361 ALA A CA 1
ATOM 2905 C C . ALA A 1 361 ? 9.084 3.059 -25.161 1.00 93.81 361 ALA A C 1
ATOM 2907 O O . ALA A 1 361 ? 9.326 2.401 -26.170 1.00 93.81 361 ALA A O 1
ATOM 2908 N N . ARG A 1 362 ? 9.747 4.195 -24.905 1.00 93.00 362 ARG A N 1
ATOM 2909 C CA . ARG A 1 362 ? 10.846 4.697 -25.750 1.00 93.00 362 ARG A CA 1
ATOM 2910 C C . ARG A 1 362 ? 12.187 4.038 -25.432 1.00 93.00 362 ARG A C 1
ATOM 2912 O O . ARG A 1 362 ? 13.024 3.902 -26.329 1.00 93.00 362 ARG A O 1
ATOM 2919 N N . HIS A 1 363 ? 12.403 3.683 -24.167 1.00 94.19 363 HIS A N 1
ATOM 2920 C CA . HIS A 1 363 ? 13.707 3.275 -23.649 1.00 94.19 363 HIS A CA 1
ATOM 2921 C C . HIS A 1 363 ? 13.845 1.772 -23.394 1.00 94.19 363 HIS A C 1
ATOM 2923 O O . HIS A 1 363 ? 14.968 1.287 -23.288 1.00 94.19 363 HIS A O 1
ATOM 2929 N N . PHE A 1 364 ? 12.743 1.030 -23.328 1.00 95.88 364 PHE A N 1
ATOM 2930 C CA . PHE A 1 364 ? 12.748 -0.397 -23.037 1.00 95.88 364 PHE A CA 1
ATOM 2931 C C . PHE A 1 364 ? 11.884 -1.152 -24.042 1.00 95.88 364 PHE A C 1
ATOM 2933 O O . PHE A 1 364 ? 10.830 -0.680 -24.460 1.00 95.88 364 PHE A O 1
ATOM 2940 N N . GLU A 1 365 ? 12.316 -2.356 -24.397 1.00 95.06 365 GLU A N 1
ATOM 2941 C CA . GLU A 1 365 ? 11.562 -3.262 -25.259 1.00 95.06 365 GLU A CA 1
ATOM 2942 C C . GLU A 1 365 ? 11.686 -4.692 -24.725 1.00 95.06 365 GLU A C 1
ATOM 2944 O O . GLU A 1 365 ? 12.791 -5.163 -24.452 1.00 95.06 365 GLU A O 1
ATOM 2949 N N . LEU A 1 366 ? 10.557 -5.388 -24.574 1.00 93.81 366 LEU A N 1
ATOM 2950 C CA . LEU A 1 366 ? 10.527 -6.816 -24.267 1.00 93.81 366 LEU A CA 1
ATOM 2951 C C . LEU A 1 366 ? 10.308 -7.610 -25.559 1.00 93.81 366 LEU A C 1
ATOM 2953 O O . LEU A 1 366 ? 9.324 -7.397 -26.265 1.00 93.81 366 LEU A O 1
ATOM 2957 N N . LYS A 1 367 ? 11.195 -8.566 -25.838 1.00 93.19 367 LYS A N 1
ATOM 2958 C CA . LYS A 1 367 ? 11.060 -9.547 -26.923 1.00 93.19 367 LYS A CA 1
ATOM 2959 C C . LYS A 1 367 ? 11.041 -10.958 -26.370 1.00 93.19 367 LYS A C 1
ATOM 2961 O O . LYS A 1 367 ? 11.632 -11.241 -25.331 1.00 93.19 367 LYS A O 1
ATOM 2966 N N . ILE A 1 368 ? 10.416 -11.856 -27.123 1.00 90.25 368 ILE A N 1
ATOM 2967 C CA . ILE A 1 368 ? 10.512 -13.295 -26.898 1.00 90.25 368 ILE A CA 1
ATOM 2968 C C . ILE A 1 368 ? 11.325 -13.899 -28.041 1.00 90.25 368 ILE A C 1
ATOM 2970 O O . ILE A 1 368 ? 10.871 -13.958 -29.181 1.00 90.25 368 ILE A O 1
ATOM 2974 N N . GLU A 1 369 ? 12.533 -14.367 -27.740 1.00 88.75 369 GLU A N 1
ATOM 2975 C CA . GLU A 1 369 ? 13.403 -15.035 -28.708 1.00 88.75 369 GLU A CA 1
ATOM 2976 C C . GLU A 1 369 ? 13.471 -16.526 -28.397 1.00 88.75 369 GLU A C 1
ATOM 2978 O O . GLU A 1 369 ? 14.063 -16.922 -27.395 1.00 88.75 369 GLU A O 1
ATOM 2983 N N . LYS A 1 370 ? 12.898 -17.374 -29.261 1.00 86.62 370 LYS A N 1
ATOM 2984 C CA . LYS A 1 370 ? 12.874 -18.836 -29.053 1.00 86.62 370 LYS A CA 1
ATOM 2985 C C . LYS A 1 370 ? 12.337 -19.217 -27.656 1.00 86.62 370 LYS A C 1
ATOM 2987 O O . LYS A 1 370 ? 12.922 -20.054 -26.978 1.00 86.62 370 LYS A O 1
ATOM 2992 N N . ASN A 1 371 ? 11.240 -18.580 -27.234 1.00 84.12 371 ASN A N 1
ATOM 2993 C CA . ASN A 1 371 ? 10.617 -18.716 -25.905 1.00 84.12 371 ASN A CA 1
ATOM 2994 C C . ASN A 1 371 ? 11.449 -18.190 -24.725 1.00 84.12 371 ASN A C 1
ATOM 2996 O O . ASN A 1 371 ? 11.145 -18.505 -23.578 1.00 84.12 371 ASN A O 1
ATOM 3000 N N . ILE A 1 372 ? 12.480 -17.386 -24.985 1.00 86.12 372 ILE A N 1
ATOM 3001 C CA . ILE A 1 372 ? 13.286 -16.763 -23.940 1.00 86.12 372 ILE A CA 1
ATOM 3002 C C . ILE A 1 372 ? 12.947 -15.271 -23.859 1.00 86.12 372 ILE A C 1
ATOM 3004 O O . ILE A 1 372 ? 13.029 -14.591 -24.886 1.00 86.12 372 ILE A O 1
ATOM 3008 N N . PRO A 1 373 ? 12.611 -14.746 -22.670 1.00 89.19 373 PRO A N 1
ATOM 3009 C CA . PRO A 1 373 ? 12.420 -13.318 -22.469 1.00 89.19 373 PRO A CA 1
ATOM 3010 C C . PRO A 1 373 ? 13.747 -12.564 -22.634 1.00 89.19 373 PRO A C 1
ATOM 3012 O O . PRO A 1 373 ? 14.774 -12.909 -22.038 1.00 89.19 373 PRO A O 1
ATOM 3015 N N . VAL A 1 374 ? 13.712 -11.518 -23.454 1.00 93.19 374 VAL A N 1
ATOM 3016 C CA . VAL A 1 374 ? 14.836 -10.630 -23.747 1.00 93.19 374 VAL A CA 1
ATOM 3017 C C . VAL A 1 374 ? 14.391 -9.198 -23.503 1.00 93.19 374 VAL A C 1
ATOM 3019 O O . VAL A 1 374 ? 13.472 -8.718 -24.162 1.00 93.19 374 VAL A O 1
ATOM 3022 N N . LEU A 1 375 ? 15.049 -8.508 -22.576 1.00 95.88 375 LEU A N 1
ATOM 3023 C CA . LEU A 1 375 ? 14.807 -7.093 -22.316 1.00 95.88 375 LEU A CA 1
ATOM 3024 C C . LEU A 1 375 ? 15.923 -6.264 -22.947 1.00 95.88 375 LEU A C 1
ATOM 3026 O O . LEU A 1 375 ? 17.104 -6.439 -22.637 1.00 95.88 375 LEU A O 1
ATOM 3030 N N . LEU A 1 376 ? 15.535 -5.368 -23.844 1.00 94.50 376 LEU A N 1
ATOM 3031 C CA . LEU A 1 376 ? 16.419 -4.449 -24.536 1.00 94.50 376 LEU A CA 1
ATOM 3032 C C . LEU A 1 376 ? 16.309 -3.079 -23.869 1.00 94.50 376 LEU A C 1
ATOM 3034 O O . LEU A 1 376 ? 15.216 -2.533 -23.735 1.00 94.50 376 LEU A O 1
ATOM 3038 N N . LEU A 1 377 ? 17.449 -2.526 -23.469 1.00 94.44 377 LEU A N 1
ATOM 3039 C CA . LEU A 1 377 ? 17.581 -1.208 -22.854 1.00 94.44 377 LEU A CA 1
ATOM 3040 C C . LEU A 1 377 ? 18.226 -0.268 -23.864 1.00 94.44 377 LEU A C 1
ATOM 3042 O O . LEU A 1 377 ? 19.403 -0.418 -24.189 1.00 94.44 377 LEU A O 1
ATOM 3046 N N . ARG A 1 378 ? 17.468 0.706 -24.359 1.00 91.44 378 ARG A N 1
ATOM 3047 C CA . ARG A 1 378 ? 17.957 1.726 -25.282 1.00 91.44 378 ARG A CA 1
ATOM 3048 C C . ARG A 1 378 ? 18.777 2.763 -24.511 1.00 91.44 378 ARG A C 1
ATOM 3050 O O . ARG A 1 378 ? 18.228 3.600 -23.794 1.00 91.44 378 ARG A O 1
ATOM 3057 N N . THR A 1 379 ? 20.095 2.729 -24.687 1.00 82.31 379 THR A N 1
ATOM 3058 C CA . THR A 1 379 ? 21.025 3.658 -24.022 1.00 82.31 379 THR A CA 1
ATOM 3059 C C . THR A 1 379 ? 21.181 4.981 -24.778 1.00 82.31 379 THR A C 1
ATOM 3061 O O . THR A 1 379 ? 21.488 6.001 -24.170 1.00 82.31 379 THR A O 1
ATOM 3064 N N . ASN A 1 380 ? 20.952 4.989 -26.097 1.00 77.56 380 ASN A N 1
ATOM 3065 C CA . ASN A 1 380 ? 20.893 6.188 -26.948 1.00 77.56 380 ASN A CA 1
ATOM 3066 C C . ASN A 1 380 ? 20.060 5.901 -28.221 1.00 77.56 380 ASN A C 1
ATOM 3068 O O . ASN A 1 380 ? 19.388 4.879 -28.291 1.00 77.56 380 ASN A O 1
ATOM 3072 N N . GLN A 1 381 ? 20.059 6.781 -29.232 1.00 73.00 381 GLN A N 1
ATOM 3073 C CA . GLN A 1 381 ? 19.208 6.601 -30.423 1.00 73.00 381 GLN A CA 1
ATOM 3074 C C . GLN A 1 381 ? 19.407 5.256 -31.147 1.00 73.00 381 GLN A C 1
ATOM 3076 O O . GLN A 1 381 ? 18.415 4.696 -31.614 1.00 73.00 381 GLN A O 1
ATOM 3081 N N . ASN A 1 382 ? 20.628 4.712 -31.178 1.00 75.31 382 ASN A N 1
ATOM 3082 C CA . ASN A 1 382 ? 20.967 3.536 -31.988 1.00 75.31 382 ASN A CA 1
ATOM 3083 C C . ASN A 1 382 ? 21.450 2.324 -31.176 1.00 75.31 382 ASN A C 1
ATOM 3085 O O . ASN A 1 382 ? 21.514 1.225 -31.724 1.00 75.31 382 ASN A O 1
ATOM 3089 N N . ASP A 1 383 ? 21.736 2.496 -29.885 1.00 84.00 383 ASP A N 1
ATOM 3090 C CA . ASP A 1 383 ? 22.397 1.473 -29.081 1.00 84.00 383 ASP A CA 1
ATOM 3091 C C . ASP A 1 383 ? 21.471 0.823 -28.054 1.00 84.00 383 ASP A C 1
ATOM 3093 O O . ASP A 1 383 ? 20.719 1.497 -27.337 1.00 84.00 383 ASP A O 1
ATOM 3097 N N . PHE A 1 384 ? 21.609 -0.500 -27.938 1.00 87.81 384 PHE A N 1
ATOM 3098 C CA . PHE A 1 384 ? 20.905 -1.321 -26.963 1.00 87.81 384 PHE A CA 1
ATOM 3099 C C . PHE A 1 384 ? 21.868 -2.126 -26.096 1.00 87.81 384 PHE A C 1
ATOM 3101 O O . PHE A 1 384 ? 22.812 -2.744 -26.589 1.00 87.81 384 PHE A O 1
ATOM 3108 N N . LEU A 1 385 ? 21.556 -2.181 -24.807 1.00 91.62 385 LEU A N 1
ATOM 3109 C CA . LEU A 1 385 ? 22.061 -3.182 -23.881 1.00 91.62 385 LEU A CA 1
ATOM 3110 C C . LEU A 1 385 ? 21.010 -4.292 -23.768 1.00 91.62 385 LEU A C 1
ATOM 3112 O O . LEU A 1 385 ? 19.844 -4.017 -23.495 1.00 91.62 385 LEU A O 1
ATOM 3116 N N . ILE A 1 386 ? 21.400 -5.540 -24.014 1.00 92.88 386 ILE A N 1
ATOM 3117 C CA . ILE A 1 386 ? 20.453 -6.656 -24.133 1.00 92.88 386 ILE A CA 1
ATOM 3118 C C . ILE A 1 386 ? 20.640 -7.606 -22.956 1.00 92.88 386 ILE A C 1
ATOM 3120 O O . ILE A 1 386 ? 21.719 -8.174 -22.783 1.00 92.88 386 ILE A O 1
ATOM 3124 N N . PHE A 1 387 ? 19.575 -7.808 -22.184 1.00 95.00 387 PHE A N 1
ATOM 3125 C CA . PHE A 1 387 ? 19.516 -8.760 -21.082 1.00 95.00 387 PHE A CA 1
ATOM 3126 C C . PHE A 1 387 ? 18.667 -9.958 -21.467 1.00 95.00 387 PHE A C 1
ATOM 3128 O O . PHE A 1 387 ? 17.520 -9.819 -21.887 1.00 95.00 387 PHE A O 1
ATOM 3135 N N . LYS A 1 388 ? 19.221 -11.148 -21.263 1.00 92.12 388 LYS A N 1
ATOM 3136 C CA . LYS A 1 388 ? 18.539 -12.412 -21.514 1.00 92.12 388 LYS A CA 1
ATOM 3137 C C . LYS A 1 388 ? 18.751 -13.334 -20.328 1.00 92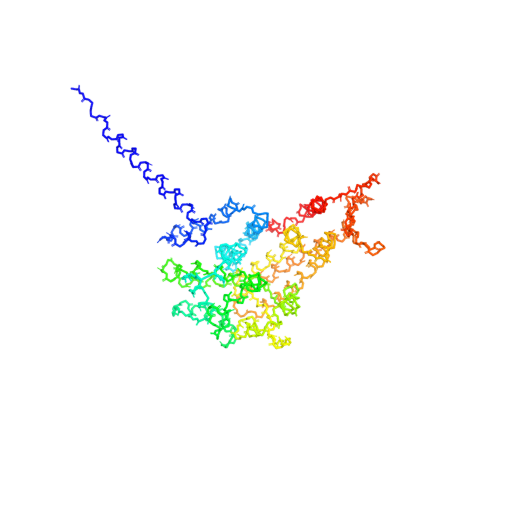.12 388 LYS A C 1
ATOM 3139 O O . LYS A 1 388 ? 19.877 -13.483 -19.854 1.00 92.12 388 LYS A O 1
ATOM 3144 N N . SER A 1 389 ? 17.666 -13.927 -19.846 1.00 84.69 389 SER A N 1
ATOM 3145 C CA . SER A 1 389 ? 17.695 -14.825 -18.695 1.00 84.69 389 SER A CA 1
ATOM 3146 C C . SER A 1 389 ? 16.757 -15.995 -18.935 1.00 84.69 389 SER A C 1
ATOM 3148 O O . SER A 1 389 ? 15.556 -15.804 -19.113 1.00 84.69 389 SER A O 1
ATOM 3150 N N . PHE A 1 390 ? 17.311 -17.205 -18.958 1.00 79.25 390 PHE A N 1
ATOM 3151 C CA . PHE A 1 390 ? 16.542 -18.438 -19.080 1.00 79.25 390 PHE A CA 1
ATOM 3152 C C . PHE A 1 390 ? 17.219 -19.566 -18.315 1.00 79.25 390 PHE A C 1
ATOM 3154 O O . PHE A 1 390 ? 18.392 -19.857 -18.532 1.00 79.25 390 PHE A O 1
ATOM 3161 N N . ALA A 1 391 ? 16.472 -20.239 -17.440 1.00 75.75 391 ALA A N 1
ATOM 3162 C CA . ALA A 1 391 ? 17.004 -21.298 -16.585 1.00 75.75 391 ALA A CA 1
ATOM 3163 C C . ALA A 1 391 ? 18.289 -20.855 -15.846 1.00 75.75 391 ALA A C 1
ATOM 3165 O O . ALA A 1 391 ? 18.219 -19.975 -14.991 1.00 75.75 391 ALA A O 1
ATOM 3166 N N . LYS A 1 392 ? 19.441 -21.465 -16.157 1.00 71.38 392 LYS A N 1
ATOM 3167 C CA . LYS A 1 392 ? 20.760 -21.142 -15.575 1.00 71.38 392 LYS A CA 1
ATOM 3168 C C . LYS A 1 392 ? 21.632 -20.268 -16.485 1.00 71.38 392 LYS A C 1
ATOM 3170 O O . LYS A 1 392 ? 22.794 -20.032 -16.171 1.00 71.38 392 LYS A O 1
ATOM 3175 N N . GLU A 1 393 ? 21.108 -19.846 -17.630 1.00 80.75 393 GLU A N 1
ATOM 3176 C CA . GLU A 1 393 ? 21.832 -19.039 -18.604 1.00 80.75 393 GLU A CA 1
ATOM 3177 C C . GLU A 1 393 ? 21.419 -17.578 -18.467 1.00 80.75 393 GLU A C 1
ATOM 3179 O O . GLU A 1 393 ? 20.261 -17.206 -18.690 1.00 80.75 393 GLU A O 1
ATOM 3184 N N . HIS A 1 394 ? 22.391 -16.742 -18.115 1.00 87.00 394 HIS A N 1
ATOM 3185 C CA . HIS A 1 394 ? 22.204 -15.306 -18.016 1.00 87.00 394 HIS A CA 1
ATOM 3186 C C . HIS A 1 394 ? 23.247 -14.605 -18.870 1.00 87.00 394 HIS A C 1
ATOM 3188 O O . HIS A 1 394 ? 24.450 -14.767 -18.660 1.00 87.00 394 HIS A O 1
ATOM 3194 N N . THR A 1 395 ? 22.790 -13.825 -19.845 1.00 89.12 395 THR A N 1
ATOM 3195 C CA . THR A 1 395 ? 23.688 -13.137 -20.772 1.00 89.12 395 THR A CA 1
ATOM 3196 C C . THR A 1 395 ? 23.370 -11.661 -20.842 1.00 89.12 395 THR A C 1
ATOM 3198 O O . THR A 1 395 ? 22.202 -11.271 -20.928 1.00 89.12 395 THR A O 1
ATOM 3201 N N . VAL A 1 396 ? 24.425 -10.855 -20.874 1.00 89.62 396 VAL A N 1
ATOM 3202 C CA . VAL A 1 396 ? 24.352 -9.426 -21.157 1.00 89.62 396 VAL A CA 1
ATOM 3203 C C . VAL A 1 396 ? 25.158 -9.165 -22.417 1.00 89.62 396 VAL A C 1
ATOM 3205 O O . VAL A 1 396 ? 26.341 -9.496 -22.463 1.00 89.62 396 VAL A O 1
ATOM 3208 N N . LYS A 1 397 ? 24.532 -8.589 -23.442 1.00 89.31 397 LYS A N 1
ATOM 3209 C CA . LYS A 1 397 ? 25.227 -8.153 -24.656 1.00 89.31 397 LYS A CA 1
ATOM 3210 C C . LYS A 1 397 ? 25.284 -6.635 -24.679 1.00 89.31 397 LYS A C 1
ATOM 3212 O O . LYS A 1 397 ? 24.241 -5.984 -24.664 1.00 89.31 397 LYS A O 1
ATOM 3217 N N . ASP A 1 398 ? 26.501 -6.104 -24.697 1.00 81.88 398 ASP A N 1
ATOM 3218 C CA . ASP A 1 398 ? 26.756 -4.667 -24.742 1.00 81.88 398 ASP A CA 1
ATOM 3219 C C . ASP A 1 398 ? 26.826 -4.110 -26.176 1.00 81.88 398 ASP A C 1
ATOM 3221 O O . ASP A 1 398 ? 26.715 -4.832 -27.173 1.00 81.88 398 ASP A O 1
ATOM 3225 N N . GLN A 1 399 ? 27.038 -2.795 -26.258 1.00 71.75 399 GLN A N 1
ATOM 3226 C CA . GLN A 1 399 ? 27.128 -2.011 -27.493 1.00 71.75 399 GLN A CA 1
ATOM 3227 C C . GLN A 1 399 ? 28.236 -2.498 -28.442 1.00 71.75 399 GLN A C 1
ATOM 3229 O O . GLN A 1 399 ? 28.128 -2.350 -29.656 1.00 71.75 399 GLN A O 1
ATOM 3234 N N . LYS A 1 400 ? 29.296 -3.124 -27.913 1.00 70.62 400 LYS A N 1
ATOM 3235 C CA . LYS A 1 400 ? 30.421 -3.650 -28.704 1.00 70.62 400 LYS A CA 1
ATOM 3236 C C . LYS A 1 400 ? 30.164 -5.073 -29.200 1.00 70.62 400 LYS A C 1
ATOM 3238 O O . LYS A 1 400 ? 31.074 -5.729 -29.698 1.00 70.62 400 LYS A O 1
ATOM 3243 N N . SER A 1 401 ? 28.925 -5.556 -29.071 1.00 69.06 401 SER A N 1
ATOM 3244 C CA . SER A 1 401 ? 28.516 -6.930 -29.359 1.00 69.06 401 SER A CA 1
ATOM 3245 C C . SER A 1 401 ? 29.234 -7.993 -28.526 1.00 69.06 401 SER A C 1
ATOM 3247 O O . SER A 1 401 ? 29.192 -9.173 -28.882 1.00 69.06 401 SER A O 1
ATOM 3249 N N . VAL A 1 402 ? 29.840 -7.613 -27.398 1.00 75.25 402 VAL A N 1
ATOM 3250 C CA . VAL A 1 402 ? 30.465 -8.573 -26.490 1.00 75.25 402 VAL A CA 1
ATOM 3251 C C . VAL A 1 402 ? 29.364 -9.224 -25.664 1.00 75.25 402 VAL A C 1
ATOM 3253 O O . VAL A 1 402 ? 28.649 -8.561 -24.913 1.00 75.25 402 VAL A O 1
ATOM 3256 N N . VAL A 1 403 ? 29.216 -10.540 -25.817 1.00 85.06 403 VAL A N 1
ATOM 3257 C CA . VAL A 1 403 ? 28.305 -11.339 -24.996 1.00 85.06 403 VAL A CA 1
ATOM 3258 C C . VAL A 1 403 ? 29.038 -11.740 -23.723 1.00 85.06 403 VAL A C 1
ATOM 3260 O O . VAL A 1 403 ? 30.016 -12.484 -23.761 1.00 85.06 403 VAL A O 1
ATOM 3263 N N . GLN A 1 404 ? 28.558 -11.243 -22.590 1.00 88.44 404 GLN A N 1
ATOM 3264 C CA . GLN A 1 404 ? 29.029 -11.623 -21.267 1.00 88.44 404 GLN A CA 1
ATOM 3265 C C . GLN A 1 404 ? 28.076 -12.664 -20.684 1.00 88.44 404 GLN A C 1
ATOM 3267 O O . GLN A 1 404 ? 26.897 -12.374 -20.476 1.00 88.44 404 GLN A O 1
ATOM 3272 N N . ASN A 1 405 ? 28.592 -13.857 -20.395 1.00 88.06 405 ASN A N 1
ATOM 3273 C CA . ASN A 1 405 ? 27.867 -14.873 -19.637 1.00 88.06 405 ASN A CA 1
ATOM 3274 C C . ASN A 1 405 ? 28.066 -14.609 -18.143 1.00 88.06 405 ASN A C 1
ATOM 3276 O O . ASN A 1 405 ? 29.201 -14.553 -17.671 1.00 88.06 405 ASN A O 1
ATOM 3280 N N . ILE A 1 406 ? 26.972 -14.450 -17.405 1.00 87.62 406 ILE A N 1
ATOM 3281 C CA . ILE A 1 406 ? 26.985 -14.242 -15.959 1.00 87.62 406 ILE A CA 1
ATOM 3282 C C . ILE A 1 406 ? 26.460 -15.522 -15.316 1.00 87.62 406 ILE A C 1
ATOM 3284 O O . ILE A 1 406 ? 25.282 -15.846 -15.422 1.00 87.62 406 ILE A O 1
ATOM 3288 N N . SER A 1 407 ? 27.348 -16.285 -14.684 1.00 84.44 407 SER A N 1
ATOM 3289 C CA . SER A 1 407 ? 26.997 -17.573 -14.078 1.00 84.44 407 SER A CA 1
ATOM 3290 C C . SER A 1 407 ? 26.205 -17.431 -12.779 1.00 84.44 407 SER A C 1
ATOM 3292 O O . SER A 1 407 ? 25.466 -18.346 -12.425 1.00 84.44 407 SER A O 1
ATOM 3294 N N . ASP A 1 408 ? 26.350 -16.305 -12.075 1.00 85.88 408 ASP A N 1
ATOM 3295 C CA . ASP A 1 408 ? 25.612 -16.011 -10.849 1.00 85.88 408 ASP A CA 1
ATOM 3296 C C . ASP A 1 408 ? 24.308 -15.242 -11.156 1.00 85.88 408 ASP A C 1
ATOM 3298 O O . ASP A 1 408 ? 24.360 -14.073 -11.564 1.00 85.88 408 ASP A O 1
ATOM 3302 N N . PRO A 1 409 ? 23.124 -15.841 -10.915 1.00 83.94 409 PRO A N 1
ATOM 3303 C CA . PRO A 1 409 ? 21.842 -15.158 -11.077 1.00 83.94 409 PRO A CA 1
ATOM 3304 C C . PRO A 1 409 ? 21.729 -13.892 -10.214 1.00 83.94 409 PRO A C 1
ATOM 3306 O O . PRO A 1 409 ? 21.076 -12.926 -10.619 1.00 83.94 409 PRO A O 1
ATOM 3309 N N . ILE A 1 410 ? 22.376 -13.873 -9.037 1.00 84.62 410 ILE A N 1
ATOM 3310 C CA . ILE A 1 410 ? 22.383 -12.722 -8.125 1.00 84.62 410 ILE A CA 1
ATOM 3311 C C . ILE A 1 410 ? 23.204 -11.571 -8.722 1.00 84.62 410 ILE A C 1
ATOM 3313 O O . ILE A 1 410 ? 22.771 -10.418 -8.729 1.00 84.62 410 ILE A O 1
ATOM 3317 N N . GLN A 1 411 ? 24.352 -11.862 -9.316 1.00 88.88 411 GLN A N 1
ATOM 3318 C CA . GLN A 1 411 ? 25.112 -10.841 -10.024 1.00 88.88 411 GLN A CA 1
ATOM 3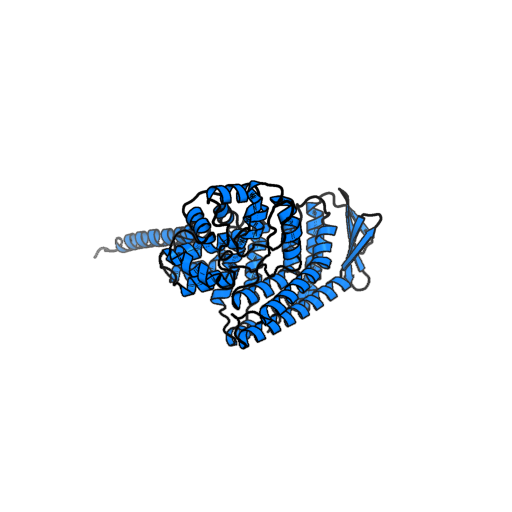319 C C . GLN A 1 411 ? 24.361 -10.319 -11.263 1.00 88.88 411 GLN A C 1
ATOM 3321 O O . GLN A 1 411 ? 24.359 -9.114 -11.525 1.00 88.88 411 GLN A O 1
ATOM 3326 N N . PHE A 1 412 ? 23.692 -11.203 -12.013 1.00 90.75 412 PHE A N 1
ATOM 3327 C CA . PHE A 1 412 ? 22.955 -10.818 -13.220 1.00 90.75 412 PHE A CA 1
ATOM 3328 C C . PHE A 1 412 ? 21.829 -9.825 -12.921 1.00 90.75 412 PHE A C 1
ATOM 3330 O O . PHE A 1 412 ? 21.774 -8.757 -13.528 1.00 90.75 412 PHE A O 1
ATOM 3337 N N . GLY A 1 413 ? 20.941 -10.156 -11.983 1.00 89.19 413 GLY A N 1
ATOM 3338 C CA . GLY A 1 413 ? 19.819 -9.271 -11.666 1.00 89.19 413 GLY A CA 1
ATOM 3339 C C . GLY A 1 413 ? 20.238 -7.979 -10.963 1.00 89.19 413 GLY A C 1
ATOM 3340 O O . GLY A 1 413 ? 19.573 -6.970 -11.165 1.00 89.19 413 GLY A O 1
ATOM 3341 N N . ASP A 1 414 ? 21.357 -7.955 -10.223 1.00 89.25 414 ASP A N 1
ATOM 3342 C CA . ASP A 1 414 ? 21.915 -6.700 -9.690 1.00 89.25 414 ASP A CA 1
ATOM 3343 C C . ASP A 1 414 ? 22.346 -5.789 -10.846 1.00 89.25 414 ASP A C 1
ATOM 3345 O O . ASP A 1 414 ? 21.996 -4.611 -10.885 1.00 89.25 414 ASP A O 1
ATOM 3349 N N . LYS A 1 415 ? 23.041 -6.350 -11.844 1.00 91.88 415 LYS A N 1
ATOM 3350 C CA . LYS A 1 415 ? 23.449 -5.613 -13.045 1.00 91.88 415 LYS A CA 1
ATOM 3351 C C . LYS A 1 415 ? 22.245 -5.118 -13.852 1.00 91.88 415 LYS A C 1
ATOM 3353 O O . LYS A 1 415 ? 22.235 -3.960 -14.262 1.00 91.88 415 LYS A O 1
ATOM 3358 N N . LEU A 1 416 ? 21.239 -5.970 -14.058 1.00 92.88 416 LEU A N 1
ATOM 3359 C CA . LEU A 1 416 ? 19.987 -5.598 -14.722 1.00 92.88 416 LEU A CA 1
ATOM 3360 C C . LEU A 1 416 ? 19.301 -4.439 -13.991 1.00 92.88 416 LEU A C 1
ATOM 3362 O O . LEU A 1 416 ? 19.015 -3.416 -14.608 1.00 92.88 416 LEU A O 1
ATOM 3366 N N . SER A 1 417 ? 19.085 -4.586 -12.682 1.00 91.81 417 SER A N 1
ATOM 3367 C CA . SER A 1 417 ? 18.454 -3.561 -11.850 1.00 91.81 417 SER A CA 1
ATOM 3368 C C . SER A 1 417 ? 19.205 -2.240 -11.945 1.00 91.81 417 SER A C 1
ATOM 3370 O O . SER A 1 417 ? 18.593 -1.223 -12.242 1.00 91.81 417 SER A O 1
ATOM 3372 N N . ASN A 1 418 ? 20.530 -2.243 -11.785 1.00 91.88 418 ASN A N 1
ATOM 3373 C CA . ASN A 1 418 ? 21.326 -1.015 -11.820 1.00 91.88 418 ASN A CA 1
ATOM 3374 C C . ASN A 1 418 ? 21.159 -0.242 -13.136 1.00 91.88 418 ASN A C 1
ATOM 3376 O O . ASN A 1 418 ? 20.913 0.959 -13.101 1.00 91.88 418 ASN A O 1
ATOM 3380 N N . HIS A 1 419 ? 21.226 -0.918 -14.288 1.00 93.31 419 HIS A N 1
ATOM 3381 C CA . HIS A 1 419 ? 21.062 -0.252 -15.585 1.00 93.31 419 HIS A CA 1
ATOM 3382 C C . HIS A 1 419 ? 19.631 0.241 -15.832 1.00 93.31 419 HIS A C 1
ATOM 3384 O O . HIS A 1 419 ? 19.441 1.305 -16.422 1.00 93.31 419 HIS A O 1
ATOM 3390 N N . VAL A 1 420 ? 18.618 -0.504 -15.377 1.00 94.25 420 VAL A N 1
ATOM 3391 C CA . VAL A 1 420 ? 17.226 -0.039 -15.439 1.00 94.25 420 VAL A CA 1
ATOM 3392 C C . VAL A 1 420 ? 17.054 1.213 -14.577 1.00 94.25 420 VAL A C 1
ATOM 3394 O O . VAL A 1 420 ? 16.563 2.224 -15.073 1.00 94.25 420 VAL A O 1
ATOM 3397 N N . ILE A 1 421 ? 17.501 1.185 -13.319 1.00 91.44 421 ILE A N 1
ATOM 3398 C CA . ILE A 1 421 ? 17.378 2.313 -12.384 1.00 91.44 421 ILE A CA 1
ATOM 3399 C C . ILE A 1 421 ? 18.163 3.541 -12.863 1.00 91.44 421 ILE A C 1
ATOM 3401 O O . ILE A 1 421 ? 17.677 4.664 -12.726 1.00 91.44 421 ILE A O 1
ATOM 3405 N N . GLU A 1 422 ? 19.330 3.356 -13.480 1.00 91.38 422 GLU A N 1
ATOM 3406 C CA . GLU A 1 422 ? 20.099 4.440 -14.102 1.00 91.38 422 GLU A CA 1
ATOM 3407 C C . GLU A 1 422 ? 19.299 5.129 -15.220 1.00 91.38 422 GLU A C 1
ATOM 3409 O O . GLU A 1 422 ? 19.155 6.353 -15.217 1.00 91.38 422 GLU A O 1
ATOM 3414 N N . LEU A 1 423 ? 18.695 4.355 -16.130 1.00 91.62 423 LEU A N 1
ATOM 3415 C CA . LEU A 1 423 ? 17.848 4.902 -17.193 1.00 91.62 423 LEU A CA 1
ATOM 3416 C C . LEU A 1 423 ? 16.601 5.595 -16.638 1.00 91.62 423 LEU A C 1
ATOM 3418 O O . LEU A 1 423 ? 16.265 6.694 -17.073 1.00 91.62 423 LEU A O 1
ATOM 3422 N N . LEU A 1 424 ? 15.927 4.993 -15.660 1.00 91.12 424 LEU A N 1
ATOM 3423 C CA . LEU A 1 424 ? 14.757 5.602 -15.026 1.00 91.12 424 LEU A CA 1
ATOM 3424 C C . LEU A 1 424 ? 15.118 6.879 -14.249 1.00 91.12 424 LEU A C 1
ATOM 3426 O O . LEU A 1 424 ? 14.317 7.805 -14.186 1.00 91.12 424 LEU A O 1
ATOM 3430 N N . SER A 1 425 ? 16.343 7.002 -13.734 1.00 89.06 425 SER A N 1
ATOM 3431 C CA . SER A 1 425 ? 16.814 8.241 -13.096 1.00 89.06 425 SER A CA 1
ATOM 3432 C C . SER A 1 425 ? 16.947 9.405 -14.094 1.00 89.06 425 SER A C 1
ATOM 3434 O O . SER A 1 425 ? 16.827 10.571 -13.712 1.00 89.06 425 SER A O 1
ATOM 3436 N N . ILE A 1 426 ? 17.123 9.128 -15.394 1.00 88.81 426 ILE A N 1
ATOM 3437 C CA . ILE A 1 426 ? 17.064 10.160 -16.447 1.00 88.81 426 ILE A CA 1
ATOM 3438 C C . ILE A 1 426 ? 15.633 10.681 -16.609 1.00 88.81 426 ILE A C 1
ATOM 3440 O O . ILE A 1 426 ? 15.429 11.876 -16.813 1.00 88.81 426 ILE A O 1
ATOM 3444 N N . GLU A 1 427 ? 14.642 9.798 -16.522 1.00 88.19 427 GLU A N 1
ATOM 3445 C CA . GLU A 1 427 ? 13.227 10.171 -16.554 1.00 88.19 427 GLU A CA 1
ATOM 3446 C C . GLU A 1 427 ? 12.894 11.103 -15.385 1.00 88.19 427 GLU A C 1
ATOM 3448 O O . GLU A 1 427 ? 12.369 12.197 -15.598 1.00 88.19 427 GLU A O 1
ATOM 3453 N N . GLU A 1 428 ? 13.313 10.726 -14.177 1.00 80.81 428 GLU A N 1
ATOM 3454 C CA . GLU A 1 428 ? 13.103 11.536 -12.979 1.00 80.81 428 GLU A CA 1
ATOM 3455 C C . GLU A 1 428 ? 13.862 12.864 -13.016 1.00 80.81 428 GLU A C 1
ATOM 3457 O O . GLU A 1 428 ? 13.328 13.892 -12.625 1.00 80.81 428 GLU A O 1
ATOM 3462 N N . SER A 1 429 ? 15.096 12.908 -13.515 1.00 80.00 429 SER A N 1
ATOM 3463 C CA . SER A 1 429 ? 15.819 14.189 -13.602 1.00 80.00 429 SER A CA 1
ATOM 3464 C C . SER A 1 429 ? 15.171 15.179 -14.582 1.00 80.00 429 SER A C 1
ATOM 3466 O O . SER A 1 429 ? 15.284 16.387 -14.385 1.00 80.00 429 SER A O 1
ATOM 3468 N N . LYS A 1 430 ? 14.466 14.692 -15.614 1.00 79.38 430 LYS A N 1
ATOM 3469 C CA . LYS A 1 430 ? 13.778 15.533 -16.612 1.00 79.38 430 LYS A CA 1
ATOM 3470 C C . LYS A 1 430 ? 12.376 15.946 -16.186 1.00 79.38 430 LYS A C 1
ATOM 3472 O O . LYS A 1 430 ? 12.000 17.101 -16.356 1.00 79.38 430 LYS A O 1
ATOM 3477 N N . ASN A 1 431 ? 11.602 14.997 -15.672 1.00 72.19 431 ASN A N 1
ATOM 3478 C CA . ASN A 1 431 ? 10.187 15.189 -15.348 1.00 72.19 431 ASN A CA 1
ATOM 3479 C C . ASN A 1 431 ? 9.956 15.405 -13.849 1.00 72.19 431 ASN A C 1
ATOM 3481 O O . ASN A 1 431 ? 8.813 15.509 -13.400 1.00 72.19 431 ASN A O 1
ATOM 3485 N N . GLY A 1 432 ? 11.043 15.483 -13.084 1.00 63.88 432 GLY A N 1
ATOM 3486 C CA . GLY A 1 432 ? 11.030 15.525 -11.636 1.00 63.88 432 GLY A CA 1
ATOM 3487 C C . GLY A 1 432 ? 11.057 14.152 -11.028 1.00 63.88 432 GLY A C 1
ATOM 3488 O O . GLY A 1 432 ? 10.525 13.186 -11.591 1.00 63.88 432 GLY A O 1
ATOM 3489 N N . TYR A 1 433 ? 11.589 14.096 -9.811 1.00 58.81 433 TYR A N 1
ATOM 3490 C CA . TYR A 1 433 ? 11.224 13.010 -8.927 1.00 58.81 433 TYR A CA 1
ATOM 3491 C C . TYR A 1 433 ? 9.692 12.940 -8.925 1.00 58.81 433 TYR A C 1
ATOM 3493 O O . TYR A 1 433 ? 9.044 13.997 -8.989 1.00 58.81 433 TYR A O 1
ATOM 3501 N N . PRO A 1 434 ? 9.089 11.753 -8.777 1.00 53.50 434 PRO A N 1
ATOM 3502 C CA . PRO A 1 434 ? 7.653 11.638 -8.531 1.00 53.50 434 PRO A CA 1
ATOM 3503 C C . PRO A 1 434 ? 7.153 12.548 -7.380 1.00 53.50 434 PRO A C 1
ATOM 3505 O O . PRO A 1 434 ? 5.957 12.746 -7.213 1.00 53.50 434 PRO A O 1
ATOM 3508 N N . PHE A 1 435 ? 8.085 13.155 -6.632 1.00 54.16 435 PHE A N 1
ATOM 3509 C CA . PHE A 1 435 ? 7.946 13.875 -5.378 1.00 54.16 435 PHE A CA 1
ATOM 3510 C C . PHE A 1 435 ? 8.639 15.256 -5.327 1.00 54.16 435 PHE A C 1
ATOM 3512 O O . PHE A 1 435 ? 8.749 15.824 -4.243 1.00 54.16 435 PHE A O 1
ATOM 3519 N N . SER A 1 436 ? 9.135 15.813 -6.447 1.00 44.09 436 SER A N 1
ATOM 3520 C CA . SER A 1 436 ? 9.860 17.107 -6.431 1.00 44.09 436 SER A CA 1
ATOM 3521 C C . SER A 1 436 ? 9.301 18.219 -7.320 1.00 44.09 436 SER A C 1
ATOM 3523 O O . SER A 1 436 ? 9.606 19.372 -7.054 1.00 44.09 436 SER A O 1
ATOM 3525 N N . ASN A 1 437 ? 8.498 17.922 -8.347 1.00 41.59 437 ASN A N 1
ATOM 3526 C CA . ASN A 1 437 ? 8.169 18.905 -9.397 1.00 41.59 437 ASN A CA 1
ATOM 3527 C C . ASN A 1 437 ? 6.780 19.551 -9.285 1.00 41.59 437 ASN A C 1
ATOM 3529 O O . ASN A 1 437 ? 6.203 19.971 -10.283 1.00 41.59 437 ASN A O 1
ATOM 3533 N N . LEU A 1 438 ? 6.255 19.671 -8.067 1.00 42.00 438 LEU A N 1
ATOM 3534 C CA . LEU A 1 438 ? 5.117 20.554 -7.773 1.00 42.00 438 LEU A CA 1
ATOM 3535 C C . LEU A 1 438 ? 5.583 21.850 -7.082 1.00 42.00 438 LEU A C 1
ATOM 3537 O O . LEU A 1 438 ? 4.826 22.462 -6.328 1.00 42.00 438 LEU A O 1
ATOM 3541 N N . GLU A 1 439 ? 6.844 22.235 -7.310 1.00 38.88 439 GLU A N 1
ATOM 3542 C CA . GLU A 1 439 ? 7.426 23.526 -6.913 1.00 38.88 439 GLU A CA 1
ATOM 3543 C C . GLU A 1 439 ? 7.024 24.649 -7.882 1.00 38.88 439 GLU A C 1
ATOM 3545 O O . GLU A 1 439 ? 7.092 24.446 -9.115 1.00 38.88 439 GLU A O 1
#

pLDDT: mean 84.4, std 16.06, range [29.81, 98.44]